Protein 3RE2 (pdb70)

B-factor: mean 34.5, std 14.29, range [10.53, 94.52]

Radius of gyration: 23.8 Å; Cα contacts (8 Å, |Δi|>4): 692; chains: 1; bounding box: 60×57×64 Å

Structure (mmCIF, N/CA/C/O backbone):
data_3RE2
#
_entry.id   3RE2
#
_cell.length_a   89.881
_cell.length_b   89.881
_cell.length_c   115.601
_cell.angle_alpha   90.00
_cell.angle_beta   90.00
_cell.angle_gamma   90.00
#
_symmetry.space_group_name_H-M   'P 43 21 2'
#
loop_
_entity.id
_entity.type
_entity.pdbx_description
1 polymer 'Predicted protein'
2 non-polymer GLYCEROL
3 water water
#
loop_
_atom_site.group_PDB
_atom_site.id
_atom_site.type_symbol
_atom_site.label_atom_id
_atom_site.label_alt_id
_atom_site.label_comp_id
_atom_site.label_asym_id
_atom_site.label_entity_id
_atom_site.label_seq_id
_atom_site.pdbx_PDB_ins_code
_atom_site.Cartn_x
_atom_site.Cartn_y
_atom_site.Cartn_z
_atom_site.occupancy
_atom_site.B_iso_or_equiv
_atom_site.auth_seq_id
_atom_site.auth_comp_id
_atom_site.auth_asym_id
_atom_site.auth_atom_id
_atom_site.pdbx_PDB_model_num
ATOM 1 N N . LYS A 1 7 ? 9.614 39.923 -4.109 1.00 62.86 4 LYS A N 1
ATOM 2 C CA . LYS A 1 7 ? 8.916 38.747 -3.485 1.00 61.48 4 LYS A CA 1
ATOM 3 C C . LYS A 1 7 ? 9.521 37.407 -3.975 1.00 60.25 4 LYS A C 1
ATOM 4 O O . LYS A 1 7 ? 8.995 36.786 -4.905 1.00 63.38 4 LYS A O 1
ATOM 6 N N . SER A 1 8 ? 10.628 36.970 -3.362 1.00 56.66 5 SER A N 1
ATOM 7 C CA . SER A 1 8 ? 11.311 35.718 -3.789 1.00 54.93 5 SER A CA 1
ATOM 8 C C . SER A 1 8 ? 11.059 34.462 -2.904 1.00 51.83 5 SER A C 1
ATOM 9 O O . SER A 1 8 ? 11.465 33.349 -3.305 1.00 53.02 5 SER A O 1
ATOM 12 N N . ILE A 1 9 ? 10.334 34.606 -1.780 1.00 48.25 6 ILE A N 1
ATOM 13 C CA . ILE A 1 9 ? 10.075 33.470 -0.859 1.00 44.07 6 ILE A CA 1
ATOM 14 C C . ILE A 1 9 ? 8.961 32.528 -1.334 1.00 44.17 6 ILE A C 1
ATOM 15 O O . ILE A 1 9 ? 7.805 32.940 -1.490 1.00 45.05 6 ILE A O 1
ATOM 20 N N . PRO A 1 10 ? 9.288 31.244 -1.563 1.00 41.98 7 PRO A N 1
ATOM 21 C CA . PRO A 1 10 ? 8.248 30.302 -1.978 1.00 42.83 7 PRO A CA 1
ATOM 22 C C . PRO A 1 10 ? 7.424 29.796 -0.792 1.00 40.85 7 PRO A C 1
ATOM 23 O O . PRO A 1 10 ? 7.728 28.754 -0.202 1.00 42.32 7 PRO A O 1
ATOM 27 N N . PHE A 1 11 ? 6.400 30.545 -0.431 1.00 38.83 8 PHE A N 1
ATOM 28 C CA . PHE A 1 11 ? 5.459 30.117 0.623 1.00 37.56 8 PHE A CA 1
ATOM 29 C C . PHE A 1 11 ? 4.577 28.933 0.192 1.00 39.07 8 PHE A C 1
ATOM 30 O O . PHE A 1 11 ? 4.197 28.832 -0.947 1.00 39.56 8 PHE A O 1
ATOM 38 N N . PRO A 1 12 ? 4.233 28.036 1.126 1.00 38.78 9 PRO A N 1
ATOM 39 C CA . PRO A 1 12 ? 4.623 28.025 2.547 1.00 36.55 9 PRO A CA 1
ATOM 40 C C . PRO A 1 12 ? 6.004 27.496 2.812 1.00 34.75 9 PRO A C 1
ATOM 41 O O . PRO A 1 12 ? 6.460 26.591 2.120 1.00 34.57 9 PRO A O 1
ATOM 45 N N . LEU A 1 13 ? 6.674 28.062 3.812 1.00 33.15 10 LEU A N 1
ATOM 46 C CA . LEU A 1 13 ? 7.962 27.575 4.244 1.00 33.15 10 LEU A CA 1
ATOM 47 C C . LEU A 1 13 ? 7.660 26.488 5.244 1.00 36.04 10 LEU A C 1
ATOM 48 O O . LEU A 1 13 ? 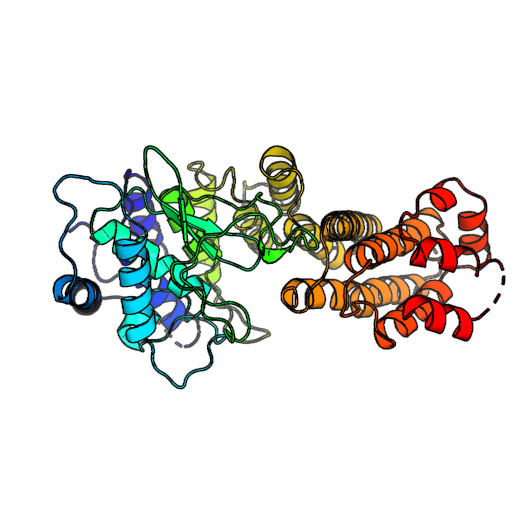7.107 26.751 6.296 1.00 36.05 10 LEU A O 1
ATOM 53 N N . LYS A 1 14 ? 7.950 25.245 4.897 1.00 38.91 11 LYS A N 1
ATOM 54 C CA . LYS A 1 14 ? 7.630 24.156 5.813 1.00 41.50 11 LYS A CA 1
ATOM 55 C C . LYS A 1 14 ? 8.703 23.089 5.885 1.00 42.50 11 LYS A C 1
ATOM 56 O O . LYS A 1 14 ? 8.436 21.930 6.230 1.00 45.34 11 LYS A O 1
ATOM 62 N N . ASP A 1 15 ? 9.934 23.468 5.591 1.00 40.16 12 ASP A N 1
ATOM 63 C CA . ASP A 1 15 ? 11.053 22.582 5.862 1.00 41.40 12 ASP A CA 1
ATOM 64 C C . ASP A 1 15 ? 12.349 23.373 6.075 1.00 38.53 12 ASP A C 1
ATOM 65 O O . ASP A 1 15 ? 12.474 24.492 5.626 1.00 36.11 12 ASP A O 1
ATOM 70 N N . ILE A 1 16 ? 13.309 22.739 6.724 1.00 39.61 13 ILE A N 1
ATOM 71 C CA . ILE A 1 16 ? 14.578 23.366 7.046 1.00 38.18 13 ILE A CA 1
ATOM 72 C C . ILE A 1 16 ? 15.260 23.841 5.783 1.00 35.65 13 ILE A C 1
ATOM 73 O O . ILE A 1 16 ? 15.749 24.980 5.735 1.00 33.77 13 ILE A O 1
ATOM 78 N N . LYS A 1 17 ? 15.296 22.990 4.753 1.00 36.06 14 LYS A N 1
ATOM 79 C CA . LYS A 1 17 ? 15.976 23.379 3.534 1.00 36.66 14 LYS A CA 1
ATOM 80 C C . LYS A 1 17 ? 15.456 24.743 3.021 1.00 32.59 14 LYS A C 1
ATOM 81 O O . LYS A 1 17 ? 16.250 25.579 2.583 1.00 31.48 14 LYS A O 1
ATOM 87 N N . SER A 1 18 ? 14.133 24.953 3.046 1.00 32.30 15 SER A N 1
ATOM 88 C CA A SER A 1 18 ? 13.541 26.198 2.549 0.50 30.24 15 SER A CA 1
ATOM 89 C CA B SER A 1 18 ? 13.534 26.202 2.547 0.50 29.94 15 SER A CA 1
ATOM 90 C C . SER A 1 18 ? 13.953 27.405 3.375 1.00 27.74 15 SER A C 1
ATOM 91 O O . SER A 1 18 ? 14.187 28.497 2.817 1.00 26.31 15 SER A O 1
ATOM 96 N N . VAL A 1 19 ? 14.044 27.216 4.694 1.00 26.92 16 VAL A N 1
ATOM 97 C CA . VAL A 1 19 ? 14.469 28.297 5.593 1.00 23.81 16 VAL A CA 1
ATOM 98 C C . VAL A 1 19 ? 15.916 28.667 5.351 1.00 23.81 16 VAL A C 1
ATOM 99 O O . VAL A 1 19 ? 16.212 29.874 5.247 1.00 22.32 16 VAL A O 1
ATOM 103 N N . VAL A 1 20 ? 16.800 27.651 5.246 1.00 23.61 17 VAL A N 1
ATOM 104 C CA . VAL A 1 20 ? 18.228 27.901 4.930 1.00 23.18 17 VAL A CA 1
ATOM 105 C C . VAL A 1 20 ? 18.319 28.686 3.612 1.00 22.51 17 VAL A C 1
ATOM 106 O O . VAL A 1 20 ? 19.093 29.639 3.479 1.00 22.17 17 VAL A O 1
ATOM 110 N N . GLU A 1 21 ? 17.483 28.333 2.644 1.00 24.74 18 GLU A N 1
ATOM 111 C CA . GLU A 1 21 ? 17.526 29.014 1.346 1.00 26.40 18 GLU A CA 1
ATOM 112 C C . GLU A 1 21 ? 17.171 30.520 1.463 1.00 25.27 18 GLU A C 1
ATOM 113 O O . GLU A 1 21 ? 17.846 31.343 0.851 1.00 24.02 18 GLU A O 1
ATOM 119 N N . VAL A 1 22 ? 16.204 30.874 2.320 1.00 24.12 19 VAL A N 1
ATOM 120 C CA . VAL A 1 22 ? 15.885 32.286 2.556 1.00 23.11 19 VAL A CA 1
ATOM 121 C C . VAL A 1 22 ? 17.103 32.997 3.116 1.00 22.51 19 VAL A C 1
ATOM 122 O O . VAL A 1 22 ? 17.459 34.083 2.659 1.00 21.42 19 VAL A O 1
ATOM 126 N N . PHE A 1 23 ? 17.766 32.364 4.089 1.00 21.45 20 PHE A N 1
ATOM 127 C CA . PHE A 1 23 ? 18.989 32.938 4.642 1.00 21.92 20 PHE A CA 1
ATOM 128 C C . PHE A 1 23 ? 20.136 33.041 3.638 1.00 21.76 20 PHE A C 1
ATOM 129 O O . PHE A 1 23 ? 20.835 34.061 3.578 1.00 21.96 20 PHE A O 1
ATOM 137 N N . ARG A 1 24 ? 20.306 32.008 2.829 1.00 22.88 21 ARG A N 1
ATOM 138 C CA . ARG A 1 24 ? 21.310 32.010 1.830 1.00 24.36 21 ARG A CA 1
ATOM 139 C C . ARG A 1 24 ? 21.151 33.206 0.891 1.00 23.97 21 ARG A C 1
ATOM 140 O O . ARG A 1 24 ? 22.104 33.958 0.613 1.00 23.38 21 ARG A O 1
ATOM 148 N N . GLN A 1 25 ? 19.932 33.399 0.412 1.00 23.72 22 GLN A N 1
ATOM 149 C CA . GLN A 1 25 ? 19.677 34.520 -0.504 1.00 23.97 22 GLN A CA 1
ATOM 150 C C . GLN A 1 25 ? 19.924 35.897 0.164 1.00 22.66 22 GLN A C 1
ATOM 151 O O . GLN A 1 25 ? 20.574 36.804 -0.411 1.00 21.89 22 GLN A O 1
ATOM 157 N N . GLU A 1 26 ? 19.384 36.071 1.370 1.00 21.03 23 GLU A N 1
ATOM 158 C CA . GLU A 1 26 ? 19.524 37.352 2.056 1.00 21.08 23 GLU A CA 1
ATOM 159 C C . GLU A 1 26 ? 20.964 37.666 2.409 1.00 20.24 23 GLU A C 1
ATOM 160 O O . GLU A 1 26 ? 21.390 38.814 2.247 1.00 20.17 23 GLU A O 1
ATOM 166 N N . LEU A 1 27 ? 21.750 36.638 2.783 1.00 21.85 24 LEU A N 1
ATOM 167 C CA . LEU A 1 27 ? 23.165 36.833 3.161 1.00 21.59 24 LEU A CA 1
ATOM 168 C C . LEU A 1 27 ? 24.052 37.294 1.995 1.00 23.39 24 LEU A C 1
ATOM 169 O O . LEU A 1 27 ? 25.090 37.921 2.222 1.00 23.14 24 LEU A O 1
ATOM 174 N N . ARG A 1 28 ? 23.633 36.994 0.765 1.00 23.09 25 ARG A N 1
ATOM 175 C CA . ARG A 1 28 ? 24.350 37.468 -0.405 1.00 26.18 25 ARG A CA 1
ATOM 176 C C . ARG A 1 28 ? 24.308 38.987 -0.559 1.00 27.31 25 ARG A C 1
ATOM 177 O O . ARG A 1 28 ? 25.177 39.557 -1.260 1.00 28.98 25 ARG A O 1
ATOM 185 N N . ASN A 1 29 ? 23.275 39.615 -0.009 1.00 23.80 26 ASN A N 1
ATOM 186 C CA . ASN A 1 29 ? 23.045 41.036 -0.180 1.00 26.47 26 ASN A CA 1
ATOM 187 C C . ASN A 1 29 ? 23.863 41.874 0.805 1.00 25.34 26 ASN A C 1
ATOM 188 O O . ASN A 1 29 ? 24.192 41.396 1.886 1.00 24.74 26 ASN A O 1
ATOM 193 N N . ASP A 1 30 ? 24.174 43.119 0.456 1.00 25.06 27 ASP A N 1
ATOM 194 C CA . ASP A 1 30 ? 24.777 44.052 1.430 1.00 26.29 27 ASP A CA 1
ATOM 195 C C . ASP A 1 30 ? 23.873 44.315 2.687 1.00 25.12 27 ASP A C 1
ATOM 196 O O . ASP A 1 30 ? 24.382 44.575 3.763 1.00 23.24 27 ASP A O 1
ATOM 201 N N . GLN A 1 31 ? 22.543 44.234 2.517 1.00 21.18 28 GLN A N 1
ATOM 202 C CA . GLN A 1 31 ? 21.569 44.576 3.541 1.00 20.72 28 GLN A CA 1
ATOM 203 C C . GLN A 1 31 ? 20.641 43.360 3.690 1.00 21.13 28 GLN A C 1
ATOM 204 O O . GLN A 1 31 ? 19.480 43.379 3.281 1.00 20.81 28 GLN A O 1
ATOM 210 N N . PRO A 1 32 ? 21.174 42.262 4.229 1.00 20.20 29 PRO A N 1
ATOM 211 C CA . PRO A 1 32 ? 20.200 41.192 4.561 1.00 20.23 29 PRO A CA 1
ATOM 212 C C . PRO A 1 32 ? 19.066 41.762 5.410 1.00 18.11 29 PRO A C 1
ATOM 213 O O . PRO A 1 32 ? 19.327 42.564 6.308 1.00 19.08 29 PRO A O 1
ATOM 217 N N . ASN A 1 33 ? 17.823 41.350 5.127 1.00 20.03 30 ASN A N 1
ATOM 218 C CA . ASN A 1 33 ? 16.631 41.909 5.768 1.00 18.89 30 ASN A CA 1
ATOM 219 C C . ASN A 1 33 ? 16.493 41.351 7.206 1.00 19.08 30 ASN A C 1
ATOM 220 O O . ASN A 1 33 ? 16.029 40.207 7.390 1.00 19.38 30 ASN A O 1
ATOM 225 N N . LEU A 1 34 ? 16.981 42.129 8.187 1.00 18.10 31 LEU A N 1
ATOM 226 C CA . LEU A 1 34 ? 17.045 41.676 9.580 1.00 17.63 31 LEU A CA 1
ATOM 227 C C . LEU A 1 34 ? 15.639 41.321 10.167 1.00 17.69 31 LEU A C 1
ATOM 228 O O . LEU A 1 34 ? 15.432 40.243 10.749 1.00 18.91 31 LEU A O 1
ATOM 233 N N . ALA A 1 35 ? 14.681 42.195 9.978 1.00 17.93 32 ALA A N 1
ATOM 234 C CA . ALA A 1 35 ? 13.320 41.966 10.450 1.00 17.69 32 ALA A CA 1
ATOM 235 C C . ALA A 1 35 ? 12.759 40.687 9.867 1.00 18.60 32 ALA A C 1
ATOM 236 O O . ALA A 1 35 ? 12.207 39.883 10.590 1.00 18.92 32 ALA A O 1
ATOM 238 N N . GLN A 1 36 ? 12.866 40.517 8.547 1.00 19.50 33 GLN A N 1
ATOM 239 C CA . GLN A 1 36 ? 12.257 39.396 7.876 1.00 19.86 33 GLN A CA 1
ATOM 240 C C . GLN A 1 36 ? 12.865 38.099 8.415 1.00 19.63 33 GLN A C 1
ATOM 241 O O . GLN A 1 36 ? 12.123 37.156 8.667 1.00 19.38 33 GLN A O 1
ATOM 247 N N . LEU A 1 37 ? 14.194 38.077 8.570 1.00 17.98 34 LEU A N 1
ATOM 248 C CA . LEU A 1 37 ? 14.898 36.920 9.008 1.00 17.88 34 LEU A CA 1
ATOM 249 C C . LEU A 1 37 ? 14.570 36.535 10.464 1.00 17.84 34 LEU A C 1
ATOM 250 O O . LEU A 1 37 ? 14.361 35.351 10.782 1.00 18.44 34 LEU A O 1
ATOM 255 N N . SER A 1 38 ? 14.413 37.541 11.308 1.00 18.25 35 SER A N 1
ATOM 256 C CA . SER A 1 38 ? 14.051 37.295 12.697 1.00 18.75 35 SER A CA 1
ATOM 257 C C . SER A 1 38 ? 12.610 36.764 12.838 1.00 19.28 35 SER A C 1
ATOM 258 O O . SER A 1 38 ? 12.339 35.927 13.698 1.00 19.49 35 SER A O 1
ATOM 261 N N . ILE A 1 39 ? 11.690 37.309 12.044 1.00 18.79 36 ILE A N 1
ATOM 262 C CA . ILE A 1 39 ? 10.320 36.828 12.026 1.00 20.46 36 ILE A CA 1
ATOM 263 C C . ILE A 1 39 ? 10.268 35.353 11.631 1.00 21.37 36 ILE A C 1
ATOM 264 O O . ILE A 1 39 ? 9.624 34.555 12.307 1.00 22.76 36 ILE A O 1
ATOM 269 N N . VAL A 1 40 ? 10.967 35.003 10.560 1.00 22.04 37 VAL A N 1
ATOM 270 C CA . VAL A 1 40 ? 10.995 33.629 10.055 1.00 22.42 37 VAL A CA 1
ATOM 271 C C . VAL A 1 40 ? 11.591 32.682 11.068 1.00 21.68 37 VAL A C 1
ATOM 272 O O . VAL A 1 40 ? 10.987 31.703 11.428 1.00 23.24 37 VAL A O 1
ATOM 276 N N . LEU A 1 41 ? 12.740 33.016 11.608 1.00 22.83 38 LEU A N 1
ATOM 277 C CA . LEU A 1 41 ? 13.362 32.172 12.602 1.00 22.27 38 LEU A CA 1
ATOM 278 C C . LEU A 1 41 ? 12.557 32.027 13.841 1.00 21.59 38 LEU A C 1
ATOM 279 O O . LEU A 1 41 ? 12.483 30.932 14.444 1.00 21.90 38 LEU A O 1
ATOM 284 N N . GLY A 1 42 ? 11.970 33.118 14.266 1.00 19.97 39 GLY A N 1
ATOM 285 C CA . GLY A 1 42 ? 11.165 33.122 15.463 1.00 20.65 39 GLY A CA 1
ATOM 286 C C . GLY A 1 42 ? 9.916 32.247 15.287 1.00 21.69 39 GLY A C 1
ATOM 287 O O . GLY A 1 42 ? 9.509 31.543 16.211 1.00 21.56 39 GLY A O 1
ATOM 288 N N . PHE A 1 43 ? 9.311 32.284 14.108 1.00 20.15 40 PHE A N 1
ATOM 289 C CA . PHE A 1 43 ? 8.139 31.437 13.859 1.00 21.66 40 PHE A CA 1
ATOM 290 C C . PHE A 1 43 ? 8.478 29.981 14.092 1.00 22.85 40 PHE A C 1
ATOM 291 O O . PHE A 1 43 ? 7.721 29.224 14.722 1.00 22.75 40 PHE A O 1
ATOM 299 N N . PHE A 1 44 ? 9.596 29.572 13.485 1.00 22.60 41 PHE A N 1
ATOM 300 C CA . PHE A 1 44 ? 10.045 28.171 13.551 1.00 24.06 41 PHE A CA 1
ATOM 301 C C . PHE A 1 44 ? 10.504 27.789 14.943 1.00 23.91 41 PHE A C 1
ATOM 302 O O . PHE A 1 44 ? 10.212 26.669 15.393 1.00 24.01 41 PHE A O 1
ATOM 310 N N . GLU A 1 45 ? 11.145 28.718 15.661 1.00 23.02 42 GLU A N 1
ATOM 311 C CA . GLU A 1 45 ? 11.554 28.384 17.031 1.00 24.55 42 GLU A CA 1
ATOM 312 C C . GLU A 1 45 ? 10.328 28.200 17.921 1.00 26.40 42 GLU A C 1
ATOM 313 O O . GLU A 1 45 ? 10.245 27.202 18.662 1.00 27.95 42 GLU A O 1
ATOM 319 N N . SER A 1 46 ? 9.365 29.132 17.859 1.00 25.24 43 SER A N 1
ATOM 320 C CA . SER A 1 46 ? 8.165 28.954 18.648 1.00 27.58 43 SER A CA 1
ATOM 321 C C . SER A 1 46 ? 7.444 27.652 18.325 1.00 28.00 43 SER A C 1
ATOM 322 O O . SER A 1 46 ? 7.115 26.928 19.235 1.00 29.11 43 SER A O 1
ATOM 325 N N . ALA A 1 47 ? 7.219 27.341 17.056 1.00 28.40 44 ALA A N 1
ATOM 326 C CA . ALA A 1 47 ? 6.507 26.110 16.702 1.00 30.72 44 ALA A CA 1
ATOM 327 C C . ALA A 1 47 ? 7.277 24.846 17.079 1.00 31.67 44 ALA A C 1
ATOM 328 O O . ALA A 1 47 ? 6.692 23.909 17.543 1.00 32.97 44 ALA A O 1
ATOM 330 N N . SER A 1 48 ? 8.588 24.835 16.904 1.00 30.56 45 SER A N 1
ATOM 331 C CA . SER A 1 48 ? 9.415 23.656 17.193 1.00 32.19 45 SER A CA 1
ATOM 332 C C . SER A 1 48 ? 9.669 23.371 18.699 1.00 32.36 45 SER A C 1
ATOM 333 O O . SER A 1 48 ? 10.009 22.237 19.066 1.00 32.19 45 SER A O 1
ATOM 336 N N . THR A 1 49 ? 9.545 24.376 19.557 1.00 31.58 46 THR A N 1
ATOM 337 C CA . THR A 1 49 ? 9.886 24.191 20.962 1.00 33.87 46 THR A CA 1
ATOM 338 C C . THR A 1 49 ? 8.662 24.153 21.892 1.00 38.35 46 THR A C 1
ATOM 339 O O . THR A 1 49 ? 8.801 24.118 23.101 1.00 38.31 46 THR A O 1
ATOM 343 N N . MET A 1 50 ? 7.480 24.105 21.292 1.00 42.14 47 MET A N 1
ATOM 344 C CA . MET A 1 50 ? 6.199 23.921 21.995 1.00 46.53 47 MET A CA 1
ATOM 345 C C . MET A 1 50 ? 6.116 22.559 22.653 1.00 48.85 47 MET A C 1
ATOM 346 O O . MET A 1 50 ? 6.696 21.589 22.148 1.00 50.48 47 MET A O 1
ATOM 351 N N . THR A 1 58 ? 3.528 19.506 11.654 1.00 56.38 55 THR A N 1
ATOM 352 C CA . THR A 1 58 ? 4.621 20.175 10.902 1.00 54.90 55 THR A CA 1
ATOM 353 C C . THR A 1 58 ? 4.552 21.711 10.906 1.00 51.58 55 THR A C 1
ATOM 354 O O . THR A 1 58 ? 3.511 22.261 10.520 1.00 51.01 55 THR A O 1
ATOM 358 N N . PRO A 1 59 ? 5.651 22.406 11.296 1.00 48.62 56 PRO A N 1
ATOM 359 C CA . PRO A 1 59 ? 5.625 23.859 11.225 1.00 45.53 56 PRO A CA 1
ATOM 360 C C . PRO A 1 59 ? 5.654 24.362 9.792 1.00 42.24 56 PRO A C 1
ATOM 361 O O . PRO A 1 59 ? 6.507 23.985 9.019 1.00 42.50 56 PRO A O 1
ATOM 365 N N . SER A 1 60 ? 4.696 25.210 9.474 1.00 39.43 57 SER A N 1
ATOM 366 C CA . SER A 1 60 ? 4.525 25.721 8.146 1.00 37.38 57 SER A CA 1
ATOM 367 C C . SER A 1 60 ? 4.143 27.207 8.193 1.00 33.42 57 SER A C 1
ATOM 368 O O . SER A 1 60 ? 3.090 27.558 8.715 1.00 32.77 57 SER A O 1
ATOM 371 N N . LEU A 1 61 ? 4.985 28.075 7.643 1.00 30.74 58 LEU A N 1
ATOM 372 C CA . LEU A 1 61 ? 4.724 29.512 7.657 1.00 28.62 58 LEU A CA 1
ATOM 373 C C . LEU A 1 61 ? 4.124 29.903 6.299 1.00 29.27 58 LEU A C 1
ATOM 374 O O . LEU A 1 61 ? 4.808 29.833 5.267 1.00 28.73 58 LEU A O 1
ATOM 379 N N . ASP A 1 62 ? 2.855 30.274 6.283 1.00 30.03 59 ASP A N 1
ATOM 380 C CA . ASP A 1 62 ? 2.215 30.656 5.013 1.00 32.03 59 ASP A CA 1
ATOM 381 C C . ASP A 1 62 ? 2.388 32.151 4.715 1.00 30.48 59 ASP A C 1
ATOM 382 O O . ASP A 1 62 ? 2.856 32.919 5.556 1.00 28.37 59 ASP A O 1
ATOM 387 N N . GLU A 1 63 ? 2.034 32.555 3.501 1.00 31.87 60 GLU A N 1
ATOM 388 C CA . GLU A 1 63 ? 2.280 33.924 3.025 1.00 31.54 60 GLU A CA 1
ATOM 389 C C . GLU A 1 63 ? 1.413 34.940 3.775 1.00 31.03 60 GLU A C 1
ATOM 390 O O . GLU A 1 63 ? 1.880 36.011 4.119 1.00 27.94 60 GLU A O 1
ATOM 396 N N . GLU A 1 64 ? 0.161 34.571 4.059 1.00 32.71 61 GLU A N 1
ATOM 397 C CA . GLU A 1 64 ? -0.765 35.435 4.802 1.00 33.18 61 GLU A CA 1
ATOM 398 C C . GLU A 1 64 ? -0.216 35.802 6.196 1.00 31.22 61 GLU A C 1
ATOM 399 O O . GLU A 1 64 ? -0.236 36.966 6.601 1.00 30.49 61 GLU A O 1
ATOM 405 N N . THR A 1 65 ? 0.277 34.808 6.930 1.00 29.58 62 THR A N 1
ATOM 406 C CA . THR A 1 65 ? 0.818 35.043 8.233 1.00 28.72 62 THR A CA 1
ATOM 407 C C . THR A 1 65 ? 2.096 35.882 8.135 1.00 28.34 62 THR A C 1
ATOM 408 O O . THR A 1 65 ? 2.275 36.869 8.877 1.00 29.22 62 THR A O 1
ATOM 412 N N . PHE A 1 66 ? 2.990 35.506 7.234 1.00 27.11 63 PHE A N 1
ATOM 413 C CA . PHE A 1 66 ? 4.187 36.303 7.064 1.00 27.64 63 PHE A CA 1
ATOM 414 C C . PHE A 1 66 ? 3.886 37.777 6.708 1.00 27.52 63 PHE A C 1
ATOM 415 O O . PHE A 1 66 ? 4.490 38.702 7.266 1.00 26.22 63 PHE A O 1
ATOM 423 N N . ASP A 1 67 ? 2.924 38.002 5.823 1.00 28.29 64 ASP A N 1
ATOM 424 C CA . ASP A 1 67 ? 2.621 39.374 5.403 1.00 29.32 64 ASP A CA 1
ATOM 425 C C . ASP A 1 67 ? 1.992 40.186 6.555 1.00 29.01 64 ASP A C 1
ATOM 426 O O . ASP A 1 67 ? 2.270 41.359 6.712 1.00 29.78 64 ASP A O 1
ATOM 431 N N . ALA A 1 68 ? 1.119 39.567 7.340 1.00 29.10 65 ALA A N 1
ATOM 432 C CA . ALA A 1 68 ? 0.516 40.219 8.494 1.00 28.82 65 ALA A CA 1
ATOM 433 C C . ALA A 1 68 ? 1.541 40.675 9.528 1.00 28.18 65 ALA A C 1
ATOM 434 O O . ALA A 1 68 ? 1.398 41.756 10.116 1.00 27.73 65 ALA A O 1
ATOM 436 N N . LEU A 1 69 ? 2.559 39.853 9.782 1.00 26.08 66 LEU A N 1
ATOM 437 C CA . LEU A 1 69 ? 3.602 40.204 10.754 1.00 25.19 66 LEU A CA 1
ATOM 438 C C . LEU A 1 69 ? 4.442 41.385 10.218 1.00 23.89 66 LEU A C 1
ATOM 439 O O . LEU A 1 69 ? 4.750 42.292 10.968 1.00 23.56 66 LEU A O 1
ATOM 444 N N . HIS A 1 70 ? 4.839 41.314 8.946 1.00 23.97 67 HIS A N 1
ATOM 445 C CA . HIS A 1 70 ? 5.572 42.399 8.257 1.00 25.19 67 HIS A CA 1
ATOM 446 C C . HIS A 1 70 ? 4.755 43.692 8.327 1.00 25.71 67 HIS A C 1
ATOM 447 O O . HIS A 1 70 ? 5.290 44.768 8.710 1.00 26.22 67 HIS A O 1
ATOM 454 N N A CYS A 1 71 ? 3.480 43.586 7.947 0.70 27.01 68 CYS A N 1
ATOM 455 N N B CYS A 1 71 ? 3.471 43.617 7.982 0.30 26.48 68 CYS A N 1
ATOM 456 C CA A CYS A 1 71 ? 2.556 44.708 8.026 0.70 28.00 68 CYS A CA 1
ATOM 457 C CA B CYS A 1 71 ? 2.623 44.809 8.013 0.30 26.96 68 CYS A CA 1
ATOM 458 C C A CYS A 1 71 ? 2.595 45.345 9.414 0.70 27.35 68 CYS A C 1
ATOM 459 C C B CYS A 1 71 ? 2.459 45.382 9.425 0.30 27.13 68 CYS A C 1
ATOM 460 O O A CYS A 1 71 ? 2.748 46.552 9.560 0.70 26.32 68 CYS A O 1
ATOM 461 O O B CYS A 1 71 ? 2.330 46.599 9.589 0.30 27.12 68 CYS A O 1
ATOM 466 N N . LYS A 1 72 ? 2.430 44.519 10.441 1.00 26.78 69 LYS A N 1
ATOM 467 C CA . LYS A 1 72 ? 2.342 44.989 11.819 1.00 26.98 69 LYS A CA 1
ATOM 468 C C . LYS A 1 72 ? 3.684 45.675 12.213 1.00 24.96 69 LYS A C 1
ATOM 469 O O . LYS A 1 72 ? 3.664 46.771 12.786 1.00 24.82 69 LYS A O 1
ATOM 475 N N . PHE A 1 73 ? 4.819 45.041 11.917 1.00 23.26 70 PHE A N 1
ATOM 476 C CA . PHE A 1 73 ? 6.150 45.649 12.178 1.00 23.27 70 PHE A CA 1
ATOM 477 C C . PHE A 1 73 ? 6.290 47.043 11.525 1.00 23.07 70 PHE A C 1
ATOM 478 O O . PHE A 1 73 ? 6.607 48.025 12.178 1.00 22.64 70 PHE A O 1
ATOM 486 N N . MET A 1 74 ? 5.992 47.127 10.238 1.00 25.19 71 MET A N 1
ATOM 487 C CA . MET A 1 74 ? 6.050 48.396 9.523 1.00 25.36 71 MET A CA 1
ATOM 488 C C . MET A 1 74 ? 5.055 49.432 10.063 1.00 26.88 71 MET A C 1
ATOM 489 O O . MET A 1 74 ? 5.409 50.607 10.181 1.00 27.52 71 MET A O 1
ATOM 494 N N . ALA A 1 75 ? 3.845 49.021 10.392 1.00 27.21 72 ALA A N 1
ATOM 495 C CA . ALA A 1 75 ? 2.866 49.943 10.933 1.00 29.51 72 ALA A CA 1
ATOM 496 C C . ALA A 1 75 ? 3.306 50.581 12.279 1.00 30.56 72 ALA A C 1
ATOM 497 O O . ALA A 1 75 ? 2.975 51.729 12.560 1.00 29.51 72 ALA A O 1
ATOM 499 N N . LEU A 1 76 ? 4.016 49.822 13.107 1.00 29.23 73 LEU A N 1
ATOM 500 C CA . LEU A 1 76 ? 4.545 50.330 14.376 1.00 30.67 73 LEU A CA 1
ATOM 501 C C . LEU A 1 76 ? 5.514 51.502 14.136 1.00 29.45 73 LEU A C 1
ATOM 502 O O . LEU A 1 76 ? 5.483 52.507 14.843 1.00 29.08 73 LEU A O 1
ATOM 507 N N . LEU A 1 77 ? 6.338 51.383 13.102 1.00 28.10 74 LEU A N 1
ATOM 508 C CA . LEU A 1 77 ? 7.288 52.440 12.729 1.00 29.17 74 LEU A CA 1
ATOM 509 C C . LEU A 1 77 ? 6.678 53.620 11.961 1.00 32.68 74 LEU A C 1
ATOM 510 O O . LEU A 1 77 ? 7.079 54.750 12.191 1.00 34.19 74 LEU A O 1
ATOM 515 N N . GLN A 1 78 ? 5.751 53.341 11.051 1.00 35.59 75 GLN A N 1
ATOM 516 C CA . GLN A 1 78 ? 5.081 54.363 10.192 1.00 38.93 75 GLN A CA 1
ATOM 517 C C . GLN A 1 78 ? 4.301 55.389 11.045 1.00 41.69 75 GLN A C 1
ATOM 518 O O . GLN A 1 78 ? 4.062 56.493 10.612 1.00 43.26 75 GLN A O 1
ATOM 524 N N . ARG A 1 79 ? 3.930 55.013 12.257 1.00 42.82 76 ARG A N 1
ATOM 525 C CA . ARG A 1 79 ? 3.259 55.911 13.201 1.00 47.22 76 ARG A CA 1
ATOM 526 C C . ARG A 1 79 ? 4.022 57.215 13.518 1.00 47.35 76 ARG A C 1
ATOM 527 O O . ARG A 1 79 ? 3.490 58.294 13.270 1.00 50.41 76 ARG A O 1
ATOM 535 N N . ASP A 1 80 ? 5.237 57.128 14.081 1.00 44.76 77 ASP A N 1
ATOM 536 C CA . ASP A 1 80 ? 6.029 58.339 14.440 1.00 44.13 77 ASP A CA 1
ATOM 537 C C . ASP A 1 80 ? 7.451 58.462 13.813 1.00 40.60 77 ASP A C 1
ATOM 538 O O . ASP A 1 80 ? 8.253 59.303 14.282 1.00 40.47 77 ASP A O 1
ATOM 543 N N . PHE A 1 81 ? 7.807 57.618 12.829 1.00 34.39 78 PHE A N 1
ATOM 544 C CA . PHE A 1 81 ? 9.124 57.738 12.208 1.00 31.45 78 PHE A CA 1
ATOM 545 C C . PHE A 1 81 ? 8.966 57.968 10.712 1.00 30.75 78 PHE A C 1
ATOM 546 O O . PHE A 1 81 ? 8.023 57.490 10.114 1.00 29.95 78 PHE A O 1
ATOM 554 N N . THR A 1 82 ? 9.922 58.643 10.106 1.00 29.81 79 THR A N 1
ATOM 555 C CA . THR A 1 82 ? 9.941 58.728 8.651 1.00 30.76 79 THR A CA 1
ATOM 556 C C . THR A 1 82 ? 11.268 58.146 8.130 1.00 28.23 79 THR A C 1
ATOM 557 O O . THR A 1 82 ? 12.269 58.067 8.833 1.00 26.14 79 THR A O 1
ATOM 561 N N . PHE A 1 83 ? 11.253 57.673 6.904 1.00 26.85 80 PHE A N 1
ATOM 562 C CA . PHE A 1 83 ? 12.436 57.011 6.334 1.00 25.34 80 PHE A CA 1
ATOM 563 C C . PHE A 1 83 ? 13.570 58.034 6.185 1.00 25.73 80 PHE A C 1
ATOM 564 O O . PHE A 1 83 ? 13.309 59.224 5.850 1.00 27.49 80 PHE A O 1
ATOM 572 N N . ASN A 1 84 ? 14.807 57.579 6.360 1.00 23.78 81 ASN A N 1
ATOM 573 C CA . ASN A 1 84 ? 16.008 58.388 6.174 1.00 25.23 81 ASN A CA 1
ATOM 574 C C . ASN A 1 84 ? 16.331 58.651 4.719 1.00 26.97 81 ASN A C 1
ATOM 575 O O . ASN A 1 84 ? 17.309 58.155 4.199 1.00 28.04 81 ASN A O 1
ATOM 580 N N . ALA A 1 85 ? 15.510 59.426 4.047 1.00 29.46 82 ALA A N 1
ATOM 581 C CA . ALA A 1 85 ? 15.631 59.522 2.608 1.00 32.06 82 ALA A CA 1
ATOM 582 C C . ALA A 1 85 ? 17.003 60.097 2.142 1.00 34.37 82 ALA A C 1
ATOM 583 O O . ALA A 1 85 ? 17.547 59.679 1.113 1.00 35.93 82 ALA A O 1
ATOM 585 N N . GLY A 1 86 ? 17.542 61.044 2.886 1.00 33.82 83 GLY A N 1
ATOM 586 C CA . GLY A 1 86 ? 18.848 61.642 2.523 1.00 37.40 83 GLY A CA 1
ATOM 587 C C . GLY A 1 86 ? 20.094 60.851 2.920 1.00 36.56 83 GLY A C 1
ATOM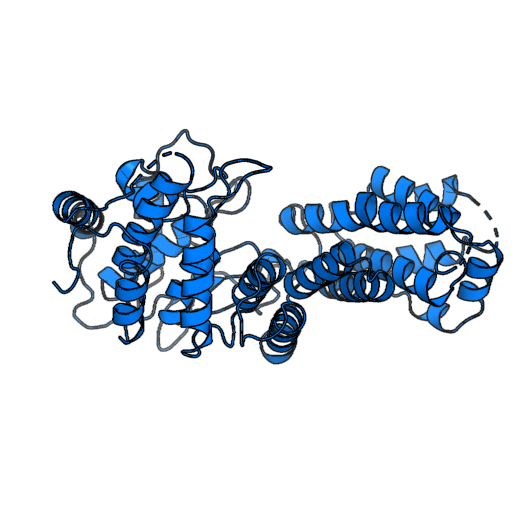 588 O O . GLY A 1 86 ? 21.208 61.256 2.613 1.00 38.20 83 GLY A O 1
ATOM 589 N N . GLY A 1 87 ? 19.914 59.735 3.597 1.00 33.44 84 GLY A N 1
ATOM 590 C CA . GLY A 1 87 ? 21.040 58.942 4.079 1.00 33.59 84 GLY A CA 1
ATOM 591 C C . GLY A 1 87 ? 21.877 59.635 5.160 1.00 33.61 84 GLY A C 1
ATOM 592 O O . GLY A 1 87 ? 23.065 59.448 5.195 1.00 36.40 84 GLY A O 1
ATOM 593 N N . LEU A 1 88 ? 21.270 60.461 6.000 1.00 31.14 85 LEU A N 1
ATOM 594 C CA . LEU A 1 88 ? 21.954 61.031 7.123 1.00 31.70 85 LEU A CA 1
ATOM 595 C C . LEU A 1 88 ? 22.295 59.971 8.194 1.00 30.34 85 LEU A C 1
ATOM 596 O O . LEU A 1 88 ? 21.693 58.910 8.225 1.00 26.84 85 LEU A O 1
ATOM 601 N N . PRO A 1 89 ? 23.314 60.230 9.017 1.00 27.90 86 PRO A N 1
ATOM 602 C CA . PRO A 1 89 ? 23.575 59.289 10.102 1.00 27.61 86 PRO A CA 1
ATOM 603 C C . PRO A 1 89 ? 22.490 59.391 11.138 1.00 26.08 86 PRO A C 1
ATOM 604 O O . PRO A 1 89 ? 21.845 60.429 11.259 1.00 26.63 86 PRO A O 1
ATOM 608 N N . ALA A 1 90 ? 22.309 58.348 11.925 1.00 24.90 87 ALA A N 1
ATOM 609 C CA . ALA A 1 90 ? 21.392 58.380 13.036 1.00 25.02 87 ALA A CA 1
ATOM 610 C C . ALA A 1 90 ? 21.949 59.327 14.086 1.00 26.20 87 ALA A C 1
ATOM 611 O O . ALA A 1 90 ? 23.130 59.609 14.103 1.00 26.84 87 ALA A O 1
ATOM 613 N N . THR A 1 91 ? 21.052 59.841 14.921 1.00 28.01 88 THR A N 1
ATOM 614 C CA . THR A 1 91 ? 21.349 60.680 16.080 1.00 28.57 88 THR A CA 1
ATOM 615 C C . THR A 1 91 ? 21.032 59.921 17.343 1.00 28.48 88 THR A C 1
ATOM 616 O O . THR A 1 91 ? 20.269 58.926 17.321 1.00 27.38 88 THR A O 1
ATOM 620 N N . ARG A 1 92 ? 21.560 60.392 18.462 1.00 29.83 89 ARG A N 1
ATOM 621 C CA . ARG A 1 92 ? 21.137 59.867 19.788 1.00 30.12 89 ARG A CA 1
ATOM 622 C C . ARG A 1 92 ? 19.612 59.933 19.992 1.00 30.86 89 ARG A C 1
ATOM 623 O O . ARG A 1 92 ? 19.016 58.965 20.475 1.00 29.54 89 ARG A O 1
ATOM 631 N N . GLU A 1 93 ? 18.988 61.072 19.632 1.00 31.37 90 GLU A N 1
ATOM 632 C CA . GLU A 1 93 ? 17.525 61.220 19.726 1.00 31.55 90 GLU A CA 1
ATOM 633 C C . GLU A 1 93 ? 16.753 60.125 18.927 1.00 29.68 90 GLU A C 1
ATOM 634 O O . GLU A 1 93 ? 15.798 59.523 19.443 1.00 27.26 90 GLU A O 1
ATOM 640 N N . ILE A 1 94 ? 17.183 59.849 17.696 1.00 28.31 91 ILE A N 1
ATOM 641 C CA . ILE A 1 94 ? 16.509 58.888 16.858 1.00 27.52 91 ILE A CA 1
ATOM 642 C C . ILE A 1 94 ? 16.642 57.495 17.490 1.00 25.41 91 ILE A C 1
ATOM 643 O O . ILE A 1 94 ? 15.643 56.734 17.631 1.00 24.06 91 ILE A O 1
ATOM 648 N N . VAL A 1 95 ? 17.862 57.152 17.913 1.00 25.14 92 VAL A N 1
ATOM 649 C CA . VAL A 1 95 ? 18.115 55.860 18.514 1.00 23.45 92 VAL A CA 1
ATOM 650 C C . VAL A 1 95 ? 17.280 55.657 19.782 1.00 22.95 92 VAL A C 1
ATOM 651 O O . VAL A 1 95 ? 16.663 54.587 19.982 1.00 23.43 92 VAL A O 1
ATOM 655 N N . LYS A 1 96 ? 17.283 56.649 20.642 1.00 24.85 93 LYS A N 1
ATOM 656 C CA . LYS A 1 96 ? 16.508 56.586 21.895 1.00 25.59 93 LYS A CA 1
ATOM 657 C C . LYS A 1 96 ? 15.035 56.439 21.573 1.00 24.27 93 LYS A C 1
ATOM 658 O O . LYS A 1 96 ? 14.348 55.672 22.208 1.00 23.28 93 LYS A O 1
ATOM 664 N N . ASN A 1 97 ? 14.572 57.193 20.577 1.00 24.12 94 ASN A N 1
ATOM 665 C CA . ASN A 1 97 ? 13.173 57.155 20.205 1.00 24.51 94 ASN A CA 1
ATOM 666 C C . ASN A 1 97 ? 12.761 55.763 19.700 1.00 22.65 94 ASN A C 1
ATOM 667 O O . ASN A 1 97 ? 11.669 55.280 20.010 1.00 21.90 94 ASN A O 1
ATOM 672 N N . VAL A 1 98 ? 13.646 55.087 18.968 1.00 21.79 95 VAL A N 1
ATOM 673 C CA . VAL A 1 98 ? 13.361 53.761 18.487 1.00 19.50 95 VAL A CA 1
ATOM 674 C C . VAL A 1 98 ? 13.359 52.781 19.660 1.00 20.20 95 VAL A C 1
ATOM 675 O O . VAL A 1 98 ? 12.436 51.970 19.779 1.00 19.13 95 VAL A O 1
ATOM 679 N N . ALA A 1 99 ? 14.324 52.919 20.576 1.00 18.33 96 ALA A N 1
ATOM 680 C CA . ALA A 1 99 ? 14.291 52.072 21.774 1.00 18.64 96 ALA A CA 1
ATOM 681 C C . ALA A 1 99 ? 12.976 52.301 22.576 1.00 19.18 96 ALA A C 1
ATOM 682 O O . ALA A 1 99 ? 12.381 51.345 23.044 1.00 20.70 96 ALA A O 1
ATOM 684 N N . ASP A 1 100 ? 12.525 53.548 22.692 1.00 21.87 97 ASP A N 1
ATOM 685 C CA . ASP A 1 100 ? 11.319 53.872 23.423 1.00 23.21 97 ASP A CA 1
ATOM 686 C C . ASP A 1 100 ? 10.099 53.206 22.788 1.00 23.01 97 ASP A C 1
ATOM 687 O O . ASP A 1 100 ? 9.198 52.733 23.511 1.00 23.07 97 ASP A O 1
ATOM 692 N N . LEU A 1 101 ? 10.070 53.166 21.457 1.00 22.83 98 LEU A N 1
ATOM 693 C CA . LEU A 1 101 ? 9.022 52.470 20.748 1.00 22.64 98 LEU A CA 1
ATOM 694 C C . LEU A 1 101 ? 9.001 51.021 21.128 1.00 20.89 98 LEU A C 1
ATOM 695 O O . LEU A 1 101 ? 7.933 50.484 21.471 1.00 20.63 98 LEU A O 1
ATOM 700 N N . VAL A 1 102 ? 10.148 50.349 21.023 1.00 19.77 99 VAL A N 1
ATOM 701 C CA . VAL A 1 102 ? 10.211 48.928 21.377 1.00 19.08 99 VAL A CA 1
ATOM 702 C C . VAL A 1 102 ? 9.739 48.684 22.785 1.00 19.54 99 VAL A C 1
ATOM 703 O O . VAL A 1 102 ? 8.806 47.858 23.037 1.00 20.67 99 VAL A O 1
ATOM 707 N N . TRP A 1 103 ? 10.351 49.393 23.730 1.00 20.24 100 TRP A N 1
ATOM 708 C CA . TRP A 1 103 ? 9.991 49.207 25.130 1.00 22.64 100 TRP A CA 1
ATOM 709 C C . TRP A 1 103 ? 8.473 49.440 25.383 1.00 24.02 100 TRP A C 1
ATOM 710 O O . TRP A 1 103 ? 7.830 48.702 26.145 1.00 23.26 100 TRP A O 1
ATOM 721 N N . GLY A 1 104 ? 7.935 50.484 24.746 1.00 23.65 101 GLY A N 1
ATOM 722 C CA . GLY A 1 104 ? 6.544 50.834 24.853 1.00 25.19 101 GLY A CA 1
ATOM 723 C C . GLY A 1 104 ? 5.590 49.792 24.321 1.00 25.58 101 GLY A C 1
ATOM 724 O O . GLY A 1 104 ? 4.484 49.748 24.781 1.00 26.59 101 GLY A O 1
ATOM 725 N N . CYS A 1 105 ? 6.009 48.937 23.380 1.00 24.93 102 CYS A N 1
ATOM 726 C CA . CYS A 1 105 ? 5.158 47.900 22.826 1.00 26.34 102 CYS A CA 1
ATOM 727 C C . CYS A 1 105 ? 5.142 46.629 23.659 1.00 27.33 102 CYS A C 1
ATOM 728 O O . CYS A 1 105 ? 4.312 45.753 23.410 1.00 28.54 102 CYS A O 1
ATOM 731 N N . LEU A 1 106 ? 6.067 46.476 24.600 1.00 25.64 103 LEU A N 1
ATOM 732 C CA . LEU A 1 106 ? 6.147 45.244 25.356 1.00 25.45 103 LEU A CA 1
ATOM 733 C C . LEU A 1 106 ? 5.024 45.105 26.366 1.00 26.57 103 LEU A C 1
ATOM 734 O O . LEU A 1 106 ? 4.643 46.081 27.012 1.00 26.06 103 LEU A O 1
ATOM 739 N N . ALA A 1 107 ? 4.560 43.866 26.564 1.00 26.98 104 ALA A N 1
ATOM 740 C CA . ALA A 1 107 ? 3.574 43.529 27.566 1.00 28.45 104 ALA A CA 1
ATOM 741 C C . ALA A 1 107 ? 4.179 43.812 28.953 1.00 30.10 104 ALA A C 1
ATOM 742 O O . ALA A 1 107 ? 5.365 43.743 29.126 1.00 27.83 104 ALA A O 1
ATOM 744 N N . LYS A 1 108 ? 3.372 44.163 29.944 1.00 33.24 105 LYS A N 1
ATOM 745 C CA . LYS A 1 108 ? 3.942 44.567 31.235 1.00 36.14 105 LYS A CA 1
ATOM 746 C C . LYS A 1 108 ? 4.177 43.395 32.184 1.00 36.64 105 LYS A C 1
ATOM 747 O O . LYS A 1 108 ? 4.928 43.521 33.155 1.00 38.93 105 LYS A O 1
ATOM 753 N N . SER A 1 109 ? 3.540 42.254 31.947 1.00 35.68 106 SER A N 1
ATOM 754 C CA . SER A 1 109 ? 3.520 41.225 32.986 1.00 36.82 106 SER A CA 1
ATOM 755 C C . SER A 1 109 ? 4.101 39.857 32.675 1.00 34.56 106 SER A C 1
ATOM 756 O O . SER A 1 109 ? 3.714 38.805 33.270 1.00 38.90 106 SER A O 1
ATOM 759 N N . TYR A 1 110 ? 5.073 39.827 31.819 1.00 29.59 107 TYR A N 1
ATOM 760 C CA . TYR A 1 110 ? 5.676 38.547 31.535 1.00 28.07 107 TYR A CA 1
ATOM 761 C C . TYR A 1 110 ? 7.058 38.528 32.156 1.00 25.76 107 TYR A C 1
ATOM 762 O O . TYR A 1 110 ? 7.640 39.576 32.405 1.00 24.18 107 TYR A O 1
ATOM 771 N N . PHE A 1 111 ? 7.593 37.340 32.361 1.00 24.94 108 PHE A N 1
ATOM 772 C CA . PHE A 1 111 ? 8.992 37.215 32.787 1.00 24.57 108 PHE A CA 1
ATOM 773 C C . PHE A 1 111 ? 9.987 37.474 31.654 1.00 23.69 108 PHE A C 1
ATOM 774 O O . PHE A 1 111 ? 9.965 36.803 30.583 1.00 19.95 108 PHE A O 1
ATOM 782 N N . LYS A 1 112 ? 10.860 38.442 31.904 1.00 24.96 109 LYS A N 1
ATOM 783 C CA . LYS A 1 112 ? 11.812 38.862 30.876 1.00 26.52 109 LYS A CA 1
ATOM 784 C C . LYS A 1 112 ? 12.830 37.833 30.484 1.00 24.20 109 LYS A C 1
ATOM 785 O O . LYS A 1 112 ? 13.456 37.969 29.426 1.00 26.06 109 LYS A O 1
ATOM 791 N N . ASP A 1 113 ? 13.111 36.891 31.347 1.00 24.88 110 ASP A N 1
ATOM 792 C CA . ASP A 1 113 ? 14.090 35.823 31.047 1.00 25.24 110 ASP A CA 1
ATOM 793 C C . ASP A 1 113 ? 13.458 34.543 30.586 1.00 23.30 110 ASP A C 1
ATOM 794 O O . ASP A 1 113 ? 14.118 33.534 30.615 1.00 23.20 110 ASP A O 1
ATOM 799 N N . ARG A 1 114 ? 12.185 34.575 30.164 1.00 21.60 111 ARG A N 1
ATOM 800 C CA . ARG A 1 114 ? 11.602 33.410 29.466 1.00 22.37 111 ARG A CA 1
ATOM 801 C C . ARG A 1 114 ? 12.470 33.071 28.239 1.00 20.46 111 ARG A C 1
ATOM 802 O O . ARG A 1 114 ? 13.083 33.954 27.613 1.00 19.50 111 ARG A O 1
ATOM 810 N N . PRO A 1 115 ? 12.484 31.806 27.870 1.00 21.07 112 PRO A N 1
ATOM 811 C CA . PRO A 1 115 ? 13.168 31.425 26.636 1.00 20.59 112 PRO A CA 1
ATOM 812 C C . PRO A 1 115 ? 12.257 31.640 25.446 1.00 20.07 112 PRO A C 1
ATOM 813 O O . PRO A 1 115 ? 11.054 31.791 25.611 1.00 19.02 112 PRO A O 1
ATOM 817 N N . HIS A 1 116 ? 12.850 31.655 24.257 1.00 18.30 113 HIS A N 1
ATOM 818 C CA . HIS A 1 116 ? 12.081 31.720 22.993 1.00 19.28 113 HIS A CA 1
ATOM 819 C C . HIS A 1 116 ? 11.396 33.056 22.749 1.00 19.58 113 HIS A C 1
ATOM 820 O O . HIS A 1 116 ? 10.425 33.114 21.975 1.00 22.41 113 HIS A O 1
ATOM 827 N N . ILE A 1 117 ? 11.884 34.130 23.382 1.00 20.25 114 ILE A N 1
ATOM 828 C CA . ILE A 1 117 ? 11.306 35.475 23.198 1.00 19.56 114 ILE A CA 1
ATOM 829 C C . ILE A 1 117 ? 12.431 36.432 22.766 1.00 19.61 114 ILE A C 1
ATOM 830 O O . ILE A 1 117 ? 12.403 37.595 23.063 1.00 19.21 114 ILE A O 1
ATOM 835 N N . GLN A 1 118 ? 13.364 35.915 21.970 1.00 20.64 115 GLN A N 1
ATOM 836 C CA . GLN A 1 118 ? 14.539 36.659 21.511 1.00 20.71 115 GLN A CA 1
ATOM 837 C C . GLN A 1 118 ? 14.371 37.242 20.125 1.00 21.41 115 GLN A C 1
ATOM 838 O O . GLN A 1 118 ? 15.286 37.835 19.608 1.00 21.90 115 GLN A O 1
ATOM 844 N N . ASN A 1 119 ? 13.215 37.047 19.494 1.00 21.14 116 ASN A N 1
ATOM 845 C CA . ASN A 1 119 ? 13.080 37.329 18.057 1.00 21.44 116 ASN A CA 1
ATOM 846 C C . ASN A 1 119 ? 11.809 38.161 17.792 1.00 19.81 116 ASN A C 1
ATOM 847 O O . ASN A 1 119 ? 10.934 38.277 18.655 1.00 17.88 116 ASN A O 1
ATOM 852 N N . LEU A 1 120 ? 11.685 38.715 16.598 1.00 20.37 117 LEU A N 1
ATOM 853 C CA . LEU A 1 120 ? 10.576 39.588 16.254 1.00 18.94 117 LEU A CA 1
ATOM 854 C C . LEU A 1 120 ? 9.237 38.860 16.122 1.00 19.29 117 LEU A C 1
ATOM 855 O O . LEU A 1 120 ? 8.198 39.489 16.246 1.00 19.01 117 LEU A O 1
ATOM 860 N N . TYR A 1 121 ? 9.231 37.550 15.880 1.00 18.26 118 TYR A N 1
ATOM 861 C CA . TYR A 1 121 ? 7.993 36.802 15.935 1.00 19.35 118 TYR A CA 1
ATOM 862 C C . TYR A 1 121 ? 7.268 36.930 17.278 1.00 19.05 118 TYR A C 1
ATOM 863 O O . TYR A 1 121 ? 6.067 37.261 17.329 1.00 20.24 118 TYR A O 1
ATOM 872 N N . SER A 1 122 ? 8.018 36.706 18.358 1.00 18.98 119 SER A N 1
ATOM 873 C CA . SER A 1 122 ? 7.548 36.830 19.731 1.00 20.45 119 SER A CA 1
ATOM 874 C C . SER A 1 122 ? 7.089 38.274 20.018 1.00 20.16 119 SER A C 1
ATOM 875 O O . SER A 1 122 ? 6.052 38.505 20.648 1.00 19.31 119 SER A O 1
ATOM 878 N N . PHE A 1 123 ? 7.851 39.235 19.545 1.00 18.76 120 PHE A N 1
ATOM 879 C CA . PHE A 1 123 ? 7.528 40.648 19.722 1.00 19.29 120 PHE A CA 1
ATOM 880 C C . PHE A 1 123 ? 6.190 41.018 19.065 1.00 20.10 120 PHE A C 1
ATOM 881 O O . PHE A 1 123 ? 5.349 41.680 19.657 1.00 21.16 120 PHE A O 1
ATOM 889 N N . LEU A 1 124 ? 5.987 40.527 17.856 1.00 21.18 121 LEU A N 1
ATOM 890 C CA . LEU A 1 124 ? 4.806 40.891 17.058 1.00 22.17 121 LEU A CA 1
ATOM 891 C C . LEU A 1 124 ? 3.590 40.078 17.390 1.00 24.34 121 LEU A C 1
ATOM 892 O O . LEU A 1 124 ? 2.456 40.546 17.161 1.00 24.21 121 LEU A O 1
ATOM 897 N N . THR A 1 125 ? 3.754 38.863 17.879 1.00 24.69 122 THR A N 1
ATOM 898 C CA . THR A 1 125 ? 2.572 38.043 18.138 1.00 27.14 122 THR A CA 1
ATOM 899 C C . THR A 1 125 ? 2.126 38.153 19.576 1.00 29.31 122 THR A C 1
ATOM 900 O O . THR A 1 125 ? 0.931 38.038 19.879 1.00 31.22 122 THR A O 1
ATOM 904 N N . GLY A 1 126 ? 3.059 38.300 20.491 1.00 27.84 123 GLY A N 1
ATOM 905 C CA . GLY A 1 126 ? 2.703 38.358 21.924 1.00 27.57 123 GLY A CA 1
ATOM 906 C C . GLY A 1 126 ? 3.287 39.520 22.709 1.00 24.85 123 GLY A C 1
ATOM 907 O O . GLY A 1 126 ? 3.153 39.567 23.934 1.00 24.04 123 GLY A O 1
ATOM 908 N N . ASN A 1 127 ? 3.911 40.472 22.026 1.00 22.52 124 ASN A N 1
ATOM 909 C CA . ASN A 1 127 ? 4.497 41.678 22.688 1.00 22.26 124 ASN A CA 1
ATOM 910 C C . ASN A 1 127 ? 5.516 41.299 23.748 1.00 21.90 124 ASN A C 1
ATOM 911 O O . ASN A 1 127 ? 5.644 41.950 24.774 1.00 20.70 124 ASN A O 1
ATOM 916 N N . ARG A 1 128 ? 6.257 40.236 23.475 1.00 20.73 125 ARG A N 1
ATOM 917 C CA . ARG A 1 128 ? 7.319 39.813 24.398 1.00 21.26 125 ARG A CA 1
ATOM 918 C C . ARG A 1 128 ? 8.673 39.768 23.743 1.00 19.42 125 ARG A C 1
ATOM 919 O O . ARG A 1 128 ? 8.851 39.159 22.681 1.00 18.23 125 ARG A O 1
ATOM 927 N N . LEU A 1 129 ? 9.641 40.378 24.431 1.00 19.98 126 LEU A N 1
ATOM 928 C CA . LEU A 1 129 ? 11.061 40.323 24.080 1.00 18.30 126 LEU A CA 1
ATOM 929 C C . LEU A 1 129 ? 11.933 40.201 25.329 1.00 19.59 126 LEU A C 1
ATOM 930 O O . LEU A 1 129 ? 11.612 40.765 26.381 1.00 19.98 126 LEU A O 1
ATOM 935 N N . ASP A 1 130 ? 13.013 39.443 25.203 1.00 18.36 127 ASP A N 1
ATOM 936 C CA . ASP A 1 130 ? 14.064 39.464 26.207 1.00 17.30 127 ASP A CA 1
ATOM 937 C C . ASP A 1 130 ? 15.056 40.618 25.916 1.00 17.54 127 ASP A C 1
ATOM 938 O O . ASP A 1 130 ? 14.871 41.328 24.939 1.00 15.64 127 ASP A O 1
ATOM 943 N N . CYS A 1 131 ? 16.070 40.808 26.769 1.00 18.73 128 CYS A N 1
ATOM 944 C CA . CYS A 1 131 ? 16.924 41.983 26.626 1.00 19.64 128 CYS A CA 1
ATOM 945 C C . CYS A 1 131 ? 17.715 41.965 25.301 1.00 18.49 128 CYS A C 1
ATOM 946 O O . CYS A 1 131 ? 17.810 42.999 24.657 1.00 16.51 128 CYS A O 1
ATOM 949 N N . PHE A 1 132 ? 18.199 40.802 24.856 1.00 17.90 129 PHE A N 1
ATOM 950 C CA . PHE A 1 132 ? 18.893 40.757 23.584 1.00 18.73 129 PHE A CA 1
ATOM 951 C C . PHE A 1 132 ? 17.930 41.110 22.412 1.00 17.45 129 PHE A C 1
ATOM 952 O O . PHE A 1 132 ? 18.269 41.853 21.485 1.00 16.26 129 PHE A O 1
ATOM 960 N N . GLY A 1 133 ? 16.735 40.566 22.498 1.00 16.56 130 GLY A N 1
ATOM 961 C CA . GLY A 1 133 ? 15.681 40.782 21.502 1.00 16.95 130 GLY A CA 1
ATOM 962 C C . GLY A 1 133 ? 15.381 42.241 21.282 1.00 16.32 130 GLY A C 1
ATOM 963 O O . GLY A 1 133 ? 15.148 42.662 20.127 1.00 17.20 130 GLY A O 1
ATOM 964 N N . VAL A 1 134 ? 15.357 43.002 22.370 1.00 15.90 131 VAL A N 1
ATOM 965 C CA . VAL A 1 134 ? 15.138 44.467 22.333 1.00 16.38 131 VAL A CA 1
ATOM 966 C C . VAL A 1 134 ? 16.224 45.148 21.546 1.00 16.09 131 VAL A C 1
ATOM 967 O O . VAL A 1 134 ? 15.937 45.932 20.623 1.00 16.10 131 VAL A O 1
ATOM 971 N N . ALA A 1 135 ? 17.463 44.804 21.850 1.00 15.74 132 ALA A N 1
ATOM 972 C CA . ALA A 1 135 ? 18.591 45.444 21.168 1.00 16.12 132 ALA A CA 1
ATOM 973 C C . ALA A 1 135 ? 18.602 45.112 19.686 1.00 16.46 132 ALA A C 1
ATOM 974 O O . ALA A 1 135 ? 18.790 46.011 18.825 1.00 17.16 132 ALA A O 1
ATOM 976 N N . PHE A 1 136 ? 18.351 43.842 19.360 1.00 15.34 133 PHE A N 1
ATOM 977 C CA . PHE A 1 136 ? 18.202 43.419 17.961 1.00 14.80 133 PHE A CA 1
ATOM 978 C C . PHE A 1 136 ? 17.076 44.143 17.278 1.00 14.53 133 PHE A C 1
ATOM 979 O O . PHE A 1 136 ? 17.225 44.622 16.148 1.00 14.49 133 PHE A O 1
ATOM 987 N N . ALA A 1 137 ? 15.945 44.258 17.946 1.00 15.91 134 ALA A N 1
ATOM 988 C CA . ALA A 1 137 ? 14.776 44.924 17.376 1.00 16.24 134 ALA A CA 1
ATOM 989 C C . ALA A 1 137 ? 15.108 46.359 16.986 1.00 16.77 134 ALA A C 1
ATOM 990 O O . ALA A 1 137 ? 14.683 46.832 15.948 1.00 16.59 134 ALA A O 1
ATOM 992 N N . VAL A 1 138 ? 15.803 47.065 17.864 1.00 16.21 135 VAL A N 1
ATOM 993 C CA . VAL A 1 138 ? 16.158 48.427 17.614 1.00 16.16 135 VAL A CA 1
ATOM 994 C C . VAL A 1 138 ? 16.979 48.527 16.327 1.00 15.84 135 VAL A C 1
ATOM 995 O O . VAL A 1 138 ? 16.680 49.347 15.426 1.00 15.82 135 VAL A O 1
ATOM 999 N N . VAL A 1 139 ? 17.966 47.647 16.186 1.00 15.18 136 VAL A N 1
ATOM 1000 C CA . VAL A 1 139 ? 18.795 47.644 14.989 1.00 15.92 136 VAL A CA 1
ATOM 1001 C C . VAL A 1 139 ? 17.983 47.294 13.746 1.00 15.10 136 VAL A C 1
ATOM 1002 O O . VAL A 1 139 ? 18.136 47.933 12.715 1.00 15.10 136 VAL A O 1
ATOM 1006 N N . ALA A 1 140 ? 17.106 46.312 13.822 1.00 15.12 137 ALA A N 1
ATOM 1007 C CA . ALA A 1 140 ? 16.292 45.922 12.686 1.00 14.61 137 ALA A CA 1
ATOM 1008 C C . ALA A 1 140 ? 15.313 47.026 12.244 1.00 15.46 137 ALA A C 1
ATOM 1009 O O . ALA A 1 140 ? 15.093 47.240 11.043 1.00 15.85 137 ALA A O 1
ATOM 1011 N N . MET A 1 141 ? 14.783 47.738 13.205 1.00 13.71 138 MET A N 1
ATOM 1012 C CA . MET A 1 141 ? 13.968 48.928 12.906 1.00 15.62 138 MET A CA 1
ATOM 1013 C C . MET A 1 141 ? 14.765 50.068 12.271 1.00 16.45 138 MET A C 1
ATOM 1014 O O . MET A 1 141 ? 14.320 50.667 11.295 1.00 17.69 138 MET A O 1
ATOM 1019 N N . CYS A 1 142 ? 15.979 50.313 12.767 1.00 17.47 139 CYS A N 1
ATOM 1020 C CA . CYS A 1 142 ? 16.856 51.335 12.170 1.00 17.43 139 CYS A CA 1
ATOM 1021 C C . CYS A 1 142 ? 17.212 50.994 10.725 1.00 18.35 139 CYS A C 1
ATOM 1022 O O . CYS A 1 142 ? 17.152 51.878 9.825 1.00 18.34 139 CYS A O 1
ATOM 1025 N N . GLN A 1 143 ? 17.507 49.710 10.470 1.00 17.46 140 GLN A N 1
ATOM 1026 C CA . GLN A 1 143 ? 17.662 49.251 9.102 1.00 17.62 140 GLN A CA 1
ATOM 1027 C C . GLN A 1 143 ? 16.433 49.564 8.223 1.00 18.74 140 GLN A C 1
ATOM 1028 O O . GLN A 1 143 ? 16.575 50.066 7.126 1.00 19.04 140 GLN A O 1
ATOM 1034 N N . ALA A 1 144 ? 15.240 49.226 8.721 1.00 18.23 141 ALA A N 1
ATOM 1035 C CA . ALA A 1 144 ? 14.021 49.455 8.000 1.00 19.26 141 ALA A CA 1
ATOM 1036 C C . ALA A 1 144 ? 13.839 50.932 7.655 1.00 19.16 141 ALA A C 1
ATOM 1037 O O . ALA A 1 144 ? 13.360 51.254 6.612 1.00 20.94 141 ALA A O 1
ATOM 1039 N N . LEU A 1 145 ? 14.312 51.830 8.513 1.00 20.14 142 LEU A N 1
ATOM 1040 C CA . LEU A 1 145 ? 14.187 53.276 8.357 1.00 19.76 142 LEU A CA 1
ATOM 1041 C C . LEU A 1 145 ? 15.323 53.856 7.528 1.00 21.28 142 LEU A C 1
ATOM 1042 O O . LEU A 1 145 ? 15.310 55.068 7.219 1.00 20.45 142 LEU A O 1
ATOM 1047 N N . GLY A 1 146 ? 16.290 53.012 7.149 1.00 20.05 143 GLY A N 1
ATOM 1048 C CA . GLY A 1 146 ? 17.371 53.439 6.280 1.00 20.65 143 GLY A CA 1
ATOM 1049 C C . GLY A 1 146 ? 18.524 54.065 7.053 1.00 21.94 143 GLY A C 1
ATOM 1050 O O . GLY A 1 146 ? 19.369 54.786 6.485 1.00 21.46 143 GLY A O 1
ATOM 1051 N N . TYR A 1 147 ? 18.590 53.794 8.346 1.00 20.94 144 TYR A N 1
ATOM 1052 C CA . TYR A 1 147 ? 19.762 54.261 9.142 1.00 22.25 144 TYR A CA 1
ATOM 1053 C C . TYR A 1 147 ? 20.743 53.151 9.212 1.00 21.52 144 TYR A C 1
ATOM 1054 O O . TYR A 1 147 ? 20.809 52.445 10.230 1.00 23.00 144 TYR A O 1
ATOM 1063 N N . ASN A 1 148 ? 21.518 52.976 8.153 1.00 22.28 145 ASN A N 1
ATOM 1064 C CA . ASN A 1 148 ? 22.371 51.809 8.075 1.00 23.44 145 ASN A CA 1
ATOM 1065 C C . ASN A 1 148 ? 23.752 51.950 8.722 1.00 23.39 145 ASN A C 1
ATOM 1066 O O . ASN A 1 148 ? 24.589 51.068 8.612 1.00 24.49 145 ASN A O 1
ATOM 1071 N N . ASP A 1 149 ? 23.932 53.058 9.417 1.00 23.65 146 ASP A N 1
ATOM 1072 C CA . ASP A 1 149 ? 25.056 53.269 10.329 1.00 23.12 146 ASP A CA 1
ATOM 1073 C C . ASP A 1 149 ? 24.810 52.630 11.696 1.00 21.32 146 ASP A C 1
ATOM 1074 O O . ASP A 1 149 ? 25.737 52.527 12.499 1.00 21.62 146 ASP A O 1
ATOM 1079 N N . VAL A 1 150 ? 23.566 52.276 11.990 1.00 23.19 147 VAL A N 1
ATOM 1080 C CA . VAL A 1 150 ? 23.209 51.705 13.312 1.00 20.61 147 VAL A CA 1
ATOM 1081 C C . VAL A 1 150 ? 23.494 50.198 13.326 1.00 19.43 147 VAL A C 1
ATOM 1082 O O . VAL A 1 150 ? 23.001 49.423 12.473 1.00 17.97 147 VAL A O 1
ATOM 1086 N N . HIS A 1 151 ? 24.323 49.784 14.275 1.00 19.21 148 HIS A N 1
ATOM 1087 C CA . HIS A 1 151 ? 24.733 48.398 14.393 1.00 17.80 148 HIS A CA 1
ATOM 1088 C C . HIS A 1 151 ? 24.682 47.878 15.796 1.00 17.95 148 HIS A C 1
ATOM 1089 O O . HIS A 1 151 ? 24.821 48.614 16.777 1.00 17.42 148 HIS A O 1
ATOM 1096 N N . LEU A 1 152 ? 24.554 46.574 15.881 1.00 16.93 149 LEU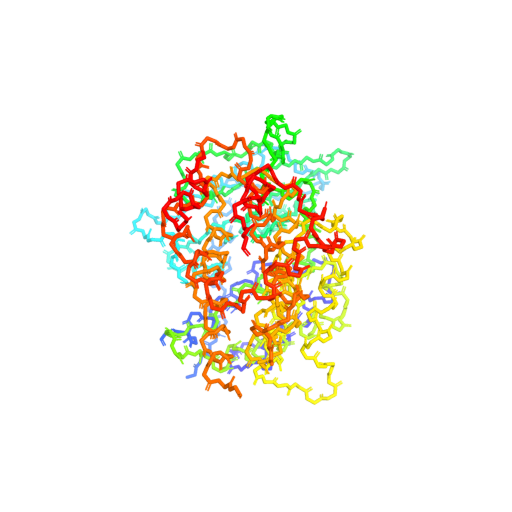 A N 1
ATOM 1097 C CA . LEU A 1 152 ? 24.581 45.903 17.163 1.00 17.93 149 LEU A CA 1
ATOM 1098 C C . LEU A 1 152 ? 26.022 45.761 17.684 1.00 18.29 149 LEU A C 1
ATOM 1099 O O . LEU A 1 152 ? 26.943 45.434 16.913 1.00 18.45 149 LEU A O 1
ATOM 1104 N N . ALA A 1 153 ? 26.192 46.033 18.980 1.00 17.16 150 ALA A N 1
ATOM 1105 C CA . ALA A 1 153 ? 27.415 45.724 19.697 1.00 19.03 150 ALA A CA 1
ATOM 1106 C C . ALA A 1 153 ? 27.088 44.677 20.766 1.00 19.37 150 ALA A C 1
ATOM 1107 O O . ALA A 1 153 ? 26.083 44.857 21.490 1.00 19.64 150 ALA A O 1
ATOM 1109 N N . LEU A 1 154 ? 27.922 43.625 20.870 1.00 17.80 151 LEU A N 1
ATOM 1110 C CA . LEU A 1 154 ? 27.614 42.524 21.753 1.00 18.40 151 LEU A CA 1
ATOM 1111 C C . LEU A 1 154 ? 28.785 42.224 22.671 1.00 18.74 151 LEU A C 1
ATOM 1112 O O . LEU A 1 154 ? 29.906 42.064 22.214 1.00 20.76 151 LEU A O 1
ATOM 1117 N N . SER A 1 155 ? 28.540 42.122 23.945 1.00 17.78 152 SER A N 1
ATOM 1118 C CA . SER A 1 155 ? 29.551 41.591 24.863 1.00 18.35 152 SER A CA 1
ATOM 1119 C C . SER A 1 155 ? 29.149 40.126 25.068 1.00 18.31 152 SER A C 1
ATOM 1120 O O . SER A 1 155 ? 28.453 39.540 24.225 1.00 17.63 152 SER A O 1
ATOM 1123 N N . GLU A 1 156 ? 29.607 39.533 26.166 1.00 18.52 153 GLU A N 1
ATOM 1124 C CA . GLU A 1 156 ? 29.303 38.162 26.438 1.00 18.66 153 GLU A CA 1
ATOM 1125 C C . GLU A 1 156 ? 28.002 38.038 27.186 1.00 18.53 153 GLU A C 1
ATOM 1126 O O . GLU A 1 156 ? 27.413 36.957 27.213 1.00 20.74 153 GLU A O 1
ATOM 1132 N N . ASP A 1 157 ? 27.507 39.118 27.747 1.00 18.41 154 ASP A N 1
ATOM 1133 C CA . ASP A 1 157 ? 26.199 39.087 28.404 1.00 18.89 154 ASP A CA 1
ATOM 1134 C C . ASP A 1 157 ? 25.427 40.373 28.331 1.00 19.02 154 ASP A C 1
ATOM 1135 O O . ASP A 1 157 ? 24.524 40.579 29.151 1.00 17.96 154 ASP A O 1
ATOM 1140 N N . HIS A 1 158 ? 25.723 41.226 27.339 1.00 19.09 155 HIS A N 1
ATOM 1141 C CA . HIS A 1 158 ? 24.960 42.459 27.171 1.00 17.63 155 HIS A CA 1
ATOM 1142 C C . HIS A 1 158 ? 25.036 42.859 25.694 1.00 17.43 155 HIS A C 1
ATOM 1143 O O . HIS A 1 158 ? 25.841 42.322 24.930 1.00 16.25 155 HIS A O 1
ATOM 1150 N N . ALA A 1 159 ? 24.184 43.788 25.312 1.00 17.57 156 ALA A N 1
ATOM 1151 C CA . ALA A 1 159 ? 24.099 44.316 23.944 1.00 16.93 156 ALA A CA 1
ATOM 1152 C C . ALA A 1 159 ? 23.789 45.805 23.982 1.00 17.45 156 ALA A C 1
ATOM 1153 O O . ALA A 1 159 ? 23.014 46.282 24.834 1.00 17.50 156 ALA A O 1
ATOM 1155 N N . TRP A 1 160 ? 24.267 46.532 22.968 1.00 16.85 157 TRP A N 1
ATOM 1156 C CA . TRP A 1 160 ? 23.951 47.927 22.855 1.00 17.82 157 TRP A CA 1
ATOM 1157 C C . TRP A 1 160 ? 24.080 48.279 21.406 1.00 16.98 157 TRP A C 1
ATOM 1158 O O . TRP A 1 160 ? 24.235 47.386 20.579 1.00 18.15 157 TRP A O 1
ATOM 1169 N N . VAL A 1 161 ? 23.948 49.550 21.073 1.00 18.24 158 VAL A N 1
ATOM 1170 C CA . VAL A 1 161 ? 24.173 49.959 19.681 1.00 19.65 158 VAL A CA 1
ATOM 1171 C C . VAL A 1 161 ? 25.282 50.988 19.480 1.00 19.94 158 VAL A C 1
ATOM 1172 O O . VAL A 1 161 ? 25.643 51.746 20.389 1.00 21.09 158 VAL A O 1
ATOM 1176 N N . VAL A 1 162 ? 25.863 50.944 18.282 1.00 20.79 159 VAL A N 1
ATOM 1177 C CA . VAL A 1 162 ? 26.753 51.967 17.798 1.00 23.06 159 VAL A CA 1
ATOM 1178 C C . VAL A 1 162 ? 26.113 52.612 16.560 1.00 24.15 159 VAL A C 1
ATOM 1179 O O . VAL A 1 162 ? 25.303 51.975 15.846 1.00 23.34 159 VAL A O 1
ATOM 1183 N N . PHE A 1 163 ? 26.437 53.880 16.330 1.00 24.16 160 PHE A N 1
ATOM 1184 C CA . PHE A 1 163 ? 25.873 54.621 15.239 1.00 24.64 160 PHE A CA 1
ATOM 1185 C C . PHE A 1 163 ? 26.790 55.770 14.914 1.00 27.10 160 PHE A C 1
ATOM 1186 O O . PHE A 1 163 ? 27.757 56.093 15.694 1.00 26.58 160 PHE A O 1
ATOM 1194 N N . GLY A 1 164 ? 26.465 56.447 13.822 1.00 27.50 161 GLY A N 1
ATOM 1195 C CA . GLY A 1 164 ? 27.215 57.645 13.416 1.00 30.55 161 GLY A CA 1
ATOM 1196 C C . GLY A 1 164 ? 28.101 57.296 12.252 1.00 33.14 161 GLY A C 1
ATOM 1197 O O . GLY A 1 164 ? 28.390 56.134 11.974 1.00 30.59 161 GLY A O 1
ATOM 1198 N N . LYS A 1 165 ? 28.586 58.313 11.595 1.00 38.60 162 LYS A N 1
ATOM 1199 C CA . LYS A 1 165 ? 29.463 58.089 10.459 1.00 43.67 162 LYS A CA 1
ATOM 1200 C C . LYS A 1 165 ? 30.789 58.766 10.712 1.00 46.78 162 LYS A C 1
ATOM 1201 O O . LYS A 1 165 ? 31.802 58.123 10.791 1.00 48.21 162 LYS A O 1
ATOM 1207 N N . ASP A 1 166 ? 30.784 60.063 10.884 1.00 50.29 163 ASP A N 1
ATOM 1208 C CA . ASP A 1 166 ? 32.081 60.727 11.018 1.00 54.95 163 ASP A CA 1
ATOM 1209 C C . ASP A 1 166 ? 32.634 60.466 12.427 1.00 54.59 163 ASP A C 1
ATOM 1210 O O . ASP A 1 166 ? 33.818 60.166 12.579 1.00 57.58 163 ASP A O 1
ATOM 1215 N N . LYS A 1 167 ? 31.760 60.485 13.426 1.00 51.44 164 LYS A N 1
ATOM 1216 C CA . LYS A 1 167 ? 32.153 60.178 14.789 1.00 49.94 164 LYS A CA 1
ATOM 1217 C C . LYS A 1 167 ? 31.263 59.023 15.198 1.00 44.43 164 LYS A C 1
ATOM 1218 O O . LYS A 1 167 ? 30.056 59.147 15.123 1.00 43.14 164 LYS A O 1
ATOM 1224 N N . ILE A 1 168 ? 31.859 57.889 15.517 1.00 41.25 165 ILE A N 1
ATOM 1225 C CA . ILE A 1 168 ? 31.095 56.746 16.008 1.00 38.93 165 ILE A CA 1
ATOM 1226 C C . ILE A 1 168 ? 30.640 57.067 17.420 1.00 36.66 165 ILE A C 1
ATOM 1227 O O . ILE A 1 168 ? 31.418 57.577 18.230 1.00 37.57 165 ILE A O 1
ATOM 1232 N N . GLU A 1 169 ? 29.380 56.824 17.692 1.00 33.01 166 GLU A N 1
ATOM 1233 C CA . GLU A 1 169 ? 28.790 57.072 18.990 1.00 31.90 166 GLU A CA 1
ATOM 1234 C C . GLU A 1 169 ? 28.109 55.757 19.471 1.00 28.73 166 GLU A C 1
ATOM 1235 O O . GLU A 1 169 ? 27.934 54.803 18.701 1.00 25.62 166 GLU A O 1
ATOM 1241 N N . THR A 1 170 ? 27.699 55.733 20.744 1.00 26.20 167 THR A N 1
ATOM 1242 C CA . THR A 1 170 ? 27.130 54.504 21.338 1.00 24.56 167 THR A CA 1
ATOM 1243 C C . THR A 1 170 ? 25.903 54.907 22.090 1.00 24.20 167 THR A C 1
ATOM 1244 O O . THR A 1 170 ? 25.806 56.063 22.540 1.00 25.82 167 THR A O 1
ATOM 1248 N N . ALA A 1 171 ? 24.959 53.988 22.201 1.00 22.35 168 ALA A N 1
ATOM 1249 C CA . ALA A 1 171 ? 23.817 54.153 23.059 1.00 22.39 168 ALA A CA 1
ATOM 1250 C C . ALA A 1 171 ? 23.357 52.836 23.660 1.00 21.51 168 ALA A C 1
ATOM 1251 O O . ALA A 1 171 ? 23.240 51.803 22.975 1.00 20.73 168 ALA A O 1
ATOM 1253 N N . GLU A 1 172 ? 22.981 52.915 24.929 1.00 20.97 169 GLU A N 1
ATOM 1254 C CA . GLU A 1 172 ? 22.270 51.850 25.582 1.00 20.80 169 GLU A CA 1
ATOM 1255 C C . GLU A 1 172 ? 20.861 51.862 25.052 1.00 21.46 169 GLU A C 1
ATOM 1256 O O . GLU A 1 172 ? 20.276 52.939 24.919 1.00 22.83 169 GLU A O 1
ATOM 1262 N N . VAL A 1 173 ? 20.297 50.674 24.773 1.00 20.18 170 VAL A N 1
ATOM 1263 C CA . VAL A 1 173 ? 18.941 50.515 24.276 1.00 19.56 170 VAL A CA 1
ATOM 1264 C C . VAL A 1 173 ? 18.142 49.429 24.996 1.00 19.57 170 VAL A C 1
ATOM 1265 O O . VAL A 1 173 ? 16.946 49.313 24.812 1.00 20.66 170 VAL A O 1
ATOM 1269 N N . THR A 1 174 ? 18.785 48.631 25.833 1.00 18.17 171 THR A N 1
ATOM 1270 C CA . THR A 1 174 ? 18.081 47.520 26.480 1.00 20.26 171 THR A CA 1
ATOM 1271 C C . THR A 1 174 ? 18.475 47.448 27.953 1.00 21.68 171 THR A C 1
ATOM 1272 O O . THR A 1 174 ? 19.327 48.202 28.385 1.00 23.41 171 THR A O 1
ATOM 1276 N N . TRP A 1 175 ? 17.850 46.565 28.703 1.00 20.40 172 TRP A N 1
ATOM 1277 C CA . TRP A 1 175 ? 18.110 46.446 30.142 1.00 22.36 172 TRP A CA 1
ATOM 1278 C C . TRP A 1 175 ? 19.078 45.317 30.308 1.00 21.64 172 TRP A C 1
ATOM 1279 O O . TRP A 1 175 ? 19.394 44.554 29.369 1.00 20.01 172 TRP A O 1
ATOM 1290 N N . HIS A 1 176 ? 19.597 45.237 31.527 1.00 23.10 173 HIS A N 1
ATOM 1291 C CA . HIS A 1 176 ? 20.361 44.090 31.937 1.00 23.59 173 HIS A CA 1
ATOM 1292 C C . HIS A 1 176 ? 19.956 43.669 33.335 1.00 27.23 173 HIS A C 1
ATOM 1293 O O . HIS A 1 176 ? 19.679 44.530 34.205 1.00 27.16 173 HIS A O 1
ATOM 1300 N N . GLY A 1 177 ? 19.912 42.353 33.553 1.00 28.49 174 GLY A N 1
ATOM 1301 C CA . GLY A 1 177 ? 19.548 41.824 34.847 1.00 34.04 174 GLY A CA 1
ATOM 1302 C C . GLY A 1 177 ? 18.111 42.184 35.150 1.00 38.32 174 GLY A C 1
ATOM 1303 O O . GLY A 1 177 ? 17.210 42.048 34.307 1.00 37.63 174 GLY A O 1
ATOM 1304 N N . LYS A 1 178 ? 17.852 42.679 36.337 1.00 44.25 175 LYS A N 1
ATOM 1305 C CA . LYS A 1 178 ? 16.449 42.976 36.640 1.00 48.77 175 LYS A CA 1
ATOM 1306 C C . LYS A 1 178 ? 15.967 44.281 35.988 1.00 50.59 175 LYS A C 1
ATOM 1307 O O . LYS A 1 178 ? 14.776 44.601 36.063 1.00 52.67 175 LYS A O 1
ATOM 1313 N N . GLY A 1 179 ? 16.868 44.998 35.306 1.00 50.63 176 GLY A N 1
ATOM 1314 C CA . GLY A 1 179 ? 16.513 46.257 34.643 1.00 52.33 176 GLY A CA 1
ATOM 1315 C C . GLY A 1 179 ? 16.087 47.371 35.589 1.00 55.79 176 GLY A C 1
ATOM 1316 O O . GLY A 1 179 ? 15.221 48.185 35.270 1.00 57.45 176 GLY A O 1
ATOM 1317 N N . ASN A 1 180 ? 16.696 47.412 36.766 1.00 58.05 177 ASN A N 1
ATOM 1318 C CA . ASN A 1 180 ? 16.331 48.408 37.759 1.00 60.60 177 ASN A CA 1
ATOM 1319 C C . ASN A 1 180 ? 16.849 49.769 37.362 1.00 59.68 177 ASN A C 1
ATOM 1320 O O . ASN A 1 180 ? 16.431 50.782 37.923 1.00 62.51 177 ASN A O 1
ATOM 1325 N N . GLU A 1 181 ? 17.819 49.781 36.455 1.00 55.79 178 GLU A N 1
ATOM 1326 C CA . GLU A 1 181 ? 18.400 51.013 35.984 1.00 54.86 178 GLU A CA 1
ATOM 1327 C C . GLU A 1 181 ? 18.079 51.200 34.503 1.00 49.81 178 GLU A C 1
ATOM 1328 O O . GLU A 1 181 ? 18.417 50.348 33.685 1.00 49.47 178 GLU A O 1
ATOM 1334 N N . ASP A 1 182 ? 17.392 52.289 34.193 1.00 46.41 179 ASP A N 1
ATOM 1335 C CA . ASP A 1 182 ? 16.981 52.626 32.826 1.00 42.95 179 ASP A CA 1
ATOM 1336 C C . ASP A 1 182 ? 18.024 53.589 32.233 1.00 40.24 179 ASP A C 1
ATOM 1337 O O . ASP A 1 182 ? 18.229 54.706 32.710 1.00 41.29 179 ASP A O 1
ATOM 1342 N N . LYS A 1 183 ? 18.701 53.097 31.221 1.00 35.89 180 LYS A N 1
ATOM 1343 C CA . LYS A 1 183 ? 19.832 53.783 30.613 1.00 34.29 180 LYS A CA 1
ATOM 1344 C C . LYS A 1 183 ? 19.566 54.118 29.120 1.00 31.18 180 LYS A C 1
ATOM 1345 O O . LYS A 1 183 ? 20.492 54.465 28.370 1.00 30.52 180 LYS A O 1
ATOM 1351 N N . ARG A 1 184 ? 18.308 54.055 28.698 1.00 29.69 181 ARG A N 1
ATOM 1352 C CA . ARG A 1 184 ? 17.954 54.248 27.294 1.00 28.28 181 ARG A CA 1
ATOM 1353 C C . ARG A 1 184 ? 18.527 55.548 26.759 1.00 29.08 181 ARG A C 1
ATOM 1354 O O . ARG A 1 184 ? 18.284 56.609 27.325 1.00 29.99 181 ARG A O 1
ATOM 1362 N N . GLY A 1 185 ? 19.349 55.428 25.726 1.00 27.40 182 GLY A N 1
ATOM 1363 C CA . GLY A 1 185 ? 19.861 56.552 25.029 1.00 28.35 182 GLY A CA 1
ATOM 1364 C C . GLY A 1 185 ? 21.175 57.035 25.566 1.00 30.13 182 GLY A C 1
ATOM 1365 O O . GLY A 1 185 ? 21.808 57.868 24.917 1.00 31.56 182 GLY A O 1
ATOM 1366 N N . LYS A 1 186 ? 21.628 56.483 26.696 1.00 30.32 183 LYS A N 1
ATOM 1367 C CA . LYS A 1 186 ? 22.861 56.940 27.300 1.00 30.97 183 LYS A CA 1
ATOM 1368 C C . LYS A 1 186 ? 24.072 56.336 26.664 1.00 29.20 183 LYS A C 1
ATOM 1369 O O . LYS A 1 186 ? 24.024 55.243 26.168 1.00 26.50 183 LYS A O 1
ATOM 1375 N N . PRO A 1 187 ? 25.199 57.067 26.677 1.00 30.65 184 PRO A N 1
ATOM 1376 C CA . PRO A 1 187 ? 26.431 56.542 26.100 1.00 29.85 184 PRO A CA 1
ATOM 1377 C C . PRO A 1 187 ? 26.939 55.330 26.858 1.00 27.43 184 PRO A C 1
ATOM 1378 O O . PRO A 1 187 ? 26.720 55.260 28.066 1.00 28.95 184 PRO A O 1
ATOM 1382 N N A VAL A 1 188 ? 27.460 54.372 26.132 0.50 25.57 185 VAL A N 1
ATOM 1383 N N B VAL A 1 188 ? 27.671 54.402 26.195 0.50 24.82 185 VAL A N 1
ATOM 1384 C CA A VAL A 1 188 ? 28.325 53.453 26.716 0.50 25.21 185 VAL A CA 1
ATOM 1385 C CA B VAL A 1 188 ? 28.087 53.047 26.733 0.50 23.07 185 VAL A CA 1
ATOM 1386 C C A VAL A 1 188 ? 29.637 54.229 26.708 0.50 26.79 185 VAL A C 1
ATOM 1387 C C B VAL A 1 188 ? 29.549 52.852 27.271 0.50 23.93 185 VAL A C 1
ATOM 1388 O O A VAL A 1 188 ? 30.197 54.469 25.630 0.50 26.61 185 VAL A O 1
ATOM 1389 O O B VAL A 1 188 ? 30.504 52.763 26.482 0.50 22.15 185 VAL A O 1
ATOM 1396 N N A ILE A 1 189 ? 30.071 54.678 27.874 0.50 28.20 186 ILE A N 1
ATOM 1397 N N B ILE A 1 189 ? 29.713 52.757 28.597 0.50 24.54 186 ILE A N 1
ATOM 1398 C CA A ILE A 1 189 ? 31.374 55.306 27.958 0.50 31.94 186 ILE A CA 1
ATOM 1399 C CA B ILE A 1 189 ? 31.070 52.810 29.176 0.50 26.05 186 ILE A CA 1
ATOM 1400 C C A ILE A 1 189 ? 32.279 54.508 28.851 0.50 32.78 186 ILE A C 1
ATOM 1401 C C B ILE A 1 189 ? 31.539 51.458 29.718 0.50 26.54 186 ILE A C 1
ATOM 1402 O O A ILE A 1 189 ? 31.846 53.963 29.868 0.50 32.58 186 ILE A O 1
ATOM 1403 O O B ILE A 1 189 ? 30.747 50.630 30.213 0.50 24.69 186 ILE A O 1
ATOM 1412 N N A TYR A 1 190 ? 33.546 54.452 28.461 0.50 34.20 187 TYR A N 1
ATOM 1413 N N B TYR A 1 190 ? 32.831 51.210 29.554 0.50 28.30 187 TYR A N 1
ATOM 1414 C CA A TYR A 1 190 ? 34.506 53.801 29.265 0.50 35.56 187 TYR A CA 1
ATOM 1415 C CA B TYR A 1 190 ? 33.382 49.908 29.869 0.50 29.52 187 TYR A CA 1
ATOM 1416 C C A TYR A 1 190 ? 35.106 54.796 30.242 0.50 39.66 187 TYR A C 1
ATOM 1417 C C B TYR A 1 190 ? 34.238 49.996 31.120 0.50 32.04 187 TYR A C 1
ATOM 1418 O O A TYR A 1 190 ? 35.898 55.647 29.900 0.50 40.22 187 TYR A O 1
ATOM 1419 O O B TYR A 1 190 ? 34.765 49.013 31.633 0.50 30.92 187 TYR A O 1
ATOM 1436 N N A GLN A 1 191 ? 34.638 54.617 31.472 0.50 42.33 188 GLN A N 1
ATOM 1437 N N B GLN A 1 191 ? 34.373 51.212 31.602 0.50 35.65 188 GLN A N 1
ATOM 1438 C CA A GLN A 1 191 ? 34.850 55.427 32.614 0.50 46.10 188 GLN A CA 1
ATOM 1439 C CA B GLN A 1 191 ? 34.966 51.440 32.885 0.50 39.61 188 GLN A CA 1
ATOM 1440 C C A GLN A 1 191 ? 34.204 54.548 33.714 0.50 47.92 188 GLN A C 1
ATOM 1441 C C B GLN A 1 191 ? 34.321 52.665 33.519 0.50 42.82 188 GLN A C 1
ATOM 1442 O O A GLN A 1 191 ? 34.015 53.338 33.495 0.50 46.53 188 GLN A O 1
ATOM 1443 O O B GLN A 1 191 ? 34.005 53.662 32.836 0.50 41.92 188 GLN A O 1
ATOM 1454 N N A ASP A 1 192 ? 33.829 55.154 34.848 0.50 51.19 189 ASP A N 1
ATOM 1455 N N B ASP A 1 192 ? 34.049 52.511 34.817 0.50 45.74 189 ASP A N 1
ATOM 1456 C CA A ASP A 1 192 ? 33.550 54.390 36.065 0.50 52.80 189 ASP A CA 1
ATOM 1457 C CA B ASP A 1 192 ? 33.792 53.594 35.729 0.50 49.80 189 ASP A CA 1
ATOM 1458 C C A ASP A 1 192 ? 34.881 53.821 36.573 0.50 54.24 189 ASP A C 1
ATOM 1459 C C B ASP A 1 192 ? 35.100 53.507 36.484 0.50 52.71 189 ASP A C 1
ATOM 1460 O O A ASP A 1 192 ? 34.951 52.678 37.065 0.50 53.97 189 ASP A O 1
ATOM 1461 O O B ASP A 1 192 ? 35.395 52.455 37.074 0.50 52.54 189 ASP A O 1
ATOM 1470 N N A ASP A 1 193 ? 35.912 54.669 36.470 0.50 56.95 190 ASP A N 1
ATOM 1471 N N B ASP A 1 193 ? 35.896 54.574 36.454 0.50 55.92 190 ASP A N 1
ATOM 1472 C CA A ASP A 1 193 ? 37.346 54.319 36.611 0.50 58.27 190 ASP A CA 1
ATOM 1473 C CA B ASP A 1 193 ? 37.362 54.481 36.697 0.50 58.15 190 ASP A CA 1
ATOM 1474 C C A ASP A 1 193 ? 37.745 53.423 37.765 0.50 59.43 190 ASP A C 1
ATOM 1475 C C B ASP A 1 193 ? 37.839 53.603 37.845 0.50 59.51 190 ASP A C 1
ATOM 1476 O O A ASP A 1 193 ? 38.724 52.667 37.644 0.50 59.82 190 ASP A O 1
ATOM 1477 O O B ASP A 1 193 ? 38.958 53.070 37.807 0.50 60.39 190 ASP A O 1
ATOM 1486 N N . ASP A 1 194 ? 37.037 53.475 38.883 1.00 60.36 191 ASP A N 1
ATOM 1487 C CA . ASP A 1 194 ? 37.314 52.448 39.869 1.00 61.51 191 ASP A CA 1
ATOM 1488 C C . ASP A 1 194 ? 37.237 51.040 39.154 1.00 58.18 191 ASP A C 1
ATOM 1489 O O . ASP A 1 194 ? 38.178 50.224 39.318 1.00 59.76 191 ASP A O 1
ATOM 1494 N N . ARG A 1 195 ? 36.196 50.815 38.311 1.00 53.15 192 ARG A N 1
ATOM 1495 C CA . ARG A 1 195 ? 35.673 49.469 38.000 1.00 49.20 192 ARG A CA 1
ATOM 1496 C C . ARG A 1 195 ? 35.557 49.107 36.524 1.00 42.71 192 ARG A C 1
ATOM 1497 O O . ARG A 1 195 ? 34.890 49.755 35.757 1.00 41.29 192 ARG A O 1
ATOM 1505 N N . CYS A 1 196 ? 36.177 47.994 36.193 1.00 37.96 193 CYS A N 1
ATOM 1506 C CA . CYS A 1 196 ? 36.208 47.497 34.864 1.00 34.15 193 CYS A CA 1
ATOM 1507 C C . CYS A 1 196 ? 35.284 46.276 34.826 1.00 30.40 193 CYS A C 1
ATOM 1508 O O . CYS A 1 196 ? 35.626 45.223 35.313 1.00 27.13 193 CYS A O 1
ATOM 1511 N N . SER A 1 197 ? 34.130 46.433 34.218 1.00 27.57 194 SER A N 1
ATOM 1512 C CA . SER A 1 197 ? 33.072 45.425 34.242 1.00 27.08 194 SER A CA 1
ATOM 1513 C C . SER A 1 197 ? 33.209 44.420 33.092 1.00 24.46 194 SER A C 1
ATOM 1514 O O . SER A 1 197 ? 33.330 44.803 31.920 1.00 24.28 194 SER A O 1
ATOM 1517 N N . TRP A 1 198 ? 33.102 43.137 33.431 1.00 25.27 195 TRP A N 1
ATOM 1518 C CA . TRP A 1 198 ? 33.043 42.058 32.409 1.00 24.80 195 TRP A CA 1
ATOM 1519 C C . TRP A 1 198 ? 31.958 42.303 31.382 1.00 23.01 195 TRP A C 1
ATOM 1520 O O . TRP A 1 198 ? 32.158 41.991 30.205 1.00 22.17 195 TRP A O 1
ATOM 1531 N N . LEU A 1 199 ? 30.856 42.931 31.801 1.00 23.41 196 LEU A N 1
ATOM 1532 C CA . LEU A 1 199 ? 29.731 43.178 30.879 1.00 23.68 196 LEU A CA 1
ATOM 1533 C C . LEU A 1 199 ? 30.098 44.025 29.709 1.00 21.76 196 LEU A C 1
ATOM 1534 O O . LEU A 1 199 ? 29.448 43.939 28.658 1.00 21.84 196 LEU A O 1
ATOM 1539 N N . TYR A 1 200 ? 31.101 44.871 29.853 1.00 22.48 197 TYR A N 1
ATOM 1540 C CA . TYR A 1 200 ? 31.505 45.729 28.726 1.00 22.36 197 TYR A CA 1
ATOM 1541 C C . TYR A 1 200 ? 32.870 45.382 28.136 1.00 23.93 197 TYR A C 1
ATOM 1542 O O . TYR A 1 200 ? 33.358 46.094 27.215 1.00 24.54 197 TYR A O 1
ATOM 1551 N N . LEU A 1 201 ? 33.492 44.314 28.666 1.00 23.40 198 LEU A N 1
ATOM 1552 C CA . LEU A 1 201 ? 34.699 43.708 28.079 1.00 23.44 198 LEU A CA 1
ATOM 1553 C C . LEU A 1 201 ? 35.893 44.653 27.888 1.00 25.04 198 LEU A C 1
ATOM 1554 O O . LEU A 1 201 ? 36.775 44.409 27.044 1.00 24.60 198 LEU A O 1
ATOM 1559 N N . ASN A 1 202 ? 35.966 45.692 28.717 1.00 25.90 199 ASN A N 1
ATOM 1560 C CA . ASN A 1 202 ? 37.001 46.723 28.618 1.00 27.96 199 ASN A CA 1
ATOM 1561 C C . ASN A 1 202 ? 37.149 47.234 27.191 1.00 27.48 199 ASN A C 1
ATOM 1562 O O . ASN A 1 202 ? 38.244 47.489 26.761 1.00 28.01 199 ASN A O 1
ATOM 1567 N N . GLY A 1 203 ? 36.040 47.380 26.461 1.00 25.14 200 GLY A N 1
ATOM 1568 C CA . GLY A 1 203 ? 36.091 47.887 25.116 1.00 25.82 200 GLY A CA 1
ATOM 1569 C C . GLY A 1 203 ? 36.291 46.838 24.023 1.00 27.04 200 GLY A C 1
ATOM 1570 O O . GLY A 1 203 ? 36.397 47.213 22.861 1.00 29.13 200 GLY A O 1
ATOM 1571 N N . ASN A 1 204 ? 36.268 45.541 24.371 1.00 25.79 201 ASN A N 1
ATOM 1572 C CA . ASN A 1 204 ? 36.505 44.447 23.399 1.00 24.91 201 ASN A CA 1
ATOM 1573 C C . ASN A 1 204 ? 35.214 43.690 23.027 1.00 24.72 201 ASN A C 1
ATOM 1574 O O . ASN A 1 204 ? 35.225 42.469 22.889 1.00 24.10 201 ASN A O 1
ATOM 1579 N N . ALA A 1 205 ? 34.138 44.439 22.822 1.00 22.82 202 ALA A N 1
ATOM 1580 C CA . ALA A 1 205 ? 32.886 43.936 22.336 1.00 22.97 202 ALA A CA 1
ATOM 1581 C C . ALA A 1 205 ? 32.933 43.633 20.847 1.00 22.08 202 ALA A C 1
ATOM 1582 O O . ALA A 1 205 ? 33.828 44.126 20.088 1.00 21.35 202 ALA A O 1
ATOM 1584 N N . VAL A 1 206 ? 32.016 42.750 20.455 1.00 20.28 203 VAL A N 1
ATOM 1585 C CA . VAL A 1 206 ? 31.869 42.374 19.073 1.00 19.09 203 VAL A CA 1
ATOM 1586 C C . VAL A 1 206 ? 31.031 43.457 18.385 1.00 19.18 203 VAL A C 1
ATOM 1587 O O . VAL A 1 206 ? 29.857 43.668 18.753 1.00 19.64 203 VAL A O 1
ATOM 1591 N N . HIS A 1 207 ? 31.599 44.126 17.398 1.00 21.34 204 HIS A N 1
ATOM 1592 C CA . HIS A 1 207 ? 30.833 45.134 16.628 1.00 21.77 204 HIS A CA 1
ATOM 1593 C C . HIS A 1 207 ? 30.371 44.533 15.335 1.00 21.48 204 HIS A C 1
ATOM 1594 O O . HIS A 1 207 ? 31.179 44.197 14.472 1.00 20.35 204 HIS A O 1
ATOM 1601 N N . CYS A 1 208 ? 29.068 44.407 15.183 1.00 20.86 205 CYS A N 1
ATOM 1602 C CA . CYS A 1 208 ? 28.518 43.639 14.094 1.00 21.40 205 CYS A CA 1
ATOM 1603 C C . CYS A 1 208 ? 28.428 44.436 12.801 1.00 23.54 205 CYS A C 1
ATOM 1604 O O . CYS A 1 208 ? 28.023 45.598 12.822 1.00 21.58 205 CYS A O 1
ATOM 1607 N N . THR A 1 209 ? 28.748 43.767 11.695 1.00 17.70 206 THR A N 1
ATOM 1608 C CA . THR A 1 209 ? 28.268 44.131 10.374 1.00 19.44 206 THR A CA 1
ATOM 1609 C C . THR A 1 209 ? 26.823 43.623 10.288 1.00 19.90 206 THR A C 1
ATOM 1610 O O . THR A 1 209 ? 26.373 42.913 11.211 1.00 18.61 206 THR A O 1
ATOM 1614 N N . ARG A 1 210 ? 26.108 43.928 9.201 1.00 18.47 207 ARG A N 1
ATOM 1615 C CA . ARG A 1 210 ? 24.777 43.349 9.023 1.00 18.66 207 ARG A CA 1
ATOM 1616 C C . ARG A 1 210 ? 24.805 41.829 9.001 1.00 18.10 207 ARG A C 1
ATOM 1617 O O . ARG A 1 210 ? 23.913 41.190 9.543 1.00 17.14 207 ARG A O 1
ATOM 1625 N N . HIS A 1 211 ? 25.836 41.251 8.403 1.00 17.85 208 HIS A N 1
ATOM 1626 C CA . HIS A 1 211 ? 25.946 39.809 8.323 1.00 18.97 208 HIS A CA 1
ATOM 1627 C C . HIS A 1 211 ? 26.178 39.180 9.686 1.00 19.04 208 HIS A C 1
ATOM 1628 O O . HIS A 1 211 ? 25.691 38.099 9.977 1.00 19.02 208 HIS A O 1
ATOM 1635 N N . MET A 1 212 ? 26.938 39.866 10.532 1.00 18.61 209 MET A N 1
ATOM 1636 C CA . MET A 1 212 ? 27.090 39.447 11.915 1.00 18.83 209 MET A CA 1
ATOM 1637 C C . MET A 1 212 ? 25.809 39.615 12.774 1.00 18.00 209 MET A C 1
ATOM 1638 O O . MET A 1 212 ? 25.622 38.871 13.744 1.00 17.33 209 MET A O 1
ATOM 1643 N N . GLU A 1 213 ? 24.968 40.590 12.460 1.00 18.81 210 GLU A N 1
ATOM 1644 C CA . GLU A 1 213 ? 23.706 40.708 13.138 1.00 17.66 210 GLU A CA 1
ATOM 1645 C C . GLU A 1 213 ? 22.844 39.527 12.762 1.00 17.15 210 GLU A C 1
ATOM 1646 O O . GLU A 1 213 ? 22.141 38.966 13.642 1.00 18.82 210 GLU A O 1
ATOM 1652 N N . VAL A 1 214 ? 22.869 39.114 11.504 1.00 17.10 211 VAL A N 1
ATOM 1653 C CA . VAL A 1 214 ? 22.199 37.837 11.106 1.00 17.18 211 VAL A CA 1
ATOM 1654 C C . VAL A 1 214 ? 22.787 36.660 11.912 1.00 16.97 211 VAL A C 1
ATOM 1655 O O . VAL A 1 214 ? 22.062 35.836 12.503 1.00 16.35 211 VAL A O 1
ATOM 1659 N N . ALA A 1 215 ? 24.107 36.614 12.016 1.00 17.13 212 ALA A N 1
ATOM 1660 C CA . ALA A 1 215 ? 24.750 35.589 12.833 1.00 16.32 212 ALA A CA 1
ATOM 1661 C C . ALA A 1 215 ? 24.262 35.605 14.301 1.00 17.90 212 ALA A C 1
ATOM 1662 O O . ALA A 1 215 ? 24.066 34.533 14.881 1.00 18.70 212 ALA A O 1
ATOM 1664 N N . SER A 1 216 ? 24.090 36.790 14.898 1.00 18.55 213 SER A N 1
ATOM 1665 C CA . SER A 1 216 ? 23.643 36.901 16.283 1.00 18.18 213 SER A CA 1
ATOM 1666 C C . SER A 1 216 ? 22.270 36.221 16.499 1.00 19.16 213 SER A C 1
ATOM 1667 O O . SER A 1 216 ? 22.035 35.564 17.533 1.00 18.95 213 SER A O 1
ATOM 1670 N N . ILE A 1 217 ? 21.357 36.342 15.544 1.00 18.58 214 ILE A N 1
ATOM 1671 C CA . ILE A 1 217 ? 20.054 35.727 15.758 1.00 19.88 214 ILE A CA 1
ATOM 1672 C C . ILE A 1 217 ? 20.111 34.212 15.525 1.00 19.25 214 ILE A C 1
ATOM 1673 O O . ILE A 1 217 ? 19.405 33.465 16.155 1.00 20.27 214 ILE A O 1
ATOM 1678 N N . ILE A 1 218 ? 21.023 33.764 14.690 1.00 18.65 215 ILE A N 1
ATOM 1679 C CA . ILE A 1 218 ? 21.229 32.317 14.478 1.00 18.87 215 ILE A CA 1
ATOM 1680 C C . ILE A 1 218 ? 21.903 31.741 15.704 1.00 19.84 215 ILE A C 1
ATOM 1681 O O . ILE A 1 218 ? 21.498 30.691 16.257 1.00 21.85 215 ILE A O 1
ATOM 1686 N N . SER A 1 219 ? 22.914 32.447 16.170 1.00 20.38 216 SER A N 1
ATOM 1687 C CA . SER A 1 219 ? 23.640 32.029 17.356 1.00 21.17 216 SER A CA 1
ATOM 1688 C C . SER A 1 219 ? 22.714 31.995 18.546 1.00 22.26 216 SER A C 1
ATOM 1689 O O . SER A 1 219 ? 22.910 31.158 19.411 1.00 23.87 216 SER A O 1
ATOM 1692 N N . SER A 1 220 ? 21.725 32.876 18.636 1.00 20.35 217 SER A N 1
ATOM 1693 C CA . SER A 1 220 ? 20.821 32.871 19.779 1.00 22.69 217 SER A CA 1
ATOM 1694 C C . SER A 1 220 ? 19.589 31.928 19.701 1.00 21.78 217 SER A C 1
ATOM 1695 O O . SER A 1 220 ? 18.738 31.940 20.582 1.00 22.23 217 SER A O 1
ATOM 1698 N N . ILE A 1 221 ? 19.502 31.136 18.648 1.00 21.09 218 ILE A N 1
ATOM 1699 C CA . ILE A 1 221 ? 18.448 30.126 18.491 1.00 21.71 218 ILE A CA 1
ATOM 1700 C C . ILE A 1 221 ? 18.547 29.256 19.727 1.00 22.69 218 ILE A C 1
ATOM 1701 O O . ILE A 1 221 ? 19.641 28.901 20.177 1.00 22.45 218 ILE A O 1
ATOM 1706 N N . ASN A 1 222 ? 17.394 28.964 20.311 1.00 23.04 219 ASN A N 1
ATOM 1707 C CA . ASN A 1 222 ? 17.331 28.151 21.482 1.00 23.17 219 ASN A CA 1
ATOM 1708 C C . ASN A 1 222 ? 16.491 26.913 21.221 1.00 24.16 219 ASN A C 1
ATOM 1709 O O . ASN A 1 222 ? 15.274 26.966 21.368 1.00 21.45 219 ASN A O 1
ATOM 1714 N N . PRO A 1 223 ? 17.145 25.764 20.924 1.00 25.70 220 PRO A N 1
ATOM 1715 C CA . PRO A 1 223 ? 16.437 24.490 20.682 1.00 26.91 220 PRO A CA 1
ATOM 1716 C C . PRO A 1 223 ? 15.798 23.778 21.886 1.00 28.17 220 PRO A C 1
ATOM 1717 O O . PRO A 1 223 ? 15.172 22.755 21.694 1.00 29.45 220 PRO A O 1
ATOM 1721 N N . ASN A 1 224 ? 15.986 24.287 23.101 1.00 28.62 221 ASN A N 1
ATOM 1722 C CA . ASN A 1 224 ? 15.466 23.678 24.312 1.00 31.14 221 ASN A CA 1
ATOM 1723 C C . ASN A 1 224 ? 13.939 23.564 24.287 1.00 31.61 221 ASN A C 1
ATOM 1724 O O . ASN A 1 224 ? 13.240 24.570 24.126 1.00 30.55 221 ASN A O 1
ATOM 1729 N N . ILE A 1 225 ? 13.437 22.344 24.458 1.00 33.00 222 ILE A N 1
ATOM 1730 C CA . ILE A 1 225 ? 12.020 22.104 24.757 1.00 35.28 222 ILE A CA 1
ATOM 1731 C C . ILE A 1 225 ? 11.892 21.977 26.294 1.00 38.62 222 ILE A C 1
ATOM 1732 O O . ILE A 1 225 ? 11.076 22.664 26.936 1.00 39.00 222 ILE A O 1
ATOM 1737 N N . ASN A 1 226 ? 12.701 21.100 26.879 1.00 39.90 223 ASN A N 1
ATOM 1738 C CA . ASN A 1 226 ? 12.852 21.002 28.357 1.00 42.77 223 ASN A CA 1
ATOM 1739 C C . ASN A 1 226 ? 14.318 20.688 28.760 1.00 43.89 223 ASN A C 1
ATOM 1740 O O . ASN A 1 226 ? 15.209 20.608 27.881 1.00 42.66 223 ASN A O 1
ATOM 1745 N N . HIS A 1 227 ? 14.582 20.469 30.052 1.00 46.44 224 HIS A N 1
ATOM 1746 C CA . HIS A 1 227 ? 15.968 20.304 30.505 1.00 47.60 224 HIS A CA 1
ATOM 1747 C C . HIS A 1 227 ? 16.703 19.126 29.833 1.00 47.48 224 HIS A C 1
ATOM 1748 O O . HIS A 1 227 ? 17.904 19.198 29.626 1.00 47.01 224 HIS A O 1
ATOM 1755 N N . THR A 1 228 ? 15.977 18.080 29.483 1.00 48.23 225 THR A N 1
ATOM 1756 C CA . THR A 1 228 ? 16.588 16.904 28.880 1.00 49.52 225 THR A CA 1
ATOM 1757 C C . THR A 1 228 ? 16.256 16.743 27.385 1.00 47.79 225 THR A C 1
ATOM 1758 O O . THR A 1 228 ? 16.739 15.814 26.770 1.00 47.68 225 THR A O 1
ATOM 1762 N N . THR A 1 229 ? 15.468 17.654 26.795 1.00 45.74 226 THR A N 1
ATOM 1763 C CA . THR A 1 229 ? 15.052 17.498 25.389 1.00 44.37 226 THR A CA 1
ATOM 1764 C C . THR A 1 229 ? 15.205 18.762 24.595 1.00 39.97 226 THR A C 1
ATOM 1765 O O . THR A 1 229 ? 14.710 19.780 25.001 1.00 38.00 226 THR A O 1
ATOM 1769 N N . ASP A 1 230 ? 15.910 18.689 23.472 1.00 38.46 227 ASP A N 1
ATOM 1770 C CA . ASP A 1 230 ? 15.968 19.774 22.493 1.00 36.85 227 ASP A CA 1
ATOM 1771 C C . ASP A 1 230 ? 15.206 19.342 21.241 1.00 35.76 227 ASP A C 1
ATOM 1772 O O . ASP A 1 230 ? 15.056 18.132 20.988 1.00 35.77 227 ASP A O 1
ATOM 1777 N N . SER A 1 231 ? 14.772 20.328 20.451 1.00 32.86 228 SER A N 1
ATOM 1778 C CA . SER A 1 231 ? 14.191 20.099 19.118 1.00 32.04 228 SER A CA 1
ATOM 1779 C C . SER A 1 231 ? 15.333 19.697 18.202 1.00 30.75 228 SER A C 1
ATOM 1780 O O . SER A 1 231 ? 16.230 20.500 17.919 1.00 27.96 228 SER A O 1
ATOM 1783 N N . ILE A 1 232 ? 15.299 18.477 17.697 1.00 31.12 229 ILE A N 1
ATOM 1784 C CA . ILE A 1 232 ? 16.358 18.056 16.766 1.00 31.33 229 ILE A CA 1
ATOM 1785 C C . ILE A 1 232 ? 16.310 18.923 15.482 1.00 29.88 229 ILE A C 1
ATOM 1786 O O . ILE A 1 232 ? 17.344 19.288 14.926 1.00 27.91 229 ILE A O 1
ATOM 1791 N N . GLN A 1 233 ? 15.104 19.220 15.012 1.00 30.19 230 GLN A N 1
ATOM 1792 C CA . GLN A 1 233 ? 14.889 19.992 13.774 1.00 30.13 230 GLN A CA 1
ATOM 1793 C C . GLN A 1 233 ? 15.444 21.396 13.873 1.00 27.37 230 GLN A C 1
ATOM 1794 O O . GLN A 1 233 ? 16.152 21.873 12.992 1.00 26.50 230 GLN A O 1
ATOM 1800 N N . LEU A 1 234 ? 15.149 22.067 14.965 1.00 26.44 231 LEU A N 1
ATOM 1801 C CA . LEU A 1 234 ? 15.694 23.389 15.216 1.00 25.19 231 LEU A CA 1
ATOM 1802 C C . LEU A 1 234 ? 17.226 23.358 15.457 1.00 24.16 231 LEU A C 1
ATOM 1803 O O . LEU A 1 234 ? 17.949 24.276 14.981 1.00 22.42 231 LEU A O 1
ATOM 1808 N N . SER A 1 235 ? 17.747 22.369 16.195 1.00 24.08 232 SER A N 1
ATOM 1809 C CA . SER A 1 235 ? 19.202 22.218 16.340 1.00 24.98 232 SER A CA 1
ATOM 1810 C C . SER A 1 235 ? 19.865 22.044 14.986 1.00 24.40 232 SER A C 1
ATOM 1811 O O . SER A 1 235 ? 20.878 22.673 14.728 1.00 22.25 232 SER A O 1
ATOM 1814 N N . GLN A 1 236 ? 19.279 21.192 14.141 1.00 25.60 233 GLN A N 1
ATOM 1815 C CA . GLN A 1 236 ? 19.792 20.989 12.768 1.00 27.06 233 GLN A CA 1
ATOM 1816 C C . GLN A 1 236 ? 19.765 22.300 11.927 1.00 24.50 233 GLN A C 1
ATOM 1817 O O . GLN A 1 236 ? 20.762 22.633 11.238 1.00 23.54 233 GLN A O 1
ATOM 1823 N N . LEU A 1 237 ? 18.653 23.041 12.015 1.00 22.67 234 LEU A N 1
ATOM 1824 C CA . LEU A 1 237 ? 18.561 24.338 11.371 1.00 23.82 234 LEU A CA 1
ATOM 1825 C C . LEU A 1 237 ? 19.665 25.279 11.868 1.00 22.26 234 LEU A C 1
ATOM 1826 O O . LEU A 1 237 ? 20.360 25.894 11.077 1.00 20.55 234 LEU A O 1
ATOM 1831 N N . GLN A 1 238 ? 19.821 25.390 13.185 1.00 21.20 235 GLN A N 1
ATOM 1832 C CA . GLN A 1 238 ? 20.841 26.275 13.705 1.00 20.21 235 GLN A CA 1
ATOM 1833 C C . GLN A 1 238 ? 22.226 25.806 13.236 1.00 20.31 235 GLN A C 1
ATOM 1834 O O . GLN A 1 238 ? 23.059 26.644 12.861 1.00 18.83 235 GLN A O 1
ATOM 1840 N N . GLN A 1 239 ? 22.494 24.483 13.274 1.00 20.96 236 GLN A N 1
ATOM 1841 C CA . GLN A 1 239 ? 23.848 23.997 12.929 1.00 20.91 236 GLN A CA 1
ATOM 1842 C C . GLN A 1 239 ? 24.086 24.336 11.429 1.00 22.03 236 GLN A C 1
ATOM 1843 O O . GLN A 1 239 ? 25.163 24.803 11.023 1.00 21.19 236 GLN A O 1
ATOM 1849 N N . GLU A 1 240 ? 23.063 24.113 10.609 1.00 21.89 237 GLU A N 1
ATOM 1850 C CA . GLU A 1 240 ? 23.246 24.342 9.177 1.00 23.15 237 GLU A CA 1
ATOM 1851 C C . GLU A 1 240 ? 23.469 25.828 8.862 1.00 21.09 237 GLU A C 1
ATOM 1852 O O . GLU A 1 240 ? 24.273 26.188 8.011 1.00 19.26 237 GLU A O 1
ATOM 1858 N N . LEU A 1 241 ? 22.763 26.695 9.568 1.00 20.48 238 LEU A N 1
ATOM 1859 C CA . LEU A 1 241 ? 22.883 28.111 9.358 1.00 20.12 238 LEU A CA 1
ATOM 1860 C C . LEU A 1 241 ? 24.235 28.604 9.855 1.00 19.37 238 LEU A C 1
ATOM 1861 O O . LEU A 1 241 ? 24.819 29.506 9.246 1.00 19.58 238 LEU A O 1
ATOM 1866 N N . LEU A 1 242 ? 24.734 28.058 10.956 1.00 18.18 239 LEU A N 1
ATOM 1867 C CA . LEU A 1 242 ? 26.037 28.492 11.443 1.00 19.47 239 LEU A CA 1
ATOM 1868 C C . LEU A 1 242 ? 27.149 28.111 10.437 1.00 19.54 239 LEU A C 1
ATOM 1869 O O . LEU A 1 242 ? 28.060 28.892 10.201 1.00 19.34 239 LEU A O 1
ATOM 1874 N N . TRP A 1 243 ? 27.054 26.914 9.867 1.00 20.74 240 TRP A N 1
ATOM 1875 C CA . TRP A 1 243 ? 27.994 26.504 8.821 1.00 21.63 240 TRP A CA 1
ATOM 1876 C C . TRP A 1 243 ? 27.940 27.393 7.624 1.00 21.32 240 TRP A C 1
ATOM 1877 O O . TRP A 1 243 ? 28.978 27.673 7.032 1.00 22.76 240 TRP A O 1
ATOM 1888 N N . LEU A 1 244 ? 26.747 27.830 7.255 1.00 21.49 241 LEU A N 1
ATOM 1889 C CA . LEU A 1 244 ? 26.606 28.803 6.157 1.00 21.24 241 LEU A CA 1
ATOM 1890 C C . LEU A 1 244 ? 27.321 30.098 6.445 1.00 19.78 241 LEU A C 1
ATOM 1891 O O . LEU A 1 244 ? 28.095 30.550 5.614 1.00 20.85 241 LEU A O 1
ATOM 1896 N N . LEU A 1 245 ? 27.105 30.670 7.633 1.00 19.56 242 LEU A N 1
ATOM 1897 C CA . LEU A 1 245 ? 27.777 31.873 8.048 1.00 19.68 242 LEU A CA 1
ATOM 1898 C C . LEU A 1 245 ? 29.303 31.635 8.059 1.00 19.58 242 LEU A C 1
ATOM 1899 O O . LEU A 1 245 ? 30.105 32.491 7.626 1.00 20.96 242 LEU A O 1
ATOM 1904 N N . TYR A 1 246 ? 29.702 30.492 8.617 1.00 19.48 243 TYR A N 1
ATOM 1905 C CA . TYR A 1 246 ? 31.132 30.130 8.697 1.00 19.40 243 TYR A CA 1
ATOM 1906 C C . TYR A 1 246 ? 31.728 30.088 7.319 1.00 21.09 243 TYR A C 1
ATOM 1907 O O . TYR A 1 246 ? 32.752 30.763 7.055 1.00 19.86 243 TYR A O 1
ATOM 1916 N N . ASP A 1 247 ? 31.091 29.344 6.418 1.00 21.94 244 ASP A N 1
ATOM 1917 C CA . ASP A 1 247 ? 31.662 29.148 5.089 1.00 23.76 244 ASP A CA 1
ATOM 1918 C C . ASP A 1 247 ? 31.723 30.458 4.271 1.00 25.10 244 ASP A C 1
ATOM 1919 O O . ASP A 1 247 ? 32.598 30.608 3.421 1.00 26.11 244 ASP A O 1
ATOM 1924 N N . MET A 1 248 ? 30.809 31.386 4.507 1.00 23.13 245 MET A N 1
ATOM 1925 C CA A MET A 1 248 ? 30.838 32.593 3.734 0.50 24.68 245 MET A CA 1
ATOM 1926 C CA B MET A 1 248 ? 30.732 32.655 3.818 0.50 24.81 245 MET A CA 1
ATOM 1927 C C . MET A 1 248 ? 31.621 33.714 4.459 1.00 25.08 245 MET A C 1
ATOM 1928 O O . MET A 1 248 ? 31.655 34.833 3.997 1.00 26.43 245 MET A O 1
ATOM 1937 N N . GLY A 1 249 ? 32.299 33.390 5.560 1.00 24.38 246 GLY A N 1
ATOM 1938 C CA . GLY A 1 249 ? 33.205 34.329 6.223 1.00 24.78 246 GLY A CA 1
ATOM 1939 C C . GLY A 1 249 ? 32.534 35.318 7.179 1.00 25.07 246 GLY A C 1
ATOM 1940 O O . GLY A 1 249 ? 33.187 36.254 7.700 1.00 25.96 246 GLY A O 1
ATOM 1941 N N . HIS A 1 250 ? 31.268 35.114 7.497 1.00 22.58 247 HIS A N 1
ATOM 1942 C CA . HIS A 1 250 ? 30.571 36.097 8.324 1.00 22.94 247 HIS A CA 1
ATOM 1943 C C . HIS A 1 250 ? 30.747 35.974 9.839 1.00 23.12 247 HIS A C 1
ATOM 1944 O O . HIS A 1 250 ? 30.244 36.847 10.565 1.00 24.75 247 HIS A O 1
ATOM 1951 N N . ILE A 1 251 ? 31.376 34.891 10.346 1.00 21.47 248 ILE A N 1
ATOM 1952 C CA . ILE A 1 251 ? 31.6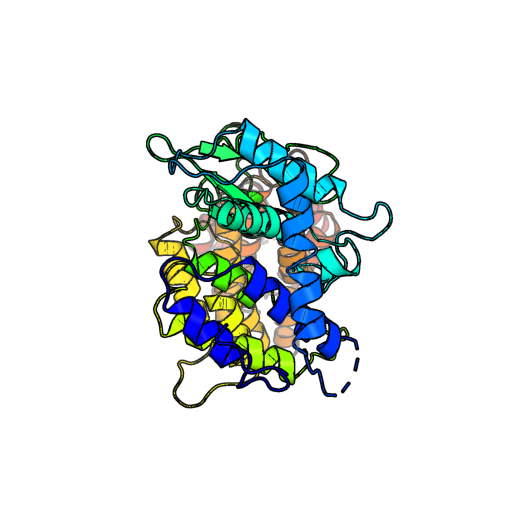01 34.745 11.801 1.00 20.77 248 ILE A CA 1
ATOM 1953 C C . ILE A 1 251 ? 33.103 34.614 12.121 1.00 22.16 248 ILE A C 1
ATOM 1954 O O . ILE A 1 251 ? 33.471 34.178 13.195 1.00 22.97 248 ILE A O 1
ATOM 1959 N N . LYS A 1 252 ? 33.952 35.121 11.229 1.00 22.77 249 LYS A N 1
ATOM 1960 C CA . LYS A 1 252 ? 35.399 35.106 11.407 1.00 25.64 249 LYS A CA 1
ATOM 1961 C C . LYS A 1 252 ? 35.829 35.862 12.623 1.00 23.97 249 LYS A C 1
ATOM 1962 O O . LYS A 1 252 ? 36.861 35.525 13.158 1.00 25.32 249 LYS A O 1
ATOM 1968 N N . THR A 1 253 ? 35.086 36.889 13.012 1.00 21.86 250 THR A N 1
ATOM 1969 C CA . THR A 1 253 ? 35.383 37.696 14.202 1.00 22.41 250 THR A CA 1
ATOM 1970 C C . THR A 1 253 ? 34.340 37.572 15.330 1.00 21.45 250 THR A C 1
ATOM 1971 O O . THR A 1 253 ? 34.155 38.470 16.153 1.00 22.41 250 THR A O 1
ATOM 1975 N N . TYR A 1 254 ? 33.655 36.434 15.401 1.00 20.61 251 TYR A N 1
ATOM 1976 C CA . TYR A 1 254 ? 32.536 36.305 16.306 1.00 19.61 251 TYR A CA 1
ATOM 1977 C C . TYR A 1 254 ? 32.738 35.053 17.160 1.00 20.02 251 TYR A C 1
ATOM 1978 O O . TYR A 1 254 ? 32.211 33.991 16.837 1.00 20.51 251 TYR A O 1
ATOM 1987 N N . PRO A 1 255 ? 33.438 35.180 18.283 1.00 19.44 252 PRO A N 1
ATOM 1988 C CA . PRO A 1 255 ? 33.762 33.939 19.015 1.00 20.48 252 PRO A CA 1
ATOM 1989 C C . PRO A 1 255 ? 32.578 33.086 19.496 1.00 19.79 252 PRO A C 1
ATOM 1990 O O . PRO A 1 255 ? 32.638 31.859 19.383 1.00 20.66 252 PRO A O 1
ATOM 1994 N N A MET A 1 256 ? 31.522 33.698 20.016 0.70 20.39 253 MET A N 1
ATOM 1995 N N B MET A 1 256 ? 31.525 33.702 20.019 0.30 19.42 253 MET A N 1
ATOM 1996 C CA A MET A 1 256 ? 30.416 32.905 20.591 0.70 20.87 253 MET A CA 1
ATOM 1997 C CA B MET A 1 256 ? 30.408 32.922 20.570 0.30 19.08 253 MET A CA 1
ATOM 1998 C C A MET A 1 256 ? 29.673 32.130 19.479 0.70 19.34 253 MET A C 1
ATOM 1999 C C B MET A 1 256 ? 29.662 32.139 19.477 0.30 18.65 253 MET A C 1
ATOM 2000 O O A MET A 1 256 ? 29.144 31.057 19.751 0.70 18.50 253 MET A O 1
ATOM 2001 O O B MET A 1 256 ? 29.118 31.071 19.757 0.30 18.29 253 MET A O 1
ATOM 2010 N N . ALA A 1 257 ? 29.626 32.668 18.251 1.00 18.81 254 ALA A N 1
ATOM 2011 C CA . ALA A 1 257 ? 28.962 31.996 17.159 1.00 18.88 254 ALA A CA 1
ATOM 2012 C C . ALA A 1 257 ? 29.787 30.743 16.788 1.00 18.52 254 ALA A C 1
ATOM 2013 O O . ALA A 1 257 ? 29.238 29.680 16.575 1.00 17.45 254 ALA A O 1
ATOM 2015 N N . ILE A 1 258 ? 31.110 30.905 16.758 1.00 18.10 255 ILE A N 1
ATOM 2016 C CA . ILE A 1 258 ? 32.023 29.773 16.482 1.00 18.16 255 ILE A CA 1
ATOM 2017 C C . ILE A 1 258 ? 31.942 28.724 17.585 1.00 18.59 255 ILE A C 1
ATOM 2018 O O . ILE A 1 258 ? 31.862 27.538 17.287 1.00 19.55 255 ILE A O 1
ATOM 2023 N N . ALA A 1 259 ? 31.934 29.160 18.835 1.00 18.23 256 ALA A N 1
ATOM 2024 C CA . ALA A 1 259 ? 31.826 28.252 19.971 1.00 19.06 256 ALA A CA 1
ATOM 2025 C C . ALA A 1 259 ? 30.478 27.551 20.005 1.00 19.21 256 ALA A C 1
ATOM 2026 O O . ALA A 1 259 ? 30.424 26.396 20.369 1.00 19.18 256 ALA A O 1
ATOM 2028 N N . ASN A 1 260 ? 29.378 28.255 19.678 1.00 19.38 257 ASN A N 1
ATOM 2029 C CA . ASN A 1 260 ? 28.079 27.577 19.632 1.00 20.29 257 ASN A CA 1
ATOM 2030 C C . ASN A 1 260 ? 28.038 26.495 18.556 1.00 19.69 257 ASN A C 1
ATOM 2031 O O . ASN A 1 260 ? 27.454 25.425 18.761 1.00 21.11 257 ASN A O 1
ATOM 2036 N N . LEU A 1 261 ? 28.715 26.748 17.441 1.00 19.65 258 LEU A N 1
ATOM 2037 C CA . LEU A 1 261 ? 28.878 25.727 16.402 1.00 19.99 258 LEU A CA 1
ATOM 2038 C C . LEU A 1 261 ? 29.704 24.529 16.924 1.00 19.51 258 LEU A C 1
ATOM 2039 O O . LEU A 1 261 ? 29.353 23.383 16.649 1.00 20.66 258 LEU A O 1
ATOM 2044 N N . GLY A 1 262 ? 30.776 24.805 17.666 1.00 18.91 259 GLY A N 1
ATOM 2045 C CA . GLY A 1 262 ? 31.547 23.767 18.340 1.00 19.65 259 GLY A CA 1
ATOM 2046 C C . GLY A 1 262 ? 30.671 22.860 19.203 1.00 19.67 259 GLY A C 1
ATOM 2047 O O . GLY A 1 262 ? 30.789 21.637 19.164 1.00 20.97 259 GLY A O 1
ATOM 2048 N N . ASP A 1 263 ? 29.776 23.468 19.964 1.00 19.25 260 ASP A N 1
ATOM 2049 C CA . ASP A 1 263 ? 28.854 22.729 20.814 1.00 19.96 260 ASP A CA 1
ATOM 2050 C C . ASP A 1 263 ? 27.940 21.819 20.021 1.00 19.92 260 ASP A C 1
ATOM 2051 O O . ASP A 1 263 ? 27.665 20.660 20.419 1.00 20.52 260 ASP A O 1
ATOM 2056 N N . LEU A 1 264 ? 27.434 22.336 18.914 1.00 19.45 261 LEU A N 1
ATOM 2057 C CA . LEU A 1 264 ? 26.599 21.545 18.029 1.00 20.96 261 LEU A CA 1
ATOM 2058 C C . LEU A 1 264 ? 27.357 20.368 17.379 1.00 20.96 261 LEU A C 1
ATOM 2059 O O . LEU A 1 264 ? 26.837 19.251 17.279 1.00 22.42 261 LEU A O 1
ATOM 2064 N N . GLU A 1 265 ? 28.586 20.622 16.946 1.00 21.33 262 GLU A N 1
ATOM 2065 C CA . GLU A 1 265 ? 29.398 19.589 16.342 1.00 22.24 262 GLU A CA 1
ATOM 2066 C C . GLU A 1 265 ? 29.860 18.530 17.354 1.00 23.08 262 GLU A C 1
ATOM 2067 O O . GLU A 1 265 ? 30.114 17.377 16.944 1.00 23.44 262 GLU A O 1
ATOM 2073 N N . GLU A 1 266 ? 30.069 18.926 18.625 1.00 23.14 263 GLU A N 1
ATOM 2074 C CA . GLU A 1 266 ? 30.415 17.952 19.673 1.00 25.95 263 GLU A CA 1
ATOM 2075 C C . GLU A 1 266 ? 29.302 16.908 19.734 1.00 26.85 263 GLU A C 1
ATOM 2076 O O . GLU A 1 266 ? 29.556 15.724 19.815 1.00 28.09 263 GLU A O 1
ATOM 2082 N N . ILE A 1 267 ? 28.065 17.355 19.652 1.00 26.11 264 ILE A N 1
ATOM 2083 C CA . ILE A 1 267 ? 26.917 16.476 19.844 1.00 28.03 264 ILE A CA 1
ATOM 2084 C C . ILE A 1 267 ? 26.597 15.708 18.551 1.00 28.19 264 ILE A C 1
ATOM 2085 O O .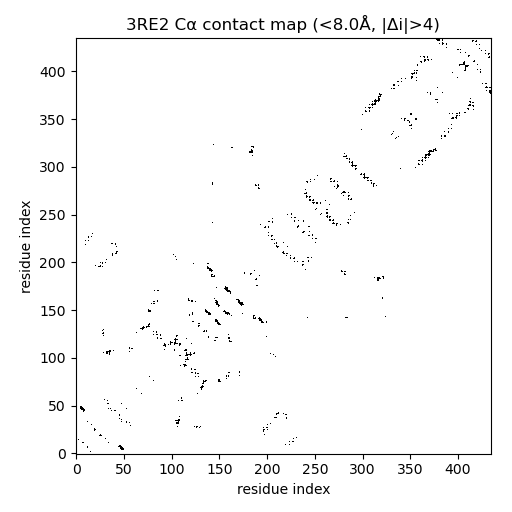 ILE A 1 267 ? 26.267 14.537 18.579 1.00 27.31 264 ILE A O 1
ATOM 2090 N N . SER A 1 268 ? 26.714 16.382 17.415 1.00 26.56 265 SER A N 1
ATOM 2091 C CA . SER A 1 268 ? 26.371 15.758 16.174 1.00 28.90 265 SER A CA 1
ATOM 2092 C C . SER A 1 268 ? 27.396 16.126 15.100 1.00 27.13 265 SER A C 1
ATOM 2093 O O . SER A 1 268 ? 27.231 17.109 14.359 1.00 27.17 265 SER A O 1
ATOM 2096 N N . PRO A 1 269 ? 28.490 15.346 15.018 1.00 26.97 266 PRO A N 1
ATOM 2097 C CA . PRO A 1 269 ? 29.583 15.844 14.139 1.00 26.53 266 PRO A CA 1
ATOM 2098 C C . PRO A 1 269 ? 29.201 15.754 12.673 1.00 26.67 266 PRO A C 1
ATOM 2099 O O . PRO A 1 269 ? 28.648 14.748 12.245 1.00 27.05 266 PRO A O 1
ATOM 2103 N N . THR A 1 270 ? 29.554 16.766 11.887 1.00 26.10 267 THR A N 1
ATOM 2104 C CA . THR A 1 270 ? 29.202 16.785 10.495 1.00 26.88 267 THR A CA 1
ATOM 2105 C C . THR A 1 270 ? 30.369 16.202 9.691 1.00 28.03 267 THR A C 1
ATOM 2106 O O . THR A 1 270 ? 31.508 16.664 9.814 1.00 27.22 267 THR A O 1
ATOM 2110 N N . PRO A 1 271 ? 30.116 15.185 8.839 1.00 29.75 268 PRO A N 1
ATOM 2111 C CA . PRO A 1 271 ? 31.217 14.673 7.983 1.00 30.18 268 PRO A CA 1
ATOM 2112 C C . PRO A 1 271 ? 31.943 15.736 7.190 1.00 29.06 268 PRO A C 1
ATOM 2113 O O . PRO A 1 271 ? 31.316 16.629 6.641 1.00 29.65 268 PRO A O 1
ATOM 2117 N N . GLY A 1 272 ? 33.273 15.654 7.150 1.00 29.42 269 GLY A N 1
ATOM 2118 C CA . GLY A 1 272 ? 34.092 16.602 6.416 1.00 29.61 269 GLY A CA 1
ATOM 2119 C C . GLY A 1 272 ? 34.418 17.896 7.121 1.00 28.28 269 GLY A C 1
ATOM 2120 O O . GLY A 1 272 ? 35.171 18.728 6.593 1.00 27.78 269 GLY A O 1
ATOM 2121 N N . ARG A 1 273 ? 33.868 18.098 8.311 1.00 26.84 270 ARG A N 1
ATOM 2122 C CA . ARG A 1 273 ? 34.102 19.327 9.044 1.00 26.13 270 ARG A CA 1
ATOM 2123 C C . ARG A 1 273 ? 35.175 19.157 10.083 1.00 27.32 270 ARG A C 1
ATOM 2124 O O . ARG A 1 273 ? 35.430 18.070 10.499 1.00 25.57 270 ARG A O 1
ATOM 2132 N N . PRO A 1 274 ? 35.795 20.256 10.517 1.00 27.79 271 PRO A N 1
ATOM 2133 C CA . PRO A 1 274 ? 36.748 20.117 11.634 1.00 29.52 271 PRO A CA 1
ATOM 2134 C C . PRO A 1 274 ? 36.120 19.569 12.941 1.00 27.51 271 PRO A C 1
ATOM 2135 O O . PRO A 1 274 ? 34.959 19.829 13.212 1.00 25.22 271 PRO A O 1
ATOM 2139 N N . PRO A 1 275 ? 36.909 18.850 13.753 1.00 28.41 272 PRO A N 1
ATOM 2140 C CA . PRO A 1 275 ? 36.490 18.432 15.091 1.00 27.57 272 PRO A CA 1
ATOM 2141 C C . PRO A 1 275 ? 36.027 19.613 15.924 1.00 25.80 272 PRO A C 1
ATOM 2142 O O . PRO A 1 275 ? 36.594 20.688 15.799 1.00 24.74 272 PRO A O 1
ATOM 2146 N N . ALA A 1 276 ? 35.032 19.388 16.794 1.00 25.18 273 ALA A N 1
ATOM 2147 C CA . ALA A 1 276 ? 34.560 20.393 17.743 1.00 24.44 273 ALA A CA 1
ATOM 2148 C C . ALA A 1 276 ? 35.727 21.092 18.477 1.00 23.30 273 ALA A C 1
ATOM 2149 O O . ALA A 1 276 ? 35.701 22.261 18.699 1.00 22.98 273 ALA A O 1
ATOM 2151 N N . GLU A 1 277 ? 36.713 20.339 18.905 1.00 24.75 274 GLU A N 1
ATOM 2152 C CA . GLU A 1 277 ? 37.859 20.889 19.673 1.00 24.85 274 GLU A CA 1
ATOM 2153 C C . GLU A 1 277 ? 38.549 21.974 18.863 1.00 24.69 274 GLU A C 1
ATOM 2154 O O . GLU A 1 277 ? 38.968 22.976 19.426 1.00 23.13 274 GLU A O 1
ATOM 2160 N N . GLU A 1 278 ? 38.689 21.782 17.551 1.00 24.57 275 GLU A N 1
ATOM 2161 C CA A GLU A 1 278 ? 39.373 22.793 16.749 0.60 25.85 275 GLU A CA 1
ATOM 2162 C CA B GLU A 1 278 ? 39.353 22.774 16.699 0.40 24.82 275 GLU A CA 1
ATOM 2163 C C . GLU A 1 278 ? 38.523 24.049 16.611 1.00 23.69 275 GLU A C 1
ATOM 2164 O O . GLU A 1 278 ? 39.079 25.151 16.552 1.00 23.42 275 GLU A O 1
ATOM 2175 N N . LEU A 1 279 ? 37.197 23.893 16.589 1.00 22.18 276 LEU A N 1
ATOM 2176 C CA . LEU A 1 279 ? 36.302 25.039 16.539 1.00 20.98 276 LEU A CA 1
ATOM 2177 C C . LEU A 1 279 ? 36.365 25.819 17.857 1.00 20.17 276 LEU A C 1
ATOM 2178 O O . LEU A 1 279 ? 36.432 27.047 17.853 1.00 21.45 276 LEU A O 1
ATOM 2183 N N . PHE A 1 280 ? 36.349 25.132 18.984 1.00 20.45 277 PHE A N 1
ATOM 2184 C CA . PHE A 1 280 ? 36.586 25.838 20.254 1.00 20.64 277 PHE A CA 1
ATOM 2185 C C . PHE A 1 280 ? 37.912 26.623 20.277 1.00 22.43 277 PHE A C 1
ATOM 2186 O O . PHE A 1 280 ? 37.963 27.798 20.726 1.00 21.32 277 PHE A O 1
ATOM 2194 N N . LYS A 1 281 ? 38.985 25.983 19.817 1.00 23.32 278 LYS A N 1
ATOM 2195 C CA . LYS A 1 281 ? 40.310 26.631 19.745 1.00 24.86 278 LYS A CA 1
ATOM 2196 C C . LYS A 1 281 ? 40.291 27.781 18.794 1.00 25.13 278 LYS A C 1
ATOM 2197 O O . LYS A 1 281 ? 40.910 28.794 19.061 1.00 25.92 278 LYS A O 1
ATOM 2203 N N . GLU A 1 282 ? 39.574 27.646 17.671 1.00 24.30 279 GLU A N 1
ATOM 2204 C CA . GLU A 1 282 ? 39.394 28.788 16.776 1.00 24.23 279 GLU A CA 1
ATOM 2205 C C . GLU A 1 282 ? 38.755 29.997 17.457 1.00 23.00 279 GLU A C 1
ATOM 2206 O O . GLU A 1 282 ? 39.187 31.155 17.220 1.00 21.45 279 GLU A O 1
ATOM 2212 N N . ALA A 1 283 ? 37.722 29.771 18.280 1.00 20.59 280 ALA A N 1
ATOM 2213 C CA . ALA A 1 283 ? 37.060 30.888 18.950 1.00 21.48 280 ALA A CA 1
ATOM 2214 C C . ALA A 1 283 ? 38.016 31.589 19.909 1.00 20.86 280 ALA A C 1
ATOM 2215 O O . ALA A 1 283 ? 38.009 32.803 20.057 1.00 21.64 280 ALA A O 1
ATOM 2217 N N . ILE A 1 284 ? 38.844 30.801 20.596 1.00 21.76 281 ILE A N 1
ATOM 2218 C CA . ILE A 1 284 ? 39.904 31.337 21.445 1.00 21.28 281 ILE A CA 1
ATOM 2219 C C . ILE A 1 284 ? 40.908 32.183 20.639 1.00 23.64 281 ILE A C 1
ATOM 2220 O O . ILE A 1 284 ? 41.286 33.303 21.031 1.00 22.94 281 ILE A O 1
ATOM 2225 N N . THR A 1 285 ? 41.331 31.658 19.499 1.00 24.02 282 THR A N 1
ATOM 2226 C CA . THR A 1 285 ? 42.314 32.354 18.671 1.00 25.11 282 THR A CA 1
ATOM 2227 C C . THR A 1 285 ? 41.741 33.696 18.244 1.00 24.64 282 THR A C 1
ATOM 2228 O O . THR A 1 285 ? 42.442 34.745 18.303 1.00 23.91 282 THR A O 1
ATOM 2232 N N . VAL A 1 286 ? 40.466 33.676 17.843 1.00 23.20 283 VAL A N 1
ATOM 2233 C CA . VAL A 1 286 ? 39.782 34.905 17.479 1.00 22.98 283 VAL A CA 1
ATOM 2234 C C . VAL A 1 286 ? 39.757 35.916 18.654 1.00 23.41 283 VAL A C 1
ATOM 2235 O O . VAL A 1 286 ? 40.143 37.093 18.487 1.00 24.57 283 VAL A O 1
ATOM 2239 N N . ALA A 1 287 ? 39.353 35.452 19.825 1.00 23.09 284 ALA A N 1
ATOM 2240 C CA . ALA A 1 287 ? 39.368 36.276 21.037 1.00 22.79 284 ALA A CA 1
ATOM 2241 C C . ALA A 1 287 ? 40.752 36.918 21.337 1.00 24.57 284 ALA A C 1
ATOM 2242 O O . ALA A 1 287 ? 40.845 38.082 21.745 1.00 21.79 284 ALA A O 1
ATOM 2244 N N . LYS A 1 288 ? 41.807 36.131 21.164 1.00 27.17 285 LYS A N 1
ATOM 2245 C CA . LYS A 1 288 ? 43.157 36.587 21.479 1.00 29.19 285 LYS A CA 1
ATOM 2246 C C . LYS A 1 288 ? 43.566 37.593 20.454 1.00 30.27 285 LYS A C 1
ATOM 2247 O O . LYS A 1 288 ? 44.180 38.577 20.789 1.00 30.57 285 LYS A O 1
ATOM 2253 N N . ARG A 1 289 ? 43.245 37.305 19.196 1.00 29.53 286 ARG A N 1
ATOM 2254 C CA . ARG A 1 289 ? 43.722 38.130 18.117 1.00 32.69 286 ARG A CA 1
ATOM 2255 C C . ARG A 1 289 ? 42.970 39.418 17.933 1.00 30.24 286 ARG A C 1
ATOM 2256 O O . ARG A 1 289 ? 43.606 40.452 17.718 1.00 29.14 286 ARG A O 1
ATOM 2264 N N . GLU A 1 290 ? 41.653 39.360 18.062 1.00 26.47 287 GLU A N 1
ATOM 2265 C CA . GLU A 1 290 ? 40.784 40.535 17.811 1.00 27.46 287 GLU A CA 1
ATOM 2266 C C . GLU A 1 290 ? 40.262 41.257 19.022 1.00 25.71 287 GLU A C 1
ATOM 2267 O O . GLU A 1 290 ? 39.872 42.402 18.897 1.00 24.79 287 GLU A O 1
ATOM 2273 N N . TYR A 1 291 ? 40.224 40.584 20.173 1.00 24.62 288 TYR A N 1
ATOM 2274 C CA . TYR A 1 291 ? 39.532 41.109 21.354 1.00 23.60 288 TYR A CA 1
ATOM 2275 C C . TYR A 1 291 ? 40.427 41.162 22.574 1.00 25.54 288 TYR A C 1
ATOM 2276 O O . TYR A 1 291 ? 39.955 41.008 23.688 1.00 24.89 288 TYR A O 1
ATOM 2285 N N . SER A 1 292 ? 41.735 41.406 22.342 1.00 27.85 289 SER A N 1
ATOM 2286 C CA . SER A 1 292 ? 42.773 41.548 23.403 1.00 29.01 289 SER A CA 1
ATOM 2287 C C . SER A 1 292 ? 42.696 40.460 24.467 1.00 27.72 289 SER A C 1
ATOM 2288 O O . SER A 1 292 ? 42.960 40.728 25.638 1.00 26.43 289 SER A O 1
ATOM 2291 N N . ASP A 1 293 ? 42.309 39.252 24.067 1.00 24.51 290 ASP A N 1
ATOM 2292 C CA . ASP A 1 293 ? 42.137 38.113 25.010 1.00 23.75 290 ASP A CA 1
ATOM 2293 C C . ASP A 1 293 ? 41.310 38.478 26.278 1.00 24.09 290 ASP A C 1
ATOM 2294 O O . ASP A 1 293 ? 41.633 38.097 27.426 1.00 23.93 290 ASP A O 1
ATOM 2299 N N . HIS A 1 294 ? 40.231 39.208 26.035 1.00 22.34 291 HIS A N 1
ATOM 2300 C CA . HIS A 1 294 ? 39.357 39.719 27.097 1.00 21.93 291 HIS A CA 1
ATOM 2301 C C . HIS A 1 294 ? 37.993 38.975 27.210 1.00 21.62 291 HIS A C 1
ATOM 2302 O O . HIS A 1 294 ? 37.129 39.379 28.004 1.00 21.31 291 HIS A O 1
ATOM 2309 N N . HIS A 1 295 ? 37.815 37.903 26.422 1.00 21.15 292 HIS A N 1
ATOM 2310 C CA . HIS A 1 295 ? 36.611 37.091 26.467 1.00 20.18 292 HIS A CA 1
ATOM 2311 C C . HIS A 1 295 ? 36.792 35.879 27.340 1.00 20.05 292 HIS A C 1
ATOM 2312 O O . HIS A 1 295 ? 37.790 35.185 27.255 1.00 22.88 292 HIS A O 1
ATOM 2319 N N . ILE A 1 296 ? 35.779 35.564 28.135 1.00 21.45 293 ILE A N 1
ATOM 2320 C CA . ILE A 1 296 ? 35.881 34.459 29.061 1.00 20.95 293 ILE A CA 1
ATOM 2321 C C . ILE A 1 296 ? 35.271 33.191 28.478 1.00 21.53 293 ILE A C 1
ATOM 2322 O O . ILE A 1 296 ? 35.829 32.084 28.655 1.00 19.80 293 ILE A O 1
ATOM 2327 N N . TYR A 1 297 ? 34.145 33.321 27.790 1.00 20.29 294 TYR A N 1
ATOM 2328 C CA . TYR A 1 297 ? 33.408 32.116 27.396 1.00 21.64 294 TYR A CA 1
ATOM 2329 C C . TYR A 1 297 ? 34.168 31.169 26.487 1.00 20.93 294 TYR A C 1
ATOM 2330 O O . TYR A 1 297 ? 33.956 29.985 26.552 1.00 21.62 294 TYR A O 1
ATOM 2339 N N . PRO A 1 298 ? 35.047 31.680 25.619 1.00 21.31 295 PRO A N 1
ATOM 2340 C CA . PRO A 1 298 ? 35.697 30.696 24.771 1.00 21.16 295 PRO A CA 1
ATOM 2341 C C . PRO A 1 298 ? 36.512 29.673 25.572 1.00 22.23 295 PRO A C 1
ATOM 2342 O O . PRO A 1 298 ? 36.575 28.487 25.194 1.00 23.00 295 PRO A O 1
ATOM 2346 N N . TYR A 1 299 ? 37.066 30.112 26.708 1.00 20.89 296 TYR A N 1
ATOM 2347 C CA . TYR A 1 299 ? 37.783 29.215 27.597 1.00 21.70 296 TYR A CA 1
ATOM 2348 C C . TYR A 1 299 ? 36.850 28.286 28.350 1.00 21.62 296 TYR A C 1
ATOM 2349 O O . TYR A 1 299 ? 37.196 27.125 28.565 1.00 24.14 296 TYR A O 1
ATOM 2358 N N . THR A 1 300 ? 35.682 28.764 28.761 1.00 21.67 297 THR A N 1
ATOM 2359 C CA . THR A 1 300 ? 34.734 27.871 29.470 1.00 21.04 297 THR A CA 1
ATOM 2360 C C . THR A 1 300 ? 33.983 26.919 28.555 1.00 21.27 297 THR A C 1
ATOM 2361 O O . THR A 1 300 ? 33.706 25.779 28.952 1.00 21.76 297 THR A O 1
ATOM 2365 N N . TYR A 1 301 ? 33.717 27.302 27.306 1.00 20.33 298 TYR A N 1
ATOM 2366 C CA . TYR A 1 301 ? 33.244 26.354 26.331 1.00 21.01 298 TYR A CA 1
ATOM 2367 C C . TYR A 1 301 ? 34.242 25.224 26.120 1.00 20.62 298 TYR A C 1
ATOM 2368 O O . TYR A 1 301 ? 33.862 24.065 26.111 1.00 21.30 298 TYR A O 1
ATOM 2377 N N . LEU A 1 302 ? 35.517 25.547 25.975 1.00 21.06 299 LEU A N 1
ATOM 2378 C CA . LEU A 1 302 ? 36.516 24.496 25.693 1.00 21.50 299 LEU A CA 1
ATOM 2379 C C . LEU A 1 302 ? 36.753 23.636 26.924 1.00 23.26 299 LEU A C 1
ATOM 2380 O O . LEU A 1 302 ? 36.860 22.407 26.818 1.00 22.92 299 LEU A O 1
ATOM 2385 N N . GLY A 1 303 ? 36.854 24.296 28.078 1.00 23.88 300 GLY A N 1
ATOM 2386 C CA . GLY A 1 303 ? 36.953 23.612 29.360 1.00 24.00 300 GLY A CA 1
ATOM 2387 C C . GLY A 1 303 ? 35.835 22.618 29.592 1.00 24.08 300 GLY A C 1
ATOM 2388 O O . GLY A 1 303 ? 36.104 21.484 29.992 1.00 25.19 300 GLY A O 1
ATOM 2389 N N . GLY A 1 304 ? 34.609 23.005 29.252 1.00 22.40 301 GLY A N 1
ATOM 2390 C CA . GLY A 1 304 ? 33.452 22.137 29.375 1.00 23.05 301 GLY A CA 1
ATOM 2391 C C . GLY A 1 304 ? 33.509 20.923 28.487 1.00 24.59 301 GLY A C 1
ATOM 2392 O O . GLY A 1 304 ? 33.162 19.806 28.883 1.00 23.97 301 GLY A O 1
ATOM 2393 N N . TYR A 1 305 ? 33.923 21.170 27.251 1.00 23.89 302 TYR A N 1
ATOM 2394 C CA . TYR A 1 305 ? 34.183 20.118 26.305 1.00 24.63 302 TYR A CA 1
ATOM 2395 C C . TYR A 1 305 ? 35.173 19.122 26.890 1.00 24.83 302 TYR A C 1
ATOM 2396 O O . TYR A 1 305 ? 34.917 17.914 26.899 1.00 25.32 302 TYR A O 1
ATOM 2405 N N . TYR A 1 306 ? 36.326 19.616 27.330 1.00 24.87 303 TYR A N 1
ATOM 2406 C CA . TYR A 1 306 ? 37.336 18.701 27.866 1.00 25.13 303 TYR A CA 1
ATOM 2407 C C . TYR A 1 306 ? 36.814 17.901 29.067 1.00 25.78 303 TYR A C 1
ATOM 2408 O O . TYR A 1 306 ? 37.055 16.688 29.203 1.00 25.60 303 TYR A O 1
ATOM 2417 N N . TYR A 1 307 ? 36.082 18.583 29.931 1.00 25.44 304 TYR A N 1
ATOM 2418 C CA . TYR A 1 307 ? 35.443 17.941 31.069 1.00 26.67 304 TYR A CA 1
ATOM 2419 C C . TYR A 1 307 ? 34.552 16.778 30.664 1.00 27.28 304 TYR A C 1
ATOM 2420 O O . TYR A 1 307 ? 34.661 15.649 31.248 1.00 27.44 304 TYR A O 1
ATOM 2429 N N . ARG A 1 308 ? 33.693 17.013 29.678 1.00 27.07 305 ARG A N 1
ATOM 2430 C CA . ARG A 1 308 ? 32.787 15.954 29.225 1.00 28.42 305 ARG A CA 1
ATOM 2431 C C . ARG A 1 308 ? 33.553 14.853 28.521 1.00 29.19 305 ARG A C 1
ATOM 2432 O O . ARG A 1 308 ? 33.114 13.717 28.537 1.00 31.20 305 ARG A O 1
ATOM 2440 N N . LYS A 1 309 ? 34.704 15.153 27.940 1.00 28.20 306 LYS A N 1
ATOM 2441 C CA . LYS A 1 309 ? 35.559 14.083 27.365 1.00 31.14 306 LYS A CA 1
ATOM 2442 C C . LYS A 1 309 ? 36.482 13.382 28.408 1.00 32.65 306 LYS A C 1
ATOM 2443 O O . LYS A 1 309 ? 37.259 12.482 28.038 1.00 31.91 306 LYS A O 1
ATOM 2449 N N . LYS A 1 310 ? 36.391 13.784 29.679 1.00 31.93 307 LYS A N 1
ATOM 2450 C CA . LYS A 1 310 ? 37.268 13.304 30.766 1.00 34.02 307 LYS A CA 1
ATOM 2451 C C . LYS A 1 310 ? 38.749 13.616 30.529 1.00 34.16 307 LYS A C 1
ATOM 2452 O O . LYS A 1 310 ? 39.614 12.926 31.058 1.00 35.37 307 LYS A O 1
ATOM 2458 N N . LYS A 1 311 ? 39.013 14.664 29.754 1.00 32.76 308 LYS A N 1
ATOM 2459 C CA . LYS A 1 311 ? 40.369 15.235 29.558 1.00 33.68 308 LYS A CA 1
ATOM 2460 C C . LYS A 1 311 ? 40.633 16.299 30.656 1.00 33.09 308 LYS A C 1
ATOM 2461 O O . LYS A 1 311 ? 40.551 17.499 30.430 1.00 31.38 308 LYS A O 1
ATOM 2467 N N . TYR A 1 312 ? 40.932 15.825 31.870 1.00 33.79 309 TYR A N 1
ATOM 2468 C CA . TYR A 1 312 ? 40.894 16.685 33.051 1.00 33.95 309 TYR A CA 1
ATOM 2469 C C . TYR A 1 312 ? 42.081 17.644 33.169 1.00 34.01 309 TYR A C 1
ATOM 2470 O O . TYR A 1 312 ? 41.891 18.764 33.591 1.00 33.98 309 TYR A O 1
ATOM 2479 N N . TYR A 1 313 ? 43.289 17.233 32.755 1.00 35.05 310 TYR A N 1
ATOM 2480 C CA . TYR A 1 313 ? 44.423 18.190 32.625 1.00 35.16 310 TYR A CA 1
ATOM 2481 C C . TYR A 1 313 ? 44.070 19.357 31.680 1.00 33.74 310 TYR A C 1
ATOM 2482 O O . TYR A 1 313 ? 44.260 20.541 32.026 1.00 33.44 310 TYR A O 1
ATOM 2491 N N . GLU A 1 314 ? 43.459 19.031 30.546 1.00 32.44 311 GLU A N 1
ATOM 2492 C CA . GLU A 1 314 ? 43.107 20.037 29.565 1.00 31.44 311 GLU A CA 1
ATOM 2493 C C . GLU A 1 314 ? 41.950 20.913 30.073 1.00 30.05 311 GLU A C 1
ATOM 2494 O O . GLU A 1 314 ? 41.945 22.130 29.864 1.00 29.58 311 GLU A O 1
ATOM 2500 N N . ALA A 1 315 ? 40.985 20.307 30.764 1.00 28.86 312 ALA A N 1
ATOM 2501 C CA . ALA A 1 315 ? 39.876 21.034 31.257 1.00 27.37 312 ALA A CA 1
ATOM 2502 C C . ALA A 1 315 ? 40.317 22.123 32.285 1.00 27.35 312 ALA A C 1
ATOM 2503 O O . ALA A 1 315 ? 39.940 23.295 32.171 1.00 24.60 312 ALA A O 1
ATOM 2505 N N . ILE A 1 316 ? 41.089 21.725 33.297 1.00 28.57 313 ILE A N 1
ATOM 2506 C CA . ILE A 1 316 ? 41.519 22.657 34.306 1.00 28.14 313 ILE A CA 1
ATOM 2507 C C . ILE A 1 316 ? 42.439 23.734 33.698 1.00 28.46 313 ILE A C 1
ATOM 2508 O O . ILE A 1 316 ? 42.313 24.908 34.039 1.00 29.33 313 ILE A O 1
ATOM 2513 N N . ALA A 1 317 ? 43.303 23.389 32.759 1.00 28.63 314 ALA A N 1
ATOM 2514 C CA . ALA A 1 317 ? 44.155 24.423 32.127 1.00 29.12 314 ALA A CA 1
ATOM 2515 C C . ALA A 1 317 ? 43.258 25.488 31.464 1.00 27.99 314 ALA A C 1
ATOM 2516 O O . ALA A 1 317 ? 43.508 26.705 31.551 1.00 27.22 314 ALA A O 1
ATOM 2518 N N . SER A 1 318 ? 42.185 25.044 30.814 1.00 27.89 315 SER A N 1
ATOM 2519 C CA . SER A 1 318 ? 41.293 25.982 30.129 1.00 27.39 315 SER A CA 1
ATOM 2520 C C . SER A 1 318 ? 40.514 26.821 31.126 1.00 26.59 315 SER A C 1
ATOM 2521 O O . SER A 1 318 ? 40.319 28.009 30.923 1.00 26.67 315 SER A O 1
ATOM 2524 N N . TRP A 1 319 ? 40.085 26.208 32.224 1.00 28.04 316 TRP A N 1
ATOM 2525 C CA . TRP A 1 319 ? 39.390 26.962 33.278 1.00 27.70 316 TRP A CA 1
ATOM 2526 C C . TRP A 1 319 ? 40.326 27.981 33.942 1.00 28.09 316 TRP A C 1
ATOM 2527 O O . TRP A 1 319 ? 39.882 29.029 34.348 1.00 28.84 316 TRP A O 1
ATOM 2538 N N . VAL A 1 320 ? 41.606 27.692 33.978 1.00 28.09 317 VAL A N 1
ATOM 2539 C CA . VAL A 1 320 ? 42.600 28.627 34.533 1.00 29.35 317 VAL A CA 1
ATOM 2540 C C . VAL A 1 320 ? 42.759 29.817 33.598 1.00 29.51 317 VAL A C 1
ATOM 2541 O O . VAL A 1 320 ? 42.852 30.962 34.069 1.00 29.76 317 VAL A O 1
ATOM 2545 N N . ASP A 1 321 ? 42.761 29.549 32.297 1.00 28.52 318 ASP A N 1
ATOM 2546 C CA . ASP A 1 321 ? 42.762 30.621 31.305 1.00 28.69 318 ASP A CA 1
ATOM 2547 C C . ASP A 1 321 ? 41.528 31.514 31.543 1.00 27.83 318 ASP A C 1
ATOM 2548 O O . ASP A 1 321 ? 41.632 32.740 31.572 1.00 27.27 318 ASP A O 1
ATOM 2553 N N . ALA A 1 322 ? 40.377 30.889 31.758 1.00 25.63 319 ALA A N 1
ATOM 2554 C CA . ALA A 1 322 ? 39.154 31.629 31.976 1.00 25.80 319 ALA A CA 1
ATOM 2555 C C . ALA A 1 322 ? 39.273 32.501 33.217 1.00 25.45 319 ALA A C 1
ATOM 2556 O O . ALA A 1 322 ? 38.853 33.660 33.208 1.00 25.00 319 ALA A O 1
ATOM 2558 N N . GLY A 1 323 ? 39.784 31.927 34.296 1.00 26.61 320 GLY A N 1
ATOM 2559 C CA . GLY A 1 323 ? 39.928 32.665 35.553 1.00 26.44 320 GLY A CA 1
ATOM 2560 C C . GLY A 1 323 ? 40.850 33.851 35.446 1.00 28.00 320 GLY A C 1
ATOM 2561 O O . GLY A 1 323 ? 40.578 34.951 36.011 1.00 28.46 320 GLY A O 1
ATOM 2562 N N . TYR A 1 324 ? 41.923 33.694 34.686 1.00 27.60 321 TYR A N 1
ATOM 2563 C CA . TYR A 1 324 ? 42.853 34.808 34.567 1.00 28.11 321 TYR A CA 1
ATOM 2564 C C . TYR A 1 324 ? 42.304 35.877 33.636 1.00 27.08 321 TYR A C 1
ATOM 2565 O O . TYR A 1 324 ? 42.590 37.052 33.814 1.00 27.28 321 TYR A O 1
ATOM 2574 N N . VAL A 1 325 ? 41.445 35.510 32.695 1.00 25.49 322 VAL A N 1
ATOM 2575 C CA . VAL A 1 325 ? 40.680 36.551 31.991 1.00 24.92 322 VAL A CA 1
ATOM 2576 C C . VAL A 1 325 ? 39.711 37.283 32.932 1.00 26.27 322 VAL A C 1
ATOM 2577 O O . VAL A 1 325 ? 39.638 38.505 32.915 1.00 26.63 322 VAL A O 1
ATOM 2581 N N . ALA A 1 326 ? 38.964 36.536 33.734 1.00 26.24 323 ALA A N 1
ATOM 2582 C CA . ALA A 1 326 ? 38.069 37.121 34.717 1.00 26.51 323 ALA A CA 1
ATOM 2583 C C . ALA A 1 326 ? 38.847 38.111 35.631 1.00 27.95 323 ALA A C 1
ATOM 2584 O O . ALA A 1 326 ? 38.352 39.157 35.999 1.00 26.76 323 ALA A O 1
ATOM 2586 N N . GLY A 1 327 ? 40.079 37.757 35.937 1.00 28.22 324 GLY A N 1
ATOM 2587 C CA . GLY A 1 327 ? 40.985 38.557 36.745 1.00 30.79 324 GLY A CA 1
ATOM 2588 C C . GLY A 1 327 ? 41.406 39.872 36.137 1.00 30.89 324 GLY A C 1
ATOM 2589 O O . GLY A 1 327 ? 41.882 40.706 36.844 1.00 33.06 324 GLY A O 1
ATOM 2590 N N . LYS A 1 328 ? 41.149 40.069 34.845 1.00 30.33 325 LYS A N 1
ATOM 2591 C CA . LYS A 1 328 ? 41.323 41.362 34.196 1.00 30.15 325 LYS A CA 1
ATOM 2592 C C . LYS A 1 328 ? 40.252 42.374 34.580 1.00 29.17 325 LYS A C 1
ATOM 2593 O O . LYS A 1 328 ? 40.348 43.524 34.192 1.00 30.48 325 LYS A O 1
ATOM 2599 N N . TYR A 1 329 ? 39.195 41.899 35.228 1.00 27.71 326 TYR A N 1
ATOM 2600 C CA . TYR A 1 329 ? 38.014 42.676 35.525 1.00 26.53 326 TYR A CA 1
ATOM 2601 C C . TYR A 1 329 ? 37.852 42.798 37.026 1.00 28.12 326 TYR A C 1
ATOM 2602 O O . TYR A 1 329 ? 38.511 42.079 37.804 1.00 26.88 326 TYR A O 1
ATOM 2611 N N . ASN A 1 330 ? 36.898 43.646 37.406 1.00 28.76 327 ASN A N 1
ATOM 2612 C CA . ASN A 1 330 ? 36.471 43.821 38.794 1.00 31.25 327 ASN A CA 1
ATOM 2613 C C . ASN A 1 330 ? 35.032 43.342 38.940 1.00 30.29 327 ASN A C 1
ATOM 2614 O O . ASN A 1 330 ? 34.127 43.830 38.273 1.00 28.46 327 ASN A O 1
ATOM 2619 N N . TYR A 1 331 ? 34.837 42.334 39.782 1.00 30.62 328 TYR A N 1
ATOM 2620 C CA . TYR A 1 331 ? 33.534 41.729 39.933 1.00 30.34 328 TYR A CA 1
ATOM 2621 C C . TYR A 1 331 ? 32.485 42.712 40.448 1.00 31.19 328 TYR A C 1
ATOM 2622 O O . TYR A 1 331 ? 32.779 43.502 41.323 1.00 31.46 328 TYR A O 1
ATOM 2631 N N . SER A 1 332 ? 31.285 42.645 39.864 1.00 31.48 329 SER A N 1
ATOM 2632 C CA . SER A 1 332 ? 30.040 43.206 40.413 1.00 34.75 329 SER A CA 1
ATOM 2633 C C . SER A 1 332 ? 28.890 42.231 40.318 1.00 34.29 329 SER A C 1
ATOM 2634 O O . SER A 1 332 ? 28.907 41.310 39.497 1.00 31.61 329 SER A O 1
ATOM 2637 N N . LYS A 1 333 ? 27.826 42.505 41.082 1.00 37.56 330 LYS A N 1
ATOM 2638 C CA . LYS A 1 333 ? 26.653 41.639 41.099 1.00 38.94 330 LYS A CA 1
ATOM 2639 C C . LYS A 1 333 ? 26.034 41.554 39.698 1.00 37.23 330 LYS A C 1
ATOM 2640 O O . LYS A 1 333 ? 25.351 40.578 39.428 1.00 38.39 330 LYS A O 1
ATOM 2646 N N . ASP A 1 334 ? 26.268 42.575 38.858 1.00 35.27 331 ASP A N 1
ATOM 2647 C CA . ASP A 1 334 ? 26.000 42.613 37.414 1.00 35.34 331 ASP A CA 1
ATOM 2648 C C . ASP A 1 334 ? 26.525 41.389 36.617 1.00 33.21 331 ASP A C 1
ATOM 2649 O O . ASP A 1 334 ? 26.038 41.063 35.519 1.00 31.67 331 ASP A O 1
ATOM 2654 N N . ASP A 1 335 ? 27.557 40.758 37.156 1.00 30.10 332 ASP A N 1
ATOM 2655 C CA . ASP A 1 335 ? 28.258 39.676 36.493 1.00 28.82 332 ASP A CA 1
ATOM 2656 C C . ASP A 1 335 ? 27.663 38.313 36.793 1.00 27.61 332 ASP A C 1
ATOM 2657 O O . ASP A 1 335 ? 28.304 37.286 36.586 1.00 25.18 332 ASP A O 1
ATOM 2662 N N . GLU A 1 336 ? 26.433 38.293 37.274 1.00 28.45 333 GLU A N 1
ATOM 2663 C CA . GLU A 1 336 ? 25.837 37.055 37.767 1.00 30.14 333 GLU A CA 1
ATOM 2664 C C . GLU A 1 336 ? 25.943 35.847 36.812 1.00 29.50 333 GLU A C 1
ATOM 2665 O O . GLU A 1 336 ? 26.200 34.752 37.263 1.00 30.19 333 GLU A O 1
ATOM 2671 N N . GLU A 1 337 ? 25.767 36.014 35.499 1.00 26.95 334 GLU A N 1
ATOM 2672 C CA . GLU A 1 337 ? 25.965 34.861 34.604 1.00 26.52 334 GLU A CA 1
ATOM 2673 C C . GLU A 1 337 ? 27.368 34.244 34.669 1.00 25.64 334 GLU A C 1
ATOM 2674 O O . GLU A 1 337 ? 27.510 33.014 34.671 1.00 25.45 334 GLU A O 1
ATOM 2680 N N . MET A 1 338 ? 28.404 35.067 34.786 1.00 24.24 335 MET A N 1
ATOM 2681 C CA . MET A 1 338 ? 29.743 34.524 34.866 1.00 24.99 335 MET A CA 1
ATOM 2682 C C . MET A 1 338 ? 29.976 33.930 36.254 1.00 25.36 335 MET A C 1
ATOM 2683 O O . MET A 1 338 ? 30.635 32.900 36.371 1.00 25.90 335 MET A O 1
ATOM 2688 N N . TYR A 1 339 ? 29.442 34.577 37.298 1.00 26.76 336 TYR A N 1
ATOM 2689 C CA . TYR A 1 339 ? 29.437 34.031 38.619 1.00 27.21 336 TYR A CA 1
ATOM 2690 C C . TYR A 1 339 ? 28.929 32.606 38.663 1.00 28.48 336 TYR A C 1
ATOM 2691 O O . TYR A 1 339 ? 29.618 31.743 39.224 1.00 27.06 336 TYR A O 1
ATOM 2700 N N . LYS A 1 340 ? 27.748 32.373 38.095 1.00 28.87 337 LYS A N 1
ATOM 2701 C CA . LYS A 1 340 ? 27.149 31.025 38.012 1.00 31.57 337 LYS A CA 1
ATOM 2702 C C . LYS A 1 340 ? 28.063 29.990 37.317 1.00 31.22 337 LYS A C 1
ATOM 2703 O O . LYS A 1 340 ? 28.208 28.863 37.774 1.00 32.11 337 LYS A O 1
ATOM 2709 N N . GLU A 1 341 ? 28.704 30.386 36.235 1.00 30.45 338 GLU A N 1
ATOM 2710 C CA . GLU A 1 341 ? 29.582 29.484 35.497 1.00 30.34 338 GLU A CA 1
ATOM 2711 C C . GLU A 1 341 ? 30.760 29.047 36.405 1.00 29.62 338 GLU A C 1
ATOM 2712 O O . GLU A 1 341 ? 31.019 27.843 36.613 1.00 29.34 338 GLU A O 1
ATOM 2718 N N . PHE A 1 342 ? 31.427 30.027 37.008 1.00 28.24 339 PHE A N 1
ATOM 2719 C CA . PHE A 1 342 ? 32.542 29.736 37.908 1.00 27.40 339 PHE A CA 1
ATOM 2720 C C . PHE A 1 342 ? 32.115 29.009 39.197 1.00 28.00 339 PHE A C 1
ATOM 2721 O O . PHE A 1 342 ? 32.832 28.145 39.704 1.00 25.61 339 PHE A O 1
ATOM 2729 N N . HIS A 1 343 ? 30.943 29.334 39.694 1.00 27.85 340 HIS A N 1
ATOM 2730 C CA . HIS A 1 343 ? 30.435 28.665 40.857 1.00 30.34 340 HIS A CA 1
ATOM 2731 C C . HIS A 1 343 ? 30.297 27.169 40.570 1.00 31.11 340 HIS A C 1
ATOM 2732 O O . HIS A 1 343 ? 30.641 26.346 41.398 1.00 33.45 340 HIS A O 1
ATOM 2739 N N . GLU A 1 344 ? 29.784 26.813 39.404 1.00 31.58 341 GLU A N 1
ATOM 2740 C CA . GLU A 1 344 ? 29.620 25.402 39.028 1.00 31.43 341 GLU A CA 1
ATOM 2741 C C . GLU A 1 344 ? 30.960 24.695 38.850 1.00 30.32 341 GLU A C 1
ATOM 2742 O O . GLU A 1 344 ? 31.187 23.629 39.400 1.00 31.56 341 GLU A O 1
ATOM 2748 N N . ILE A 1 345 ? 31.880 25.322 38.133 1.00 29.09 342 ILE A N 1
ATOM 2749 C CA . ILE A 1 345 ? 33.223 24.788 38.008 1.00 28.08 342 ILE A CA 1
ATOM 2750 C C . ILE A 1 345 ? 33.865 24.529 39.389 1.00 30.17 342 ILE A C 1
ATOM 2751 O O . ILE A 1 345 ? 34.365 23.440 39.673 1.00 30.49 342 ILE A O 1
ATOM 2756 N N . ALA A 1 346 ? 33.859 25.524 40.261 1.00 30.77 343 ALA A N 1
ATOM 2757 C CA . ALA A 1 346 ? 34.525 25.410 41.541 1.00 32.23 343 ALA A CA 1
ATOM 2758 C C . ALA A 1 346 ? 33.853 24.414 42.455 1.00 33.10 343 ALA A C 1
ATOM 2759 O O . ALA A 1 346 ? 34.513 23.648 43.134 1.00 33.64 343 ALA A O 1
ATOM 2761 N N . ASN A 1 347 ? 32.534 24.455 42.502 1.00 33.31 344 ASN A N 1
ATOM 2762 C CA . ASN A 1 347 ? 31.821 23.703 43.522 1.00 35.32 344 ASN A CA 1
ATOM 2763 C C . ASN A 1 347 ? 31.291 22.360 43.095 1.00 36.81 344 ASN A C 1
ATOM 2764 O O . ASN A 1 347 ? 31.073 21.509 43.979 1.00 38.01 344 ASN A O 1
ATOM 2769 N N . ASP A 1 348 ? 31.089 22.166 41.787 1.00 34.87 345 ASP A N 1
ATOM 2770 C CA . ASP A 1 348 ? 30.611 20.895 41.228 1.00 36.10 345 ASP A CA 1
ATOM 2771 C C . ASP A 1 348 ? 31.675 20.180 40.414 1.00 35.13 345 ASP A C 1
ATOM 2772 O O . ASP A 1 348 ? 32.034 19.023 40.717 1.00 35.72 345 ASP A O 1
ATOM 2777 N N . LEU A 1 349 ? 32.214 20.857 39.412 1.00 32.79 346 LEU A N 1
ATOM 2778 C CA . LEU A 1 349 ? 32.971 20.114 38.426 1.00 32.89 346 LEU A CA 1
ATOM 2779 C C . LEU A 1 349 ? 34.385 19.741 38.943 1.00 33.33 346 LEU A C 1
ATOM 2780 O O . LEU A 1 349 ? 34.811 18.610 38.743 1.00 33.91 346 LEU A O 1
ATOM 2785 N N . ILE A 1 350 ? 35.118 20.663 39.572 1.00 32.62 347 ILE A N 1
ATOM 2786 C CA . ILE A 1 350 ? 36.445 20.300 40.098 1.00 33.92 347 ILE A CA 1
ATOM 2787 C C . ILE A 1 350 ? 36.305 19.171 41.128 1.00 35.44 347 ILE A C 1
ATOM 2788 O O . ILE A 1 350 ? 36.952 18.119 41.003 1.00 36.78 347 ILE A O 1
ATOM 2793 N N . PRO A 1 351 ? 35.412 19.330 42.115 1.00 36.58 348 PRO A N 1
ATOM 2794 C CA . PRO A 1 351 ? 35.158 18.176 43.006 1.00 38.09 348 PRO A CA 1
ATOM 2795 C C . PRO A 1 351 ? 34.817 16.866 42.255 1.00 39.24 348 PRO A C 1
ATOM 2796 O O . PRO A 1 351 ? 35.360 15.798 42.604 1.00 38.74 348 PRO A O 1
ATOM 2800 N N . ASN A 1 352 ? 33.988 16.929 41.212 1.00 38.49 349 ASN A N 1
ATOM 2801 C CA . ASN A 1 352 ? 33.683 15.713 40.442 1.00 39.81 349 ASN A CA 1
ATOM 2802 C C . ASN A 1 352 ? 34.962 15.062 39.933 1.00 40.86 349 ASN A C 1
ATOM 2803 O O . ASN A 1 352 ? 35.175 13.881 40.156 1.00 41.62 349 ASN A O 1
ATOM 2808 N N . ILE A 1 353 ? 35.838 15.861 39.310 1.00 39.97 350 ILE A N 1
ATOM 2809 C CA . ILE A 1 353 ? 37.120 15.364 38.804 1.00 40.43 350 ILE A CA 1
ATOM 2810 C C . ILE A 1 353 ? 37.909 14.704 39.920 1.00 42.77 350 ILE A C 1
ATOM 2811 O O . ILE A 1 353 ? 38.433 13.631 39.713 1.00 44.52 350 ILE A O 1
ATOM 2816 N N . LEU A 1 354 ? 38.007 15.356 41.081 1.00 44.51 351 LEU A N 1
ATOM 2817 C CA . LEU A 1 354 ? 38.778 14.834 42.200 1.00 47.37 351 LEU A CA 1
ATOM 2818 C C . LEU A 1 354 ? 38.125 13.564 42.769 1.00 51.01 351 LEU A C 1
ATOM 2819 O O . LEU A 1 354 ? 38.836 12.605 43.103 1.00 52.08 351 LEU A O 1
ATOM 2824 N N . LYS A 1 355 ? 36.794 13.521 42.834 1.00 52.54 352 LYS A N 1
ATOM 2825 C CA . LYS A 1 355 ? 36.099 12.294 43.305 1.00 56.00 352 LYS A CA 1
ATOM 2826 C C . LYS A 1 355 ? 36.400 11.091 42.392 1.00 57.47 352 LYS A C 1
ATOM 2827 O O . LYS A 1 355 ? 36.773 10.026 42.855 1.00 58.79 352 LYS A O 1
ATOM 2833 N N . ASP A 1 356 ? 36.248 11.287 41.088 1.00 57.78 353 ASP A N 1
ATOM 2834 C CA . ASP A 1 356 ? 36.599 10.271 40.109 1.00 59.72 353 ASP A CA 1
ATOM 2835 C C . ASP A 1 356 ? 38.072 9.785 40.255 1.00 61.55 353 ASP A C 1
ATOM 2836 O O . ASP A 1 356 ? 38.344 8.579 40.214 1.00 62.76 353 ASP A O 1
ATOM 2841 N N . ALA A 1 357 ? 39.001 10.727 40.458 1.00 61.57 354 ALA A N 1
ATOM 2842 C CA . ALA A 1 357 ? 40.434 10.428 40.591 1.00 63.05 354 ALA A CA 1
ATOM 2843 C C . ALA A 1 357 ? 40.786 9.707 41.900 1.00 66.12 354 ALA A C 1
ATOM 2844 O O . ALA A 1 357 ? 41.576 8.778 41.894 1.00 67.10 354 ALA A O 1
ATOM 2846 N N . VAL A 1 358 ? 40.226 10.178 43.015 1.00 67.52 355 VAL A N 1
ATOM 2847 C CA . VAL A 1 358 ? 40.317 9.498 44.314 1.00 70.60 355 VAL A CA 1
ATOM 2848 C C . VAL A 1 358 ? 39.635 8.122 44.227 1.00 72.68 355 VAL A C 1
ATOM 2849 O O . VAL A 1 358 ? 40.061 7.182 44.897 1.00 75.16 355 VAL A O 1
ATOM 2853 N N . ALA A 1 359 ? 38.595 8.008 43.392 1.00 72.00 356 ALA A N 1
ATOM 2854 C CA . ALA A 1 359 ? 37.935 6.721 43.147 1.00 73.83 356 ALA A CA 1
ATOM 2855 C C . ALA A 1 359 ? 38.855 5.695 42.473 1.00 75.30 356 ALA A C 1
ATOM 2856 O O . ALA A 1 359 ? 38.519 4.505 42.460 1.00 77.53 356 ALA A O 1
ATOM 2858 N N . LYS A 1 360 ? 40.009 6.130 41.946 1.00 74.67 357 LYS A N 1
ATOM 2859 C CA . LYS A 1 360 ? 41.024 5.201 41.385 1.00 76.20 357 LYS A CA 1
ATOM 2860 C C . LYS A 1 360 ? 42.446 5.419 41.945 1.00 76.88 357 LYS A C 1
ATOM 2861 O O . LYS A 1 360 ? 42.938 6.534 41.951 1.00 75.54 357 LYS A O 1
ATOM 2867 N N . ALA A 1 361 ? 43.116 4.362 42.413 1.00 79.51 358 ALA A N 1
ATOM 2868 C CA . ALA A 1 361 ? 44.494 4.505 42.921 1.00 80.27 358 ALA A CA 1
ATOM 2869 C C . ALA A 1 361 ? 45.369 3.329 42.528 1.00 82.16 358 ALA A C 1
ATOM 2870 O O . ALA A 1 361 ? 46.057 2.764 43.373 1.00 84.15 358 ALA A O 1
ATOM 2872 N N . ASN A 1 370 ? 48.181 8.934 40.086 1.00 58.01 367 ASN A N 1
ATOM 2873 C CA . ASN A 1 370 ? 47.259 9.740 39.290 1.00 56.08 367 ASN A CA 1
ATOM 2874 C C . ASN A 1 370 ? 47.223 11.243 39.681 1.00 53.36 367 ASN A C 1
ATOM 2875 O O . ASN A 1 370 ? 48.087 11.733 40.428 1.00 52.51 367 ASN A O 1
ATOM 2880 N N . LEU A 1 371 ? 46.231 11.975 39.170 1.00 50.73 368 LEU A N 1
ATOM 2881 C CA . LEU A 1 371 ? 46.249 13.436 39.276 1.00 48.08 368 LEU A CA 1
ATOM 2882 C C . LEU A 1 371 ? 46.196 13.952 40.724 1.00 47.41 368 LEU A C 1
ATOM 2883 O O . LEU A 1 371 ? 46.701 15.025 41.026 1.00 46.31 368 LEU A O 1
ATOM 2888 N N . THR A 1 372 ? 45.660 13.158 41.642 1.00 48.99 369 THR A N 1
ATOM 2889 C CA . THR A 1 372 ? 45.630 13.561 43.056 1.00 48.91 369 THR A CA 1
ATOM 2890 C C . THR A 1 372 ? 47.014 13.528 43.745 1.00 48.72 369 THR A C 1
ATOM 2891 O O . THR A 1 372 ? 47.145 14.036 44.841 1.00 48.81 369 THR A O 1
ATOM 2895 N N . SER A 1 373 ? 48.030 12.956 43.103 1.00 48.19 370 SER A N 1
ATOM 2896 C CA . SER A 1 373 ? 49.402 13.016 43.605 1.00 47.77 370 SER A CA 1
ATOM 2897 C C . SER A 1 373 ? 50.276 13.956 42.765 1.00 46.13 370 SER A C 1
ATOM 2898 O O . SER A 1 373 ? 51.515 13.973 42.940 1.00 45.83 370 SER A O 1
ATOM 2901 N N . ASP A 1 374 ? 49.660 14.706 41.852 1.00 42.58 371 ASP A N 1
ATOM 2902 C CA . ASP A 1 374 ? 50.422 15.462 40.855 1.00 41.55 371 ASP A CA 1
ATOM 2903 C C . ASP A 1 374 ? 50.450 16.967 41.180 1.00 40.26 371 ASP A C 1
ATOM 2904 O O . ASP A 1 374 ? 49.447 17.668 41.005 1.00 37.38 371 ASP A O 1
ATOM 2909 N N . PRO A 1 375 ? 51.606 17.468 41.640 1.00 40.82 372 PRO A N 1
ATOM 2910 C CA . PRO A 1 375 ? 51.765 18.904 41.930 1.00 40.17 372 PRO A CA 1
ATOM 2911 C C . PRO A 1 375 ? 51.426 19.797 40.782 1.00 38.60 372 PRO A C 1
ATOM 2912 O O . PRO A 1 375 ? 50.985 20.910 41.014 1.00 38.60 372 PRO A O 1
ATOM 2916 N N . LYS A 1 376 ? 51.609 19.335 39.550 1.00 39.53 373 LYS A N 1
ATOM 2917 C CA . LYS A 1 376 ? 51.266 20.184 38.389 1.00 38.26 373 LYS A CA 1
ATOM 2918 C C . LYS A 1 376 ? 49.777 20.376 38.307 1.00 36.28 373 LYS A C 1
ATOM 2919 O O . LYS A 1 376 ? 49.293 21.428 37.843 1.00 34.81 373 LYS A O 1
ATOM 2925 N N . PHE A 1 377 ? 49.037 19.327 38.634 1.00 35.53 374 PHE A N 1
ATOM 2926 C CA . PHE A 1 377 ? 47.570 19.422 38.596 1.00 34.97 374 PHE A CA 1
ATOM 2927 C C . PHE A 1 377 ? 47.081 20.264 39.747 1.00 33.71 374 PHE A C 1
ATOM 2928 O O . PHE A 1 377 ? 46.257 21.122 39.589 1.00 32.41 374 PHE A O 1
ATOM 2936 N N . PHE A 1 378 ? 47.575 19.985 40.942 1.00 35.62 375 PHE A N 1
ATOM 2937 C 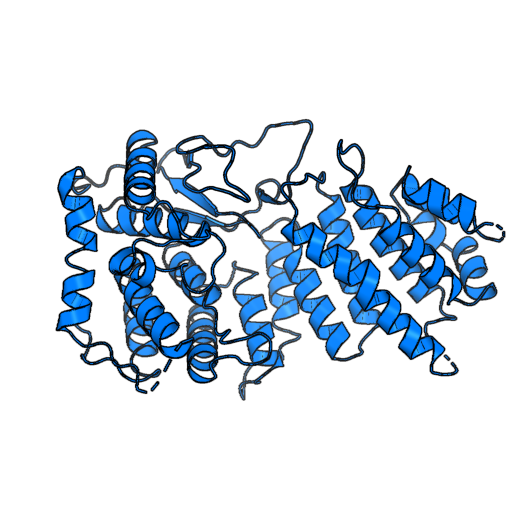CA . PHE A 1 378 ? 47.253 20.769 42.145 1.00 35.84 375 PHE A CA 1
ATOM 2938 C C . PHE A 1 378 ? 47.524 22.251 41.877 1.00 35.33 375 PHE A C 1
ATOM 2939 O O . PHE A 1 378 ? 46.709 23.117 42.223 1.00 37.19 375 PHE A O 1
ATOM 2947 N N . ALA A 1 379 ? 48.638 22.539 41.205 1.00 35.20 376 ALA A N 1
ATOM 2948 C CA . ALA A 1 379 ? 49.008 23.930 40.891 1.00 34.96 376 ALA A CA 1
ATOM 2949 C C . ALA A 1 379 ? 47.896 24.574 40.088 1.00 33.94 376 ALA A C 1
ATOM 2950 O O . ALA A 1 379 ? 47.504 25.713 40.361 1.00 32.93 376 ALA A O 1
ATOM 2952 N N . LEU A 1 380 ? 47.394 23.843 39.090 1.00 33.53 377 LEU A N 1
ATOM 2953 C CA . LEU A 1 380 ? 46.405 24.401 38.190 1.00 33.15 377 LEU A CA 1
ATOM 2954 C C . LEU A 1 380 ? 45.121 24.681 38.956 1.00 33.92 377 LEU A C 1
ATOM 2955 O O . LEU A 1 380 ? 44.454 25.689 38.705 1.00 34.02 377 LEU A O 1
ATOM 2960 N N . VAL A 1 381 ? 44.734 23.779 39.854 1.00 34.65 378 VAL A N 1
ATOM 2961 C CA . VAL A 1 381 ? 43.578 24.057 40.684 1.00 35.08 378 VAL A CA 1
ATOM 2962 C C . VAL A 1 381 ? 43.778 25.363 41.469 1.00 35.77 378 VAL A C 1
ATOM 2963 O O . VAL A 1 381 ? 42.883 26.190 41.497 1.00 36.77 378 VAL A O 1
ATOM 2967 N N . LEU A 1 382 ? 44.916 25.529 42.142 1.00 37.56 379 LEU A N 1
ATOM 2968 C CA . LEU A 1 382 ? 45.162 26.763 42.869 1.00 37.78 379 LEU A CA 1
ATOM 2969 C C . LEU A 1 382 ? 45.142 27.986 41.945 1.00 37.32 379 LEU A C 1
ATOM 2970 O O . LEU A 1 382 ? 44.627 29.027 42.354 1.00 35.88 379 LEU A O 1
ATOM 2975 N N . GLN A 1 383 ? 45.709 27.871 40.734 1.00 37.03 380 GLN A N 1
ATOM 2976 C CA . GLN A 1 383 ? 45.687 28.980 39.763 1.00 36.62 380 GLN A CA 1
ATOM 2977 C C . GLN A 1 383 ? 44.272 29.386 39.314 1.00 35.40 380 GLN A C 1
ATOM 2978 O O . GLN A 1 383 ? 44.015 30.553 38.998 1.00 33.63 380 GLN A O 1
ATOM 2984 N N . PHE A 1 384 ? 43.379 28.410 39.258 1.00 34.04 381 PHE A N 1
ATOM 2985 C CA . PHE A 1 384 ? 41.991 28.691 38.969 1.00 33.35 381 PHE A CA 1
ATOM 2986 C C . PHE A 1 384 ? 41.403 29.584 40.065 1.00 33.00 381 PHE A C 1
ATOM 2987 O O . PHE A 1 384 ? 40.828 30.654 39.772 1.00 30.63 381 PHE A O 1
ATOM 2995 N N . TYR A 1 385 ? 41.568 29.181 41.325 1.00 33.10 382 TYR A N 1
ATOM 2996 C CA . TYR A 1 385 ? 41.066 30.021 42.416 1.00 33.83 382 TYR A CA 1
ATOM 2997 C C . TYR A 1 385 ? 41.807 31.374 42.466 1.00 33.31 382 TYR A C 1
ATOM 2998 O O . TYR A 1 385 ? 41.213 32.421 42.756 1.00 32.69 382 TYR A O 1
ATOM 3007 N N . ASP A 1 386 ? 43.081 31.365 42.109 1.00 33.41 383 ASP A N 1
ATOM 3008 C CA . ASP A 1 386 ? 43.862 32.619 42.004 1.00 33.80 383 ASP A CA 1
ATOM 3009 C C . ASP A 1 386 ? 43.142 33.639 41.065 1.00 32.37 383 ASP A C 1
ATOM 3010 O O . ASP A 1 386 ? 42.988 34.807 41.388 1.00 32.03 383 ASP A O 1
ATOM 3015 N N . GLY A 1 387 ? 42.687 33.180 39.912 1.00 31.47 384 GLY A N 1
ATOM 3016 C CA . GLY A 1 387 ? 42.089 34.082 38.942 1.00 31.04 384 GLY A CA 1
ATOM 3017 C C . GLY A 1 387 ? 40.741 34.617 39.452 1.00 30.85 384 GLY A C 1
ATOM 3018 O O . GLY A 1 387 ? 40.437 35.774 39.281 1.00 30.12 384 GLY A O 1
ATOM 3019 N N . ILE A 1 388 ? 39.955 33.763 40.090 1.00 30.32 385 ILE A N 1
ATOM 3020 C CA . ILE A 1 388 ? 38.717 34.179 40.715 1.00 31.27 385 ILE A CA 1
ATOM 3021 C C . ILE A 1 388 ? 38.977 35.198 41.857 1.00 32.34 385 ILE A C 1
ATOM 3022 O O . ILE A 1 388 ? 38.234 36.190 42.037 1.00 32.63 385 ILE A O 1
ATOM 3027 N N . CYS A 1 389 ? 40.032 34.948 42.619 1.00 32.27 386 CYS A N 1
ATOM 3028 C CA . CYS A 1 389 ? 40.408 35.836 43.694 1.00 33.83 386 CYS A CA 1
ATOM 3029 C C . CYS A 1 389 ? 40.768 37.238 43.129 1.00 33.80 386 CYS A C 1
ATOM 3030 O O . CYS A 1 389 ? 40.393 38.263 43.704 1.00 33.30 386 CYS A O 1
ATOM 3033 N N . LEU A 1 390 ? 41.463 37.270 41.989 1.00 32.09 387 LEU A N 1
ATOM 3034 C CA . LEU A 1 390 ? 41.831 38.522 41.368 1.00 32.97 387 LEU A CA 1
ATOM 3035 C C . LEU A 1 390 ? 40.576 39.280 40.925 1.00 31.92 387 LEU A C 1
ATOM 3036 O O . LEU A 1 390 ? 40.485 40.477 41.094 1.00 33.79 387 LEU A O 1
ATOM 3041 N N . TRP A 1 391 ? 39.634 38.552 40.335 1.00 30.68 388 TRP A N 1
ATOM 3042 C CA . TRP A 1 391 ? 38.353 39.117 39.897 1.00 30.72 388 TRP A CA 1
ATOM 3043 C C . TRP A 1 391 ? 37.628 39.861 41.041 1.00 31.57 388 TRP A C 1
ATOM 3044 O O . TRP A 1 391 ? 37.118 40.915 40.848 1.00 31.68 388 TRP A O 1
ATOM 3055 N N . GLU A 1 392 ? 37.597 39.240 42.199 1.00 33.63 389 GLU A N 1
ATOM 3056 C CA . GLU A 1 392 ? 36.964 39.762 43.397 1.00 37.05 389 GLU A CA 1
ATOM 3057 C C . GLU A 1 392 ? 37.750 40.906 44.069 1.00 40.29 389 GLU A C 1
ATOM 3058 O O . GLU A 1 392 ? 37.145 41.658 44.826 1.00 42.02 389 GLU A O 1
ATOM 3064 N N . GLU A 1 393 ? 39.050 41.066 43.780 1.00 41.99 390 GLU A N 1
ATOM 3065 C CA . GLU A 1 393 ? 39.891 42.057 44.486 1.00 46.48 390 GLU A CA 1
ATOM 3066 C C . GLU A 1 393 ? 39.323 43.477 44.463 1.00 48.47 390 GLU A C 1
ATOM 3067 O O . GLU A 1 393 ? 39.059 44.047 43.407 1.00 47.73 390 GLU A O 1
ATOM 3073 N N . GLY A 1 394 ? 39.098 44.000 45.668 1.00 51.97 391 GLY A N 1
ATOM 3074 C CA . GLY A 1 394 ? 38.581 45.351 45.891 1.00 54.18 391 GLY A CA 1
ATOM 3075 C C . GLY A 1 394 ? 37.087 45.537 45.688 1.00 54.24 391 GLY A C 1
ATOM 3076 O O . GLY A 1 394 ? 36.590 46.656 45.842 1.00 55.82 391 GLY A O 1
ATOM 3077 N N . SER A 1 395 ? 36.366 44.475 45.320 1.00 52.73 392 SER A N 1
ATOM 3078 C CA . SER A 1 395 ? 34.939 44.598 45.056 1.00 52.40 392 SER A CA 1
ATOM 3079 C C . SER A 1 395 ? 34.204 44.801 4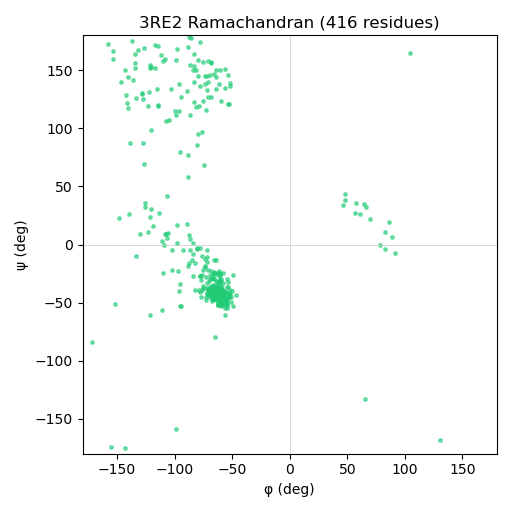6.336 1.00 53.32 392 SER A C 1
ATOM 3080 O O . SER A 1 395 ? 34.592 44.226 47.344 1.00 54.35 392 SER A O 1
ATOM 3083 N N . PRO A 1 396 ? 33.127 45.595 46.310 1.00 53.88 393 PRO A N 1
ATOM 3084 C CA . PRO A 1 396 ? 32.316 45.736 47.518 1.00 55.08 393 PRO A CA 1
ATOM 3085 C C . PRO A 1 396 ? 31.669 44.416 47.858 1.00 53.98 393 PRO A C 1
ATOM 3086 O O . PRO A 1 396 ? 31.591 44.064 49.025 1.00 55.81 393 PRO A O 1
ATOM 3090 N N . THR A 1 397 ? 31.221 43.691 46.842 1.00 51.00 394 THR A N 1
ATOM 3091 C CA . THR A 1 397 ? 30.509 42.451 47.064 1.00 50.27 394 THR A CA 1
ATOM 3092 C C . THR A 1 397 ? 31.483 41.306 46.776 1.00 47.70 394 THR A C 1
ATOM 3093 O O . THR A 1 397 ? 32.209 41.332 45.773 1.00 45.66 394 THR A O 1
ATOM 3097 N N . PRO A 1 398 ? 31.530 40.312 47.668 1.00 46.61 395 PRO A N 1
ATOM 3098 C CA . PRO A 1 398 ? 32.479 39.218 47.440 1.00 45.12 395 PRO A CA 1
ATOM 3099 C C . PRO A 1 398 ? 31.986 38.176 46.418 1.00 41.90 395 PRO A C 1
ATOM 3100 O O . PRO A 1 398 ? 30.794 38.090 46.164 1.00 41.35 395 PRO A O 1
ATOM 3104 N N . VAL A 1 399 ? 32.916 37.426 45.830 1.00 39.16 396 VAL A N 1
ATOM 3105 C CA . VAL A 1 399 ? 32.622 36.233 45.020 1.00 37.32 396 VAL A CA 1
ATOM 3106 C C . VAL A 1 399 ? 32.701 34.945 45.875 1.00 38.46 396 VAL A C 1
ATOM 3107 O O . VAL A 1 399 ? 31.770 34.131 45.920 1.00 37.35 396 VAL A O 1
ATOM 3111 N N . LEU A 1 400 ? 33.828 34.781 46.559 1.00 39.93 397 LEU A N 1
ATOM 3112 C CA . LEU A 1 400 ? 34.087 33.572 47.335 1.00 41.15 397 LEU A CA 1
ATOM 3113 C C . LEU A 1 400 ? 33.371 33.643 48.648 1.00 42.37 397 LEU A C 1
ATOM 3114 O O . LEU A 1 400 ? 33.892 34.206 49.616 1.00 45.18 397 LEU A O 1
ATOM 3119 N N . HIS A 1 401 ? 32.188 33.058 48.698 1.00 41.47 398 HIS A N 1
ATOM 3120 C CA . HIS A 1 401 ? 31.469 32.910 49.946 1.00 42.09 398 HIS A CA 1
ATOM 3121 C C . HIS A 1 401 ? 31.856 31.605 50.725 1.00 42.25 398 HIS A C 1
ATOM 3122 O O . HIS A 1 401 ? 32.689 30.812 50.281 1.00 41.13 398 HIS A O 1
ATOM 3129 N N . ALA A 1 402 ? 31.257 31.410 51.892 1.00 43.14 399 ALA A N 1
ATOM 3130 C CA . ALA A 1 402 ? 31.600 30.303 52.804 1.00 43.68 399 ALA A CA 1
ATOM 3131 C C . ALA A 1 402 ? 31.504 28.964 52.079 1.00 42.56 399 ALA A C 1
ATOM 3132 O O . ALA A 1 402 ? 32.326 28.089 52.285 1.00 43.24 399 ALA A O 1
ATOM 3134 N N . ASP A 1 403 ? 30.532 28.828 51.178 1.00 42.42 400 ASP A N 1
ATOM 3135 C CA . ASP A 1 403 ? 30.343 27.562 50.420 1.00 42.18 400 ASP A CA 1
ATOM 3136 C C . ASP A 1 403 ? 31.485 27.248 49.424 1.00 39.97 400 ASP A C 1
ATOM 3137 O O . ASP A 1 403 ? 31.961 26.106 49.324 1.00 39.53 400 ASP A O 1
ATOM 3142 N N . TRP A 1 404 ? 31.968 28.274 48.728 1.00 38.23 401 TRP A N 1
ATOM 3143 C CA . TRP A 1 404 ? 33.131 28.120 47.893 1.00 37.04 401 TRP A CA 1
ATOM 3144 C C . TRP A 1 404 ? 34.366 27.723 48.722 1.00 38.32 401 TRP A C 1
ATOM 3145 O O . TRP A 1 404 ? 35.103 26.838 48.362 1.00 36.84 401 TRP A O 1
ATOM 3156 N N . ALA A 1 405 ? 34.586 28.416 49.835 1.00 40.36 402 ALA A N 1
ATOM 3157 C CA . ALA A 1 405 ? 35.643 28.083 50.828 1.00 41.46 402 ALA A CA 1
ATOM 3158 C C . ALA A 1 405 ? 35.631 26.615 51.293 1.00 42.43 402 ALA A C 1
ATOM 3159 O O . ALA A 1 405 ? 36.682 25.950 51.315 1.00 42.87 402 ALA A O 1
ATOM 3161 N N . LYS A 1 406 ? 34.451 26.135 51.673 1.00 42.78 403 LYS A N 1
ATOM 3162 C CA . LYS A 1 406 ? 34.277 24.749 52.124 1.00 44.33 403 LYS A CA 1
ATOM 3163 C C . LYS A 1 406 ? 34.776 23.801 51.061 1.00 42.50 403 LYS A C 1
ATOM 3164 O O . LYS A 1 406 ? 35.637 22.921 51.304 1.00 41.01 403 LYS A O 1
ATOM 3170 N N . LYS A 1 407 ? 34.263 24.014 49.855 1.00 40.15 404 LYS A N 1
ATOM 3171 C CA . LYS A 1 407 ? 34.588 23.181 48.745 1.00 39.62 404 LYS A CA 1
ATOM 3172 C C . LYS A 1 407 ? 36.071 23.257 48.416 1.00 39.13 404 LYS A C 1
ATOM 3173 O O . LYS A 1 407 ? 36.694 22.212 48.190 1.00 39.19 404 LYS A O 1
ATOM 3179 N N . LEU A 1 408 ? 36.658 24.461 48.410 1.00 38.90 405 LEU A N 1
ATOM 3180 C CA . LEU A 1 408 ? 38.127 24.552 48.127 1.00 39.28 405 LEU A CA 1
ATOM 3181 C C . LEU A 1 408 ? 38.931 23.746 49.135 1.00 40.75 405 LEU A C 1
ATOM 3182 O O . LEU A 1 408 ? 39.845 23.012 48.736 1.00 41.21 405 LEU A O 1
ATOM 3187 N N . VAL A 1 409 ? 38.591 23.829 50.425 1.00 42.72 406 VAL A N 1
ATOM 3188 C CA . VAL A 1 409 ? 39.380 23.122 51.450 1.00 45.43 406 VAL A CA 1
ATOM 3189 C C . VAL A 1 409 ? 39.182 21.587 51.319 1.00 46.69 406 VAL A C 1
ATOM 3190 O O . VAL A 1 409 ? 40.139 20.820 51.461 1.00 47.87 406 VAL A O 1
ATOM 3194 N N . GLN A 1 410 ? 37.968 21.140 50.990 1.00 46.45 407 GLN A N 1
ATOM 3195 C CA . GLN A 1 410 ? 37.709 19.707 50.714 1.00 47.41 407 GLN A CA 1
ATOM 3196 C C . GLN A 1 410 ? 38.516 19.234 49.532 1.00 46.47 407 GLN A C 1
ATOM 3197 O O . GLN A 1 410 ? 39.118 18.145 49.561 1.00 46.75 407 GLN A O 1
ATOM 3203 N N . SER A 1 411 ? 38.513 20.041 48.469 1.00 44.12 408 SER A N 1
ATOM 3204 C CA . SER A 1 411 ? 39.299 19.699 47.286 1.00 43.66 408 SER A CA 1
ATOM 3205 C C . SER A 1 411 ? 40.801 19.579 47.591 1.00 44.46 408 SER A C 1
ATOM 3206 O O . SER A 1 411 ? 41.449 18.610 47.182 1.00 45.01 408 SER A O 1
ATOM 3209 N N . ILE A 1 412 ? 41.336 20.559 48.315 1.00 44.26 409 ILE A N 1
ATOM 3210 C CA . ILE A 1 412 ? 42.739 20.557 48.645 1.00 45.21 409 ILE A CA 1
ATOM 3211 C C . ILE A 1 412 ? 43.071 19.307 49.436 1.00 46.63 409 ILE A C 1
ATOM 3212 O O . ILE A 1 412 ? 44.128 18.734 49.260 1.00 46.99 409 ILE A O 1
ATOM 3217 N N . GLY A 1 413 ? 42.131 18.876 50.276 1.00 47.16 410 GLY A N 1
ATOM 3218 C CA . GLY A 1 413 ? 42.320 17.720 51.132 1.00 48.83 410 GLY A CA 1
ATOM 3219 C C . GLY A 1 413 ? 42.386 16.397 50.398 1.00 48.80 410 GLY A C 1
ATOM 3220 O O . GLY A 1 413 ? 42.936 15.433 50.924 1.00 50.34 410 GLY A O 1
ATOM 3221 N N . LYS A 1 414 ? 41.824 16.330 49.200 1.00 46.38 411 LYS A N 1
ATOM 3222 C CA . LYS A 1 414 ? 41.885 15.115 48.394 1.00 47.02 411 LYS A CA 1
ATOM 3223 C C . LYS A 1 414 ? 43.246 14.894 47.741 1.00 46.33 411 LYS A C 1
ATOM 3224 O O . LYS A 1 414 ? 43.455 13.845 47.146 1.00 47.37 411 LYS A O 1
ATOM 3230 N N . PHE A 1 415 ? 44.143 15.882 47.783 1.00 45.55 412 PHE A N 1
ATOM 3231 C CA . PHE A 1 415 ? 45.501 15.732 47.206 1.00 45.71 412 PHE A CA 1
ATOM 3232 C C . PHE A 1 415 ? 46.454 15.102 48.223 1.00 48.78 412 PHE A C 1
ATOM 3233 O O . PHE A 1 415 ? 46.242 15.220 49.418 1.00 50.49 412 PHE A O 1
ATOM 3241 N N . ALA A 1 416 ? 47.509 14.440 47.767 1.00 50.12 413 ALA A N 1
ATOM 3242 C CA . ALA A 1 416 ? 48.454 13.820 48.709 1.00 53.06 413 ALA A CA 1
ATOM 3243 C C . ALA A 1 416 ? 49.113 14.918 49.536 1.00 53.25 413 ALA A C 1
ATOM 3244 O O . ALA A 1 416 ? 49.363 16.008 49.023 1.00 51.15 413 ALA A O 1
ATOM 3246 N N . PRO A 1 417 ? 49.387 14.637 50.821 1.00 55.37 414 PRO A N 1
ATOM 3247 C CA . PRO A 1 417 ? 50.214 15.584 51.576 1.00 56.10 414 PRO A CA 1
ATOM 3248 C C . PRO A 1 417 ? 51.561 15.924 50.871 1.00 55.42 414 PRO A C 1
ATOM 3249 O O . PRO A 1 417 ? 51.928 17.101 50.770 1.00 53.01 414 PRO A O 1
ATOM 3253 N N . GLU A 1 418 ? 52.246 14.902 50.362 1.00 56.59 415 GLU A N 1
ATOM 3254 C CA . GLU A 1 418 ? 53.545 15.093 49.672 1.00 57.54 415 GLU A CA 1
ATOM 3255 C C . GLU A 1 418 ? 53.391 15.872 48.372 1.00 55.05 415 GLU A C 1
ATOM 3256 O O . GLU A 1 418 ? 54.311 16.557 47.951 1.00 54.59 415 GLU A O 1
ATOM 3262 N N . CYS A 1 419 ? 52.206 15.799 47.771 1.00 53.41 416 CYS A N 1
ATOM 3263 C CA . CYS A 1 419 ? 51.902 16.579 46.585 1.00 51.54 416 CYS A CA 1
ATOM 3264 C C . CYS A 1 419 ? 51.843 18.075 46.901 1.00 51.92 416 CYS A C 1
ATOM 3265 O O . CYS A 1 419 ? 52.422 18.907 46.185 1.00 51.48 416 CYS A O 1
ATOM 3268 N N . ARG A 1 420 ? 51.114 18.403 47.964 1.00 52.89 417 ARG A N 1
ATOM 3269 C CA . ARG A 1 420 ? 50.978 19.779 48.439 1.00 53.33 417 ARG A CA 1
ATOM 3270 C C . ARG A 1 420 ? 52.316 20.368 48.859 1.00 54.92 417 ARG A C 1
ATOM 3271 O O . ARG A 1 420 ? 52.670 21.487 48.479 1.00 53.40 417 ARG A O 1
ATOM 3279 N N . SER A 1 421 ? 53.079 19.607 49.647 1.00 57.63 418 SER A N 1
ATOM 3280 C CA . SER A 1 421 ? 54.347 20.125 50.106 1.00 59.73 418 SER A CA 1
ATOM 3281 C C . SER A 1 421 ? 55.296 20.263 48.911 1.00 59.88 418 SER A C 1
ATOM 3282 O O . SER A 1 421 ? 56.159 21.145 48.916 1.00 62.06 418 SER A O 1
ATOM 3285 N N . ALA A 1 422 ? 55.131 19.430 47.880 1.00 58.62 419 ALA A N 1
ATOM 3286 C CA . ALA A 1 422 ? 56.002 19.531 46.706 1.00 58.02 419 ALA A CA 1
ATOM 3287 C C . ALA A 1 422 ? 55.684 20.840 45.993 1.00 56.48 419 ALA A C 1
ATOM 3288 O O . ALA A 1 422 ? 56.580 21.520 45.501 1.00 55.72 419 ALA A O 1
ATOM 3290 N N . PHE A 1 423 ? 54.398 21.190 45.942 1.00 55.92 420 PHE A N 1
ATOM 3291 C CA . PHE A 1 423 ? 53.960 22.461 45.340 1.00 55.31 420 PHE A CA 1
ATOM 3292 C C . PHE A 1 423 ? 54.619 23.689 46.019 1.00 57.62 420 PHE A C 1
ATOM 3293 O O . PHE A 1 423 ? 55.077 24.615 45.340 1.00 57.95 420 PHE A O 1
ATOM 3301 N N . ASN A 1 424 ? 54.666 23.680 47.346 1.00 60.19 421 ASN A N 1
ATOM 3302 C CA . ASN A 1 424 ? 55.352 24.729 48.105 1.00 63.52 421 ASN A CA 1
ATOM 3303 C C . ASN A 1 424 ? 56.873 24.849 47.831 1.00 65.24 421 ASN A C 1
ATOM 3304 O O . ASN A 1 424 ? 57.458 25.926 47.983 1.00 66.31 421 ASN A O 1
ATOM 3309 N N . ALA A 1 425 ? 57.494 23.742 47.435 1.00 66.03 422 ALA A N 1
ATOM 3310 C CA . ALA A 1 425 ? 58.947 23.682 47.202 1.00 68.84 422 ALA A CA 1
ATOM 3311 C C . ALA A 1 425 ? 59.323 23.958 45.754 1.00 68.54 422 ALA A C 1
ATOM 3312 O O . ALA A 1 425 ? 60.502 24.014 45.427 1.00 70.35 422 ALA A O 1
ATOM 3314 N N . ASN A 1 426 ? 58.335 24.124 44.879 1.00 67.46 423 ASN A N 1
ATOM 3315 C CA . ASN A 1 426 ? 58.644 24.350 43.481 1.00 67.56 423 ASN A CA 1
ATOM 3316 C C . ASN A 1 426 ? 58.227 25.731 42.973 1.00 67.15 423 ASN A C 1
ATOM 3317 O O . ASN A 1 426 ? 57.547 26.512 43.643 1.00 66.86 423 ASN A O 1
ATOM 3322 N N . THR A 1 427 ? 58.683 25.992 41.760 1.00 68.12 424 THR A N 1
ATOM 3323 C CA . THR A 1 427 ? 58.487 27.240 41.036 1.00 68.46 424 THR A CA 1
ATOM 3324 C C . THR A 1 427 ? 57.028 27.683 40.973 1.00 66.97 424 THR A C 1
ATOM 3325 O O . THR A 1 427 ? 56.741 28.881 41.102 1.00 66.89 424 THR A O 1
ATOM 3329 N N . ASP A 1 428 ? 56.115 26.725 40.785 1.00 66.41 425 ASP A N 1
ATOM 3330 C CA . ASP A 1 428 ? 54.676 27.035 40.678 1.00 65.47 425 ASP A CA 1
ATOM 3331 C C . ASP A 1 428 ? 54.142 27.772 41.938 1.00 65.77 425 ASP A C 1
ATOM 3332 O O . ASP A 1 428 ? 53.132 28.488 41.857 1.00 65.27 425 ASP A O 1
ATOM 3337 N N . THR A 1 429 ? 54.821 27.593 43.084 1.00 67.13 443 THR A N 1
ATOM 3338 C CA . THR A 1 429 ? 54.545 28.372 44.326 1.00 67.75 443 THR A CA 1
ATOM 3339 C C . THR A 1 429 ? 54.504 29.930 44.148 1.00 67.61 443 THR A C 1
ATOM 3340 O O . THR A 1 429 ? 53.586 30.620 44.623 1.00 67.74 443 THR A O 1
ATOM 3344 N N . LEU A 1 430 ? 55.480 30.466 43.423 1.00 67.77 444 LEU A N 1
ATOM 3345 C CA . LEU A 1 430 ? 55.631 31.907 43.241 1.00 67.48 444 LEU A CA 1
ATOM 3346 C C . LEU A 1 430 ? 54.681 32.455 42.140 1.00 64.70 444 LEU A C 1
ATOM 3347 O O . LEU A 1 430 ? 54.603 33.669 41.943 1.00 65.38 444 LEU A O 1
ATOM 3352 N N . SER A 1 431 ? 53.941 31.557 41.470 1.00 61.33 445 SER A N 1
ATOM 3353 C CA . SER A 1 431 ? 53.095 31.879 40.311 1.00 58.95 445 SER A CA 1
ATOM 3354 C C . SER A 1 431 ? 51.767 32.544 40.704 1.00 56.25 445 SER A C 1
ATOM 3355 O O . SER A 1 431 ? 51.195 33.272 39.901 1.00 55.57 445 SER A O 1
ATOM 3358 N N . LEU A 1 432 ? 51.284 32.267 41.922 1.00 53.89 446 LEU A N 1
ATOM 3359 C CA . LEU A 1 432 ? 50.022 32.823 42.432 1.00 50.87 446 LEU A CA 1
ATOM 3360 C C . LEU A 1 432 ? 50.128 34.323 42.551 1.00 50.12 446 LEU A C 1
ATOM 3361 O O . LEU A 1 432 ? 51.147 34.862 43.038 1.00 51.15 446 LEU A O 1
ATOM 3366 N N . ARG A 1 433 ? 49.087 34.991 42.065 1.00 46.85 447 ARG A N 1
ATOM 3367 C CA . ARG A 1 433 ? 49.095 36.441 41.903 1.00 47.15 447 ARG A CA 1
ATOM 3368 C C . ARG A 1 433 ? 48.192 37.192 42.862 1.00 45.52 447 ARG A C 1
ATOM 3369 O O . ARG A 1 433 ? 48.420 38.372 43.087 1.00 47.54 447 ARG A O 1
ATOM 3377 N N . SER A 1 434 ? 47.148 36.545 43.376 1.00 42.08 448 SER A N 1
ATOM 3378 C CA . SER A 1 434 ? 46.203 37.222 44.245 1.00 41.48 448 SER A CA 1
ATOM 3379 C C . SER A 1 434 ? 46.739 37.227 45.667 1.00 43.36 448 SER A C 1
ATOM 3380 O O . SER A 1 434 ? 47.465 36.300 46.057 1.00 42.63 448 SER A O 1
ATOM 3383 N N . ALA A 1 435 ? 46.384 38.262 46.432 1.00 44.52 449 ALA A N 1
ATOM 3384 C CA . ALA A 1 435 ? 46.840 38.338 47.824 1.00 47.17 449 ALA A CA 1
ATOM 3385 C C . ALA A 1 435 ? 46.211 37.189 48.615 1.00 46.50 449 ALA A C 1
ATOM 3386 O O . ALA A 1 435 ? 46.850 36.573 49.475 1.00 47.97 449 ALA A O 1
ATOM 3388 N N . LYS A 1 436 ? 44.960 36.881 48.309 1.00 44.82 450 LYS A N 1
ATOM 3389 C CA . LYS A 1 436 ? 44.261 35.832 49.029 1.00 44.36 450 LYS A CA 1
ATOM 3390 C C . LYS A 1 436 ? 44.918 34.470 48.834 1.00 44.19 450 LYS A C 1
ATOM 3391 O O . LYS A 1 436 ? 45.114 33.744 49.803 1.00 43.97 450 LYS A O 1
ATOM 3397 N N . MET A 1 437 ? 45.241 34.102 47.586 1.00 43.65 451 MET A N 1
ATOM 3398 C CA . MET A 1 437 ? 45.862 32.792 47.361 1.00 43.97 451 MET A CA 1
ATOM 3399 C C . MET A 1 437 ? 47.309 32.750 47.856 1.00 46.70 451 MET A C 1
ATOM 3400 O O . MET A 1 437 ? 47.788 31.699 48.294 1.00 46.67 451 MET A O 1
ATOM 3405 N N . ARG A 1 438 ? 48.021 33.870 47.767 1.00 49.27 452 ARG A N 1
ATOM 3406 C CA . ARG A 1 438 ? 49.380 33.889 48.298 1.00 53.28 452 ARG A CA 1
ATOM 3407 C C . ARG A 1 438 ? 49.355 33.711 49.818 1.00 55.84 452 ARG A C 1
ATOM 3408 O O . ARG A 1 438 ? 50.176 32.975 50.371 1.00 56.63 452 ARG A O 1
ATOM 3416 N N . GLU A 1 439 ? 48.390 34.338 50.486 1.00 57.73 453 GLU A N 1
ATOM 3417 C CA . GLU A 1 439 ? 48.223 34.145 51.936 1.00 60.67 453 GLU A CA 1
ATOM 3418 C C . GLU A 1 439 ? 47.776 32.708 52.249 1.00 61.26 453 GLU A C 1
ATOM 3419 O O . GLU A 1 439 ? 48.195 32.121 53.239 1.00 62.94 453 GLU A O 1
ATOM 3421 N N . MET A 1 440 ? 46.958 32.129 51.386 1.00 60.78 454 MET A N 1
ATOM 3422 C CA . MET A 1 440 ? 46.516 30.737 51.550 1.00 62.05 454 MET A CA 1
ATOM 3423 C C . MET A 1 440 ? 47.611 29.659 51.443 1.00 63.18 454 MET A C 1
ATOM 3424 O O . MET A 1 440 ? 47.579 28.665 52.174 1.00 63.48 454 MET A O 1
ATOM 3429 N N . LYS A 1 441 ? 48.545 29.819 50.511 1.00 63.88 455 LYS A N 1
ATOM 3430 C CA . LYS A 1 441 ? 49.494 28.748 50.224 1.00 65.17 455 LYS A CA 1
ATOM 3431 C C . LYS A 1 441 ? 50.402 28.571 51.411 1.00 67.94 455 LYS A C 1
ATOM 3432 O O . LYS A 1 441 ? 50.870 27.476 51.661 1.00 67.84 455 LYS A O 1
ATOM 3438 N N . ASN A 1 442 ? 50.607 29.668 52.136 1.00 70.49 456 ASN A N 1
ATOM 3439 C CA . ASN A 1 442 ? 51.424 29.692 53.327 1.00 74.17 456 ASN A CA 1
ATOM 3440 C C . ASN A 1 442 ? 50.779 28.980 54.506 1.00 75.64 456 ASN A C 1
ATOM 3441 O O . ASN A 1 442 ? 51.464 28.667 55.456 1.00 76.55 456 ASN A O 1
ATOM 3446 N N . LEU A 1 443 ? 49.473 28.709 54.427 1.00 74.89 457 LEU A N 1
ATOM 3447 C CA . LEU A 1 443 ? 48.829 27.733 55.308 1.00 76.51 457 LEU A CA 1
ATOM 3448 C C . LEU A 1 443 ? 48.911 26.325 54.688 1.00 76.70 457 LEU A C 1
ATOM 3449 O O . LEU A 1 443 ? 47.883 25.697 54.437 1.00 75.88 457 LEU A O 1
ATOM 3454 N N . ILE A 1 444 ? 50.140 25.854 54.422 1.00 78.90 458 ILE A N 1
ATOM 3455 C CA . ILE A 1 444 ? 50.404 24.483 53.905 1.00 79.24 458 ILE A CA 1
ATOM 3456 C C . ILE A 1 444 ? 51.671 23.907 54.542 1.00 82.64 458 ILE A C 1
ATOM 3457 O O . ILE A 1 444 ? 52.716 24.559 54.562 1.00 84.20 458 ILE A O 1
ATOM 3462 N N . THR A 1 445 ? 51.565 22.693 55.087 1.00 84.55 459 THR A N 1
ATOM 3463 C CA . THR A 1 445 ? 52.721 21.945 55.586 1.00 87.11 459 THR A CA 1
ATOM 3464 C C . THR A 1 445 ? 52.457 20.443 55.501 1.00 87.51 459 THR A C 1
ATOM 3465 O O . THR A 1 445 ? 52.829 19.797 54.520 1.00 86.87 459 THR A O 1
ATOM 3469 N N . ASN A 1 451 ? 43.681 24.877 60.749 1.00 78.01 465 ASN A N 1
ATOM 3470 C CA . ASN A 1 451 ? 44.083 24.300 59.457 1.00 73.66 465 ASN A CA 1
ATOM 3471 C C . ASN A 1 451 ? 42.968 24.511 58.472 1.00 66.15 465 ASN A C 1
ATOM 3472 O O . ASN A 1 451 ? 42.993 25.494 57.747 1.00 62.74 465 ASN A O 1
ATOM 3477 N N . THR A 1 452 ? 41.965 23.638 58.459 1.00 66.49 466 THR A N 1
ATOM 3478 C CA . THR A 1 452 ? 40.829 23.851 57.559 1.00 63.05 466 THR A CA 1
ATOM 3479 C C . THR A 1 452 ? 40.089 25.122 57.970 1.00 61.46 466 THR A C 1
ATOM 3480 O O . THR A 1 452 ? 39.716 25.942 57.122 1.00 58.37 466 THR A O 1
ATOM 3484 N N . SER A 1 453 ? 39.881 25.277 59.272 1.00 66.59 467 SER A N 1
ATOM 3485 C CA . SER A 1 453 ? 39.147 26.421 59.794 1.00 67.89 467 SER A CA 1
ATOM 3486 C C . SER A 1 453 ? 39.813 27.751 59.465 1.00 64.67 467 SER A C 1
ATOM 3487 O O . SER A 1 453 ? 39.121 28.691 59.100 1.00 62.29 467 SER A O 1
ATOM 3490 N N . ALA A 1 454 ? 41.137 27.823 59.601 1.00 66.99 468 ALA A N 1
ATOM 3491 C CA . ALA A 1 454 ? 41.909 29.024 59.266 1.00 68.34 468 ALA A CA 1
ATOM 3492 C C . ALA A 1 454 ? 41.870 29.294 57.747 1.00 61.89 468 ALA A C 1
ATOM 3493 O O . ALA A 1 454 ? 41.647 30.439 57.312 1.00 60.78 468 ALA A O 1
ATOM 3495 N N . MET A 1 455 ? 42.045 28.241 56.937 1.00 59.00 469 MET A N 1
ATOM 3496 C CA . MET A 1 455 ? 41.883 28.366 55.477 1.00 56.00 469 MET A CA 1
ATOM 3497 C C . MET A 1 455 ? 40.487 28.876 55.071 1.00 51.65 469 MET A C 1
ATOM 3498 O O . MET A 1 455 ? 40.392 29.810 54.281 1.00 50.59 469 MET A O 1
ATOM 3503 N N . LYS A 1 456 ? 39.423 28.283 55.614 1.00 51.29 470 LYS A N 1
ATOM 3504 C CA . LYS A 1 456 ? 38.056 28.725 55.299 1.00 50.19 470 LYS A CA 1
ATOM 3505 C C . LYS A 1 456 ? 37.851 30.221 55.590 1.00 50.35 470 LYS A C 1
ATOM 3506 O O . LYS A 1 456 ? 37.244 30.951 54.761 1.00 49.82 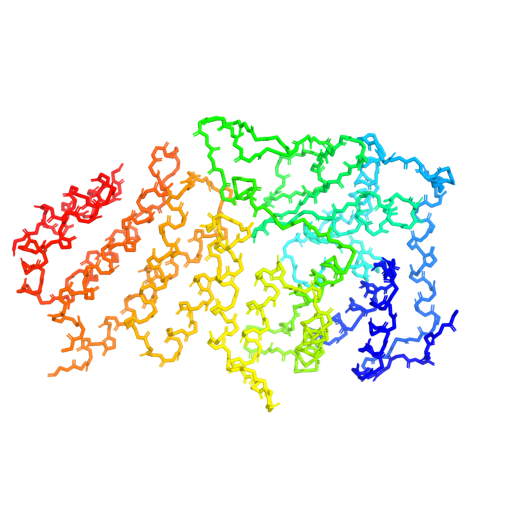470 LYS A O 1
ATOM 3512 N N . LEU A 1 457 ? 38.326 30.657 56.760 1.00 53.41 471 LEU A N 1
ATOM 3513 C CA . LEU A 1 457 ? 38.251 32.065 57.172 1.00 56.69 471 LEU A CA 1
ATOM 3514 C C . LEU A 1 457 ? 39.023 32.998 56.238 1.00 56.34 471 LEU A C 1
ATOM 3515 O O . LEU A 1 457 ? 38.553 34.093 55.898 1.00 57.10 471 LEU A O 1
ATOM 3520 N N . GLN A 1 458 ? 40.217 32.566 55.848 1.00 57.10 472 GLN A N 1
ATOM 3521 C CA . GLN A 1 458 ? 41.070 33.335 54.951 1.00 60.13 472 GLN A CA 1
ATOM 3522 C C . GLN A 1 458 ? 40.461 33.572 53.553 1.00 55.67 472 GLN A C 1
ATOM 3523 O O . GLN A 1 458 ? 40.652 34.622 52.942 1.00 58.72 472 GLN A O 1
ATOM 3529 N N . LEU A 1 459 ? 39.743 32.573 53.065 1.00 51.53 473 LEU A N 1
ATOM 3530 C CA . LEU A 1 459 ? 39.177 32.553 51.702 1.00 51.78 473 LEU A CA 1
ATOM 3531 C C . LEU A 1 459 ? 38.001 33.503 51.542 1.00 49.79 473 LEU A C 1
ATOM 3532 O O . LEU A 1 459 ? 37.737 34.019 50.451 1.00 50.80 473 LEU A O 1
ATOM 3537 N N . THR A 1 460 ? 37.307 33.732 52.652 1.00 47.79 474 THR A N 1
ATOM 3538 C CA . THR A 1 460 ? 36.156 34.610 52.687 1.00 48.62 474 THR A CA 1
ATOM 3539 C C . THR A 1 460 ? 36.468 35.947 53.372 1.00 51.69 474 THR A C 1
ATOM 3540 O O . THR A 1 460 ? 35.561 36.697 53.664 1.00 53.64 474 THR A O 1
ATOM 3544 N N . ALA A 1 461 ? 37.743 36.228 53.647 1.00 54.67 475 ALA A N 1
ATOM 3545 C CA . ALA A 1 461 ? 38.162 37.555 54.120 1.00 60.90 475 ALA A CA 1
ATOM 3546 C C . ALA A 1 461 ? 38.176 38.554 52.960 1.00 63.23 475 ALA A C 1
ATOM 3547 O O . ALA A 1 461 ? 37.724 39.694 53.092 1.00 67.71 475 ALA A O 1
#

InterPro domains:
  IPR007747 Menin [PF05053] (7-431)
  IPR007747 Menin [PF05053] (434-487)
  IPR007747 Menin [PTHR12693] (6-432)
  IPR007747 Menin [cd14456] (1-421)

Sequence (435 aa):
KSIPFPLKDIKSSVVEVFRQELRNDQPNLAQLSIVLGFFESASTMTPSLDEETFDALHCCKFMALLQRDFTFNAGGLPATREIVKNVADLVWGCLAKSYFKDRPHIQNLYSFLTGNRLDCFGVAFAVVAMCQALGYNDVHLALSEDHAWVVFGKDKIETAEVTWHGKGNEDKRGKPVVIIYYQQDDDDDRCSWLYLNGNAVHCTRHMEVASIISSINPNINHTTDSIQLSQLQQELLWLLYDMMGHIKTYPMMAIANLGDLEEISPTPGRPPAEEELFKEAITVAKREYSDHHIYPYTYLGGYYYRKKKYYEAIASWVDAGYVAGKYNYSKDDEEMYKEFHEIANDLIPNILKDAVAKANLTSDPKFFALVLQFYDGICLWEEGSPTPVLHADWAKKLVQSIGKFAPECRSAFNANTDTLSLRSAKMREMKNLITNTSAMKLQLTA

Secondary structure (DSSP, 8-state):
----S-B-SHHHHHHHHHHHHTSSS--HHHHHHHHHHHHHHHT----B-HHHHHHHHHHHHHHHHTT----TT-PPP-HHHHHHHHHHHHHHS-SSS-TT-TT-SSHHHHHHHS---HHHHHHHHHHHHHHHT-TT-EEEE-SS-EEEEE-SSS-EEE--S--TT--S--TT----S--TT---GGGGGG--EE--HHHHHHHHHHT---EEETTEE-HHHHHHHHHHHHHHHHTTTTTT-HHHHHHHHHHHHHSPPTTSPPHHHHHHHHHHHHHHHSTT--SHHHHHHHHHHHHTT-HHHHHHHHHHHHHHHTTS---GGGHHHHHHHHHIIIIIHHHHHHHHHT---GGG-HHHHHHHHHHHHHHHHHHTT-SS-S--HHHHHHHHHHHHTS-HHHHHHHHHSGGGGG--SHHHHHHHTS---HHHHHHHHT-

Solvent-accessible surface area: 20019 Å² total; per-residue (Å²): 161,84,35,91,48,62,0,110,75,38,173,28,0,4,58,7,0,83,60,31,9,167,72,127,73,0,61,0,9,28,0,0,2,0,7,0,26,14,3,24,39,23,14,175,148,46,47,0,59,91,144,51,20,72,60,14,85,80,79,2,64,51,21,6,136,149,117,33,120,129,12,96,73,58,126,58,6,68,78,126,39,0,85,62,0,0,44,28,0,49,54,30,11,38,173,113,16,162,73,132,112,69,34,10,16,8,0,39,11,2,4,76,35,55,90,0,29,41,39,1,0,0,1,0,0,0,1,0,0,22,30,11,16,21,59,30,0,40,0,0,12,12,10,42,16,4,4,0,15,6,10,158,143,156,110,57,31,0,6,0,8,17,46,50,186,28,125,114,73,65,62,4,118,63,13,110,116,105,102,127,116,57,34,27,0,3,36,0,79,40,19,2,8,96,6,74,6,31,12,0,0,0,2,7,0,11,36,12,42,18,54,70,72,178,126,60,68,4,128,118,2,19,87,5,9,21,76,0,0,13,20,0,62,67,115,32,38,2,154,50,15,0,48,0,0,0,30,0,0,44,22,5,33,131,60,101,49,129,89,80,50,88,10,37,90,1,0,85,53,0,14,47,14,0,112,189,101,18,66,38,25,3,0,26,1,6,7,42,10,0,11,22,9,46,126,98,141,88,31,90,81,0,0,39,7,1,11,66,0,0,46,5,0,18,90,2,37,8,34,139,72,0,106,72,0,33,114,56,0,51,91,5,0,16,70,28,1,30,68,0,1,153,44,10,76,76,131,150,101,17,18,68,36,34,132,1,0,2,38,1,6,27,0,1,0,0,0,2,22,0,16,74,79,20,110,36,72,0,3,69,76,64,1,2,104,66,1,14,81,3,10,50,95,4,20,86,125,3,50,50,39,3,74,92,47,105,30,16,153,45,1,133,0,67,31,1,118,42,4,33,103,67,30,162,138,68,73,42,6,79,136,57,0,56,102

Foldseek 3Di:
DPQDPWDQALVSLLVLVLVLLVDQARQLQLNLQVLLQCLVVLLLSRIHGPVNSVVLVVQLVVLQVPPHAAPPVQAKDDLVNLLVLLVSLVVQADDDDDQPDPSQQGSNNCRPPVHHHQNSSQSSSQSSCVVSNNQQWWWWAAPFHIWIWIDDPDIWTFRRGAADPRPDDGRSHTDDQDPPVFGDSRCLNVLIDTARSLVSSLVSLLRRDQHSDPVDGRPRSLVSSLVNLVVCVVVVRCQQPLSSLLSNLVSCLVPNDPPDDHSLVSLVSSQVSCVVRRVLLHQVSLLSNLVSCLVVLVNLSNLLSLLSNLQSLLVTADDPSCVVVLVSLCCCQQPRLVVNLVVCLVDPPPLAALVNVLSNLSSLLSQLSNHPPHPDGSCDLSSLLSVLVSNVSHDLNSLVVNCVDPSLVVRDHPLSVVLSVCHCDSVVSSVSRHD

Organism: Nematostella vectensis (NCBI:txid45351)

Nearest PDB structures (foldseek):
  3re2-assembly1_A  TM=1.002E+00  e=4.699E-65  Nematostella vectensis
  7uj4-assembly1_A  TM=9.283E-01  e=6.684E-36  Homo sapiens
  7o9t-assembly1_A  TM=9.382E-01  e=9.087E-36  Homo sapiens
  6s2k-assembly2_B  TM=9.322E-01  e=1.795E-34  Homo sapiens
  3u84-assembly3_B-2  TM=9.293E-01  e=6.995E-34  Homo sapiens